Protein AF-A0A7R8H228-F1 (afdb_monomer_lite)

Structure (mmCIF, N/CA/C/O backbone):
data_AF-A0A7R8H228-F1
#
_entry.id   AF-A0A7R8H228-F1
#
loop_
_atom_site.group_PDB
_atom_site.id
_atom_site.type_symbol
_atom_site.label_atom_id
_atom_site.label_alt_id
_atom_site.label_comp_id
_atom_site.label_asym_id
_atom_site.label_entity_id
_atom_site.label_seq_id
_atom_site.pdbx_PDB_ins_code
_atom_site.Cartn_x
_atom_site.Cartn_y
_atom_site.Cartn_z
_atom_site.occupancy
_atom_site.B_iso_or_equiv
_atom_site.auth_seq_id
_atom_site.auth_comp_id
_atom_site.auth_asym_id
_atom_site.auth_atom_id
_atom_site.pdbx_PDB_model_num
ATOM 1 N N . MET A 1 1 ? 3.674 -26.224 -4.198 1.00 43.56 1 MET A N 1
ATOM 2 C CA . MET A 1 1 ? 4.689 -26.029 -5.261 1.00 43.56 1 MET A CA 1
ATOM 3 C C . MET A 1 1 ? 5.202 -24.609 -5.191 1.00 43.56 1 MET A C 1
ATOM 5 O O . MET A 1 1 ? 4.476 -23.773 -4.670 1.00 43.56 1 MET A O 1
ATOM 9 N N . ALA A 1 2 ? 6.437 -24.342 -5.623 1.00 48.25 2 ALA A N 1
ATOM 10 C CA . ALA A 1 2 ? 6.961 -22.977 -5.621 1.00 48.25 2 ALA A CA 1
ATOM 11 C C . ALA A 1 2 ? 6.047 -22.076 -6.468 1.00 48.25 2 ALA A C 1
ATOM 13 O O . ALA A 1 2 ? 5.676 -22.448 -7.586 1.00 48.25 2 ALA A O 1
ATOM 14 N N . LYS A 1 3 ? 5.655 -20.919 -5.921 1.00 63.28 3 LYS A N 1
ATOM 15 C CA . LYS A 1 3 ? 4.876 -19.912 -6.655 1.00 63.28 3 LYS A CA 1
ATOM 16 C C . LYS A 1 3 ? 5.652 -19.526 -7.920 1.00 63.28 3 LYS A C 1
ATOM 18 O O . LYS A 1 3 ? 6.881 -19.576 -7.914 1.00 63.28 3 LYS A O 1
ATOM 23 N N . THR A 1 4 ? 4.970 -19.208 -9.017 1.00 61.91 4 THR A N 1
ATOM 24 C CA . THR A 1 4 ? 5.630 -18.959 -10.308 1.00 61.91 4 THR A CA 1
ATOM 25 C C . THR A 1 4 ? 5.055 -17.719 -10.982 1.00 61.91 4 THR A C 1
ATOM 27 O O . THR A 1 4 ? 3.840 -17.572 -11.068 1.00 61.91 4 THR A O 1
ATOM 30 N N . ILE A 1 5 ? 5.933 -16.845 -11.474 1.00 67.62 5 ILE A N 1
ATOM 31 C CA . ILE A 1 5 ? 5.594 -15.695 -12.311 1.00 67.62 5 ILE A CA 1
ATOM 32 C C . ILE A 1 5 ? 6.145 -15.969 -13.709 1.00 67.62 5 ILE A C 1
ATOM 34 O O . ILE A 1 5 ? 7.324 -16.292 -13.864 1.00 67.62 5 ILE A O 1
ATOM 38 N N . VAL A 1 6 ? 5.293 -15.846 -14.725 1.00 63.25 6 VAL A N 1
ATOM 39 C CA . VAL A 1 6 ? 5.678 -16.052 -16.123 1.00 63.25 6 VAL A CA 1
ATOM 40 C C . VAL A 1 6 ? 5.446 -14.761 -16.895 1.00 63.25 6 VAL A C 1
ATOM 42 O O . VAL A 1 6 ? 4.318 -14.281 -16.984 1.00 63.25 6 VAL A O 1
ATOM 45 N N . TYR A 1 7 ? 6.514 -14.209 -17.462 1.00 68.25 7 TYR A N 1
ATOM 46 C CA . TYR A 1 7 ? 6.466 -13.065 -18.365 1.00 68.25 7 TYR A CA 1
ATOM 47 C C . TYR A 1 7 ? 6.507 -13.583 -19.794 1.00 68.25 7 TYR A C 1
ATOM 49 O O . TYR A 1 7 ? 7.492 -14.192 -20.198 1.00 68.25 7 TYR A O 1
ATOM 57 N N . CYS A 1 8 ? 5.458 -13.325 -20.566 1.00 65.00 8 CYS A N 1
ATOM 58 C CA . CYS A 1 8 ? 5.418 -13.664 -21.985 1.00 65.00 8 CYS A CA 1
ATOM 59 C C . CYS A 1 8 ? 5.569 -12.388 -22.812 1.00 65.00 8 CYS A C 1
ATOM 61 O O . CYS A 1 8 ? 4.860 -11.405 -22.575 1.00 65.00 8 CYS A O 1
ATOM 63 N N . GLY A 1 9 ? 6.470 -12.377 -23.789 1.00 69.94 9 GLY A N 1
ATOM 64 C CA . GLY A 1 9 ? 6.579 -11.249 -24.708 1.00 69.94 9 GLY A CA 1
ATOM 65 C C . GLY A 1 9 ? 7.858 -11.230 -25.523 1.00 69.94 9 GLY A C 1
ATOM 66 O O . GLY A 1 9 ? 8.668 -12.150 -25.470 1.00 69.94 9 GLY A O 1
ATOM 67 N N . GLY A 1 10 ? 8.015 -10.158 -26.296 1.00 70.38 10 GLY A N 1
ATOM 68 C CA . GLY A 1 10 ? 9.166 -10.007 -27.173 1.00 70.38 10 GLY A CA 1
ATOM 69 C C . GLY A 1 10 ? 10.428 -9.583 -26.428 1.00 70.38 10 GLY A C 1
ATOM 70 O O . GLY A 1 10 ? 10.365 -8.732 -25.536 1.00 70.38 10 GLY A O 1
ATOM 71 N N . ILE A 1 11 ? 11.560 -10.153 -26.835 1.00 76.94 11 ILE A N 1
ATOM 72 C CA . ILE A 1 11 ? 12.903 -9.712 -26.454 1.00 76.94 11 ILE A CA 1
ATOM 73 C C . ILE A 1 11 ? 13.515 -8.940 -27.617 1.00 76.94 11 ILE A C 1
ATOM 75 O O . ILE A 1 11 ? 13.424 -9.359 -28.774 1.00 76.94 11 ILE A O 1
ATOM 79 N N . PHE A 1 12 ? 14.106 -7.790 -27.316 1.00 80.94 12 PHE A N 1
ATOM 80 C CA . PHE A 1 12 ? 14.735 -6.940 -28.319 1.00 80.94 12 PHE A CA 1
ATOM 81 C C . PHE A 1 12 ? 16.189 -6.697 -27.950 1.00 80.94 12 PHE A C 1
ATOM 83 O O . PHE A 1 12 ? 16.531 -6.584 -26.774 1.00 80.94 12 PHE A O 1
ATOM 90 N N . ARG A 1 13 ? 17.046 -6.604 -28.960 1.00 81.62 13 ARG A N 1
ATOM 91 C CA . ARG A 1 13 ? 18.349 -5.974 -28.823 1.00 81.62 13 ARG A CA 1
ATOM 92 C C . ARG A 1 13 ? 18.165 -4.482 -29.057 1.00 81.62 13 ARG A C 1
ATOM 94 O O . ARG A 1 13 ? 17.805 -4.078 -30.160 1.00 81.62 13 ARG A O 1
ATOM 101 N N . ASP A 1 14 ? 18.398 -3.690 -28.025 1.00 80.56 14 ASP A N 1
ATOM 102 C CA . ASP A 1 14 ? 18.351 -2.238 -28.123 1.00 80.56 14 ASP A CA 1
ATOM 103 C C . ASP A 1 14 ? 19.729 -1.763 -28.588 1.00 80.56 14 ASP A C 1
ATOM 105 O O . ASP A 1 14 ? 20.727 -1.955 -27.891 1.00 80.56 14 ASP A O 1
ATOM 109 N N . GLU A 1 15 ? 19.789 -1.174 -29.778 1.00 84.56 15 GLU A N 1
ATOM 110 C CA . GLU A 1 15 ? 20.995 -0.595 -30.368 1.00 84.56 15 GLU A CA 1
ATOM 111 C C . GLU A 1 15 ? 20.844 0.925 -30.358 1.00 84.56 15 GLU A C 1
ATOM 113 O O . GLU A 1 15 ? 20.164 1.510 -31.202 1.00 84.56 15 GLU A O 1
ATOM 118 N N . VAL A 1 16 ? 21.442 1.563 -29.352 1.00 82.19 16 VAL A N 1
ATOM 119 C CA . VAL A 1 16 ? 21.329 2.998 -29.102 1.00 82.19 16 VAL A CA 1
ATOM 120 C C . VAL A 1 16 ? 22.533 3.714 -29.691 1.00 82.19 16 VAL A C 1
ATOM 122 O O . VAL A 1 16 ? 23.670 3.490 -29.283 1.00 82.19 16 VAL A O 1
ATOM 125 N N . THR A 1 17 ? 22.275 4.620 -30.622 1.00 88.19 17 THR A N 1
ATOM 126 C CA . THR A 1 17 ? 23.281 5.484 -31.237 1.00 88.19 17 THR A CA 1
ATOM 127 C C . THR A 1 17 ? 23.007 6.924 -30.832 1.00 88.19 17 THR A C 1
ATOM 129 O O . THR A 1 17 ? 21.919 7.440 -31.086 1.00 88.19 17 THR A O 1
ATOM 132 N N . VAL A 1 18 ? 23.979 7.576 -30.199 1.00 81.69 18 VAL A N 1
ATOM 133 C CA . VAL A 1 18 ? 23.872 8.982 -29.796 1.00 81.69 18 VAL A CA 1
ATOM 134 C C . VAL A 1 18 ? 24.473 9.860 -30.885 1.00 81.69 18 VAL A C 1
ATOM 136 O O . VAL A 1 18 ? 25.571 9.591 -31.369 1.00 81.69 18 VAL A O 1
ATOM 139 N N . VAL A 1 19 ? 23.750 10.903 -31.278 1.00 89.56 19 VAL A N 1
ATOM 140 C CA . VAL A 1 19 ? 24.162 11.882 -32.292 1.00 89.56 19 VAL A CA 1
ATOM 141 C C . VAL A 1 19 ? 23.984 13.296 -31.744 1.00 89.56 19 VAL A C 1
ATOM 143 O O . VAL A 1 19 ? 23.097 13.532 -30.930 1.00 89.56 19 VAL A O 1
ATOM 146 N N . GLU A 1 20 ? 24.799 14.257 -32.183 1.00 88.44 20 GLU A N 1
ATOM 147 C CA . GLU A 1 20 ? 24.612 15.668 -31.788 1.00 88.44 20 GLU A CA 1
ATOM 148 C C . GLU A 1 20 ? 23.298 16.243 -32.321 1.00 88.44 20 GLU A C 1
ATOM 150 O O . GLU A 1 20 ? 22.621 17.016 -31.635 1.00 88.44 20 GLU A O 1
ATOM 155 N N . ARG A 1 21 ? 22.954 15.834 -33.548 1.00 91.94 21 ARG A N 1
ATOM 156 C CA . ARG A 1 21 ? 21.672 16.086 -34.192 1.00 91.94 21 ARG A CA 1
ATOM 157 C C . ARG A 1 21 ? 21.237 14.918 -35.063 1.00 91.94 21 ARG A C 1
ATOM 159 O O . ARG A 1 21 ? 22.081 14.205 -35.613 1.00 91.94 21 ARG A O 1
ATOM 166 N N . PHE A 1 22 ? 19.937 14.767 -35.274 1.00 91.56 22 PHE A N 1
ATOM 167 C CA . PHE A 1 22 ? 19.431 13.796 -36.234 1.00 91.56 22 PHE A CA 1
ATOM 168 C C . PHE A 1 22 ? 19.882 14.111 -37.675 1.00 91.56 22 PHE A C 1
ATOM 170 O O . PHE A 1 22 ? 19.973 15.287 -38.062 1.00 91.56 22 PHE A O 1
ATOM 177 N N . PRO A 1 23 ? 20.141 13.073 -38.497 1.00 91.81 23 PRO A N 1
ATOM 178 C CA . PRO A 1 23 ? 20.387 13.259 -39.920 1.00 91.81 23 PRO A CA 1
ATOM 179 C C . PRO A 1 23 ? 19.121 13.757 -40.622 1.00 91.81 23 PRO A C 1
ATOM 181 O O . PRO A 1 23 ? 17.999 13.373 -40.269 1.00 91.81 23 PRO A O 1
ATOM 184 N N . ARG A 1 24 ? 19.311 14.603 -41.635 1.00 92.94 24 ARG A N 1
ATOM 185 C CA . ARG A 1 24 ? 18.283 14.921 -42.632 1.00 92.94 24 ARG A CA 1
ATOM 186 C C . ARG A 1 24 ? 18.175 13.793 -43.658 1.00 92.94 24 ARG A C 1
ATOM 188 O O . ARG A 1 24 ? 19.048 12.931 -43.745 1.00 92.94 24 ARG A O 1
ATOM 195 N N . ASP A 1 25 ? 17.119 13.813 -44.461 1.00 93.12 25 ASP A N 1
ATOM 196 C CA . ASP A 1 25 ? 16.936 12.823 -45.522 1.00 93.12 25 ASP A CA 1
ATOM 197 C C . ASP A 1 25 ? 18.140 12.818 -46.479 1.00 93.12 25 ASP A C 1
ATOM 199 O O . ASP A 1 25 ? 18.542 13.856 -47.006 1.00 93.12 25 ASP A O 1
ATOM 203 N N . GLY A 1 26 ? 18.734 11.638 -46.676 1.00 91.25 26 GLY A N 1
ATOM 204 C CA . GLY A 1 26 ? 19.927 11.444 -47.508 1.00 91.25 26 GLY A CA 1
ATOM 205 C C . GLY A 1 26 ? 21.256 11.861 -46.866 1.00 91.25 26 GLY A C 1
ATOM 206 O O . GLY A 1 26 ? 22.296 11.740 -47.510 1.00 91.25 26 GLY A O 1
ATOM 207 N N . GLU A 1 27 ? 21.253 12.336 -45.619 1.00 93.12 27 GLU A N 1
ATOM 208 C CA . GLU A 1 27 ? 22.451 12.781 -44.910 1.00 93.12 27 GLU A CA 1
ATOM 209 C C . GLU A 1 27 ? 23.078 11.667 -44.057 1.00 93.12 27 GLU A C 1
ATOM 211 O O . GLU A 1 27 ? 22.384 10.934 -43.353 1.00 93.12 27 GLU A O 1
ATOM 216 N N . THR A 1 28 ? 24.412 11.597 -44.055 1.00 92.75 28 THR A N 1
ATOM 217 C CA . THR A 1 28 ? 25.183 10.739 -43.146 1.00 92.75 28 THR A CA 1
ATOM 218 C C . THR A 1 28 ? 25.756 11.578 -42.012 1.00 92.75 28 THR A C 1
ATOM 220 O O . THR A 1 28 ? 26.440 12.571 -42.256 1.00 92.75 28 THR A O 1
ATOM 223 N N . VAL A 1 29 ? 25.528 11.153 -40.771 1.00 90.81 29 VAL A N 1
ATOM 224 C CA . VAL A 1 29 ? 26.111 11.767 -39.569 1.00 90.81 29 VAL A CA 1
ATOM 225 C C . VAL A 1 29 ? 26.916 10.731 -38.792 1.00 90.81 29 VAL A C 1
ATOM 227 O O . VAL A 1 29 ? 26.621 9.537 -38.851 1.00 90.81 29 VAL A O 1
ATOM 230 N N . PHE A 1 30 ? 27.936 11.181 -38.064 1.00 90.06 30 PHE A N 1
ATOM 231 C CA . PHE A 1 30 ? 28.725 10.314 -37.194 1.00 90.06 30 PHE A CA 1
ATOM 232 C C . PHE A 1 30 ? 28.137 10.293 -35.786 1.00 90.06 30 PHE A C 1
ATOM 234 O O . PHE A 1 30 ? 27.751 11.328 -35.242 1.00 90.06 30 PHE A O 1
ATOM 241 N N . ALA A 1 31 ? 28.077 9.099 -35.205 1.00 89.38 31 ALA A N 1
ATOM 242 C CA . ALA A 1 31 ? 27.667 8.916 -33.824 1.00 89.38 31 ALA A CA 1
ATOM 243 C C . ALA A 1 31 ? 28.754 9.403 -32.862 1.00 89.38 31 ALA A C 1
ATOM 245 O O . ALA A 1 31 ? 29.943 9.186 -33.103 1.00 89.38 31 ALA A O 1
ATOM 246 N N . THR A 1 32 ? 28.340 10.013 -31.757 1.00 86.06 32 THR A N 1
ATOM 247 C CA . THR A 1 32 ? 29.231 10.393 -30.655 1.00 86.06 32 THR A CA 1
ATOM 248 C C . THR A 1 32 ? 29.399 9.258 -29.651 1.00 86.06 32 THR A C 1
ATOM 250 O O . THR A 1 32 ? 30.490 9.060 -29.124 1.00 86.06 32 THR A O 1
ATOM 253 N N . GLU A 1 33 ? 28.343 8.476 -29.416 1.00 82.38 33 GLU A N 1
ATOM 254 C CA . GLU A 1 33 ? 28.354 7.316 -28.523 1.00 82.38 33 GLU A CA 1
ATOM 255 C C . GLU A 1 33 ? 27.509 6.175 -29.108 1.00 82.38 33 GLU A C 1
ATOM 257 O O . GLU A 1 33 ? 26.561 6.399 -29.865 1.00 82.38 33 GLU A O 1
ATOM 262 N N . TYR A 1 34 ? 27.829 4.940 -28.721 1.00 83.88 34 TYR A N 1
ATOM 263 C CA . TYR A 1 34 ? 27.054 3.750 -29.062 1.00 83.88 34 TYR A CA 1
ATOM 264 C C . TYR A 1 34 ? 26.893 2.856 -27.834 1.00 83.88 34 TYR A C 1
ATOM 266 O O .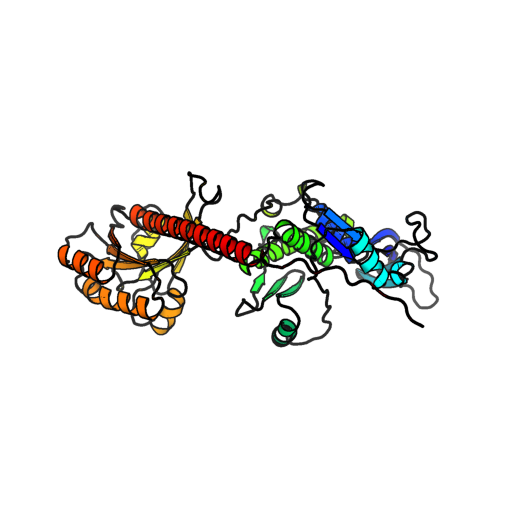 TYR A 1 34 ? 27.862 2.571 -27.128 1.00 83.88 34 TYR A O 1
ATOM 274 N N . PHE A 1 35 ? 25.673 2.374 -27.614 1.00 77.00 35 PHE A N 1
ATOM 275 C CA . PHE A 1 35 ? 25.340 1.422 -26.564 1.00 77.00 35 PHE A CA 1
ATOM 276 C C . PHE A 1 35 ? 24.507 0.293 -27.153 1.00 77.00 35 PHE A C 1
ATOM 278 O O . PHE A 1 35 ? 23.605 0.529 -27.951 1.00 77.00 35 PHE A O 1
ATOM 285 N N . SER A 1 36 ? 24.761 -0.935 -26.713 1.00 75.38 36 SER A N 1
ATOM 286 C CA . SER A 1 36 ? 23.877 -2.057 -27.015 1.00 75.38 36 SER A CA 1
ATOM 287 C C . SER A 1 36 ? 23.478 -2.773 -25.741 1.00 75.38 36 SER A C 1
ATOM 289 O O . SER A 1 36 ? 24.336 -3.047 -24.901 1.00 75.38 36 SER A O 1
ATOM 291 N N . GLY A 1 37 ? 22.203 -3.116 -25.624 1.00 71.75 37 GLY A N 1
ATOM 292 C CA . GLY A 1 37 ? 21.673 -3.867 -24.496 1.00 71.75 37 GLY A CA 1
ATOM 293 C C . GLY A 1 37 ? 20.495 -4.739 -24.895 1.00 71.75 37 GLY A C 1
ATOM 294 O O . GLY A 1 37 ? 20.123 -4.822 -26.065 1.00 71.75 37 GLY A O 1
ATOM 295 N N . TYR A 1 38 ? 19.912 -5.396 -23.900 1.00 74.31 38 TYR A N 1
ATOM 296 C CA . TYR A 1 38 ? 18.677 -6.147 -24.067 1.00 74.31 38 TYR A CA 1
ATOM 297 C C . TYR A 1 38 ? 17.511 -5.324 -23.530 1.00 74.31 38 TYR A C 1
ATOM 299 O O . TYR A 1 38 ? 17.563 -4.800 -22.416 1.00 74.31 38 TYR A O 1
ATOM 307 N N . GLY A 1 39 ? 16.471 -5.228 -24.345 1.00 73.06 39 GLY A N 1
ATOM 308 C CA . GLY A 1 39 ? 15.222 -4.555 -24.057 1.00 73.06 39 GLY A CA 1
ATOM 309 C C . GLY A 1 39 ? 14.023 -5.458 -24.322 1.00 73.06 39 GLY A C 1
ATOM 310 O O . GLY A 1 39 ? 14.113 -6.687 -24.402 1.00 73.06 39 GLY A O 1
ATOM 311 N N . GLY A 1 40 ? 12.867 -4.823 -24.469 1.00 74.81 40 GLY A N 1
ATOM 312 C CA . GLY A 1 40 ? 11.573 -5.492 -24.535 1.00 74.81 40 GLY A CA 1
ATOM 313 C C . GLY A 1 40 ? 10.860 -5.466 -23.191 1.00 74.81 40 GLY A C 1
ATOM 314 O O . GLY A 1 40 ? 11.396 -5.884 -22.169 1.00 74.81 40 GLY A O 1
ATOM 315 N N . LYS A 1 41 ? 9.617 -4.979 -23.195 1.00 78.69 41 LYS A N 1
ATOM 316 C CA . LYS A 1 41 ? 8.854 -4.691 -21.971 1.00 78.69 41 LYS A CA 1
ATOM 317 C C . LYS A 1 41 ? 8.758 -5.895 -21.034 1.00 78.69 41 LYS A C 1
ATOM 319 O O . LYS A 1 41 ? 9.084 -5.789 -19.858 1.00 78.69 41 LYS A O 1
ATOM 324 N N . SER A 1 42 ? 8.380 -7.062 -21.558 1.00 74.06 42 SER A N 1
ATOM 325 C CA . SER A 1 42 ? 8.261 -8.287 -20.754 1.00 74.06 42 SER A CA 1
ATOM 326 C C . SER A 1 42 ? 9.616 -8.775 -20.228 1.00 74.06 42 SER A C 1
ATOM 328 O O . SER A 1 42 ? 9.689 -9.259 -19.099 1.00 74.06 42 SER A O 1
ATOM 330 N N . ALA A 1 43 ? 10.693 -8.610 -21.005 1.00 76.00 43 ALA A N 1
ATOM 331 C CA . ALA A 1 43 ? 12.046 -8.938 -20.559 1.00 76.00 43 ALA A CA 1
ATOM 332 C C . ALA A 1 43 ? 12.481 -7.998 -19.424 1.00 76.00 43 ALA A C 1
ATOM 334 O O . ALA A 1 43 ? 12.860 -8.465 -18.353 1.00 76.00 43 ALA A O 1
ATOM 335 N N . ASN A 1 44 ? 12.305 -6.688 -19.603 1.00 84.38 44 ASN A N 1
ATOM 336 C CA . ASN A 1 44 ? 12.580 -5.669 -18.592 1.00 84.38 44 ASN A CA 1
ATOM 337 C C . ASN A 1 44 ? 11.820 -5.934 -17.285 1.00 84.38 44 ASN A C 1
ATOM 339 O O . ASN A 1 44 ? 12.416 -5.951 -16.211 1.00 84.38 44 ASN A O 1
ATOM 343 N N . GLN A 1 45 ? 10.520 -6.215 -17.372 1.00 85.75 45 GLN A N 1
ATOM 344 C CA . GLN A 1 45 ? 9.680 -6.530 -16.214 1.00 85.75 45 GLN A CA 1
ATOM 345 C C . GLN A 1 45 ? 10.164 -7.787 -15.479 1.00 85.75 45 GLN A C 1
ATOM 347 O O . GLN A 1 45 ? 10.202 -7.800 -14.248 1.00 85.75 45 GLN A O 1
ATOM 352 N N . SER A 1 46 ? 10.583 -8.819 -16.222 1.00 82.69 46 SER A N 1
ATOM 353 C CA . SER A 1 46 ? 11.128 -10.053 -15.645 1.00 82.69 46 SER A CA 1
ATOM 354 C C . SER A 1 46 ? 12.449 -9.821 -14.909 1.00 82.69 46 SER A C 1
ATOM 356 O O . SER A 1 46 ? 12.634 -10.333 -13.803 1.00 82.69 46 SER A O 1
ATOM 358 N N . VAL A 1 47 ? 13.333 -8.986 -15.470 1.00 85.88 47 VAL A N 1
ATOM 359 C CA . VAL A 1 47 ? 14.602 -8.612 -14.836 1.00 85.88 47 VAL A CA 1
ATOM 360 C C . VAL A 1 47 ? 14.328 -7.791 -13.580 1.00 85.88 47 VAL A C 1
ATOM 362 O O . VAL A 1 47 ? 14.849 -8.130 -12.520 1.00 85.88 47 VAL A O 1
ATOM 365 N N . ALA A 1 48 ? 13.455 -6.783 -13.656 1.00 89.75 48 ALA A N 1
ATOM 366 C CA . ALA A 1 48 ? 13.059 -5.971 -12.507 1.00 89.75 48 ALA A CA 1
ATOM 367 C C . ALA A 1 48 ? 12.501 -6.828 -11.358 1.00 89.75 48 ALA A C 1
ATOM 369 O O . ALA A 1 48 ? 12.921 -6.674 -10.215 1.00 89.75 48 ALA A O 1
ATOM 370 N N . ALA A 1 49 ? 11.621 -7.789 -11.651 1.00 87.81 49 ALA A N 1
ATOM 371 C CA . ALA A 1 49 ? 11.100 -8.707 -10.641 1.00 87.81 49 ALA A CA 1
ATOM 372 C C . ALA A 1 49 ? 12.176 -9.649 -10.076 1.00 87.81 49 ALA A C 1
ATOM 374 O O . ALA A 1 49 ? 12.189 -9.937 -8.876 1.00 87.81 49 ALA A O 1
ATOM 375 N N . SER A 1 50 ? 13.104 -10.117 -10.918 1.00 85.62 50 SER A N 1
ATOM 376 C CA . SER A 1 50 ? 14.199 -10.993 -10.490 1.00 85.62 50 SER A CA 1
ATOM 377 C C . SER A 1 50 ? 15.187 -10.287 -9.570 1.00 85.62 50 SER A C 1
ATOM 379 O O . SER A 1 50 ? 15.668 -10.906 -8.622 1.00 85.62 50 SER A O 1
ATOM 381 N N . MET A 1 51 ? 15.441 -8.996 -9.794 1.00 90.00 51 MET A N 1
ATOM 382 C CA . MET A 1 51 ? 16.311 -8.176 -8.944 1.00 90.00 51 MET A CA 1
ATOM 383 C C . MET A 1 51 ? 15.816 -8.091 -7.492 1.00 90.00 51 MET A C 1
ATOM 385 O O . MET A 1 51 ? 16.618 -7.871 -6.586 1.00 90.00 51 MET A O 1
ATOM 389 N N . LEU A 1 52 ? 14.520 -8.303 -7.243 1.00 88.75 52 LEU A N 1
ATOM 390 C CA . LEU A 1 52 ? 13.909 -8.211 -5.912 1.00 88.75 52 LEU A CA 1
ATOM 391 C C . LEU A 1 52 ? 13.913 -9.526 -5.118 1.00 88.75 52 LEU A C 1
ATOM 393 O O . LEU A 1 52 ? 13.568 -9.518 -3.929 1.00 88.75 52 LEU A O 1
ATOM 397 N N . ARG A 1 53 ? 14.302 -10.644 -5.745 1.00 83.81 53 ARG A N 1
ATOM 398 C CA . ARG A 1 53 ? 14.343 -11.973 -5.114 1.00 83.81 53 ARG A CA 1
ATOM 399 C C . ARG A 1 53 ? 15.371 -12.014 -3.996 1.00 83.81 53 ARG A C 1
ATOM 401 O O . ARG A 1 53 ? 16.472 -11.493 -4.130 1.00 83.81 53 ARG A O 1
ATOM 408 N N . GLU A 1 54 ? 15.010 -12.666 -2.895 1.00 75.44 54 GLU A N 1
ATOM 409 C CA . GLU A 1 54 ? 15.974 -12.939 -1.831 1.00 75.44 54 GLU A CA 1
ATOM 410 C C . GLU A 1 54 ? 16.857 -14.126 -2.200 1.00 75.44 54 GLU A C 1
ATOM 412 O O . GLU A 1 54 ? 18.073 -14.024 -2.136 1.00 75.44 54 GLU A O 1
ATOM 417 N N . ASN A 1 55 ? 16.232 -15.224 -2.639 1.00 68.94 55 ASN A N 1
ATOM 418 C CA . ASN A 1 55 ? 16.898 -16.461 -3.035 1.00 68.94 55 ASN A CA 1
ATOM 419 C C . ASN A 1 55 ? 16.170 -17.114 -4.220 1.00 68.94 55 ASN A C 1
ATOM 421 O O . ASN A 1 55 ? 14.954 -16.968 -4.380 1.00 68.94 55 ASN A O 1
ATOM 425 N N . ASN A 1 56 ? 16.889 -17.937 -4.994 1.00 60.03 56 ASN A N 1
ATOM 426 C CA . ASN A 1 56 ? 16.345 -18.614 -6.180 1.00 60.03 56 ASN A CA 1
ATOM 427 C C . ASN A 1 56 ? 15.220 -19.635 -5.899 1.00 60.03 56 ASN A C 1
ATOM 429 O O . ASN A 1 56 ? 14.574 -20.109 -6.829 1.00 60.03 56 ASN A O 1
ATOM 433 N N . ASN A 1 57 ? 14.951 -19.939 -4.629 1.00 56.31 57 ASN A N 1
ATOM 434 C CA . ASN A 1 57 ? 13.948 -20.921 -4.211 1.00 56.31 57 ASN A CA 1
ATOM 435 C C . ASN A 1 57 ? 12.635 -20.284 -3.708 1.00 56.31 57 ASN A C 1
ATOM 437 O O . ASN A 1 57 ? 11.734 -21.005 -3.294 1.00 56.31 57 ASN A O 1
ATOM 441 N N . GLU A 1 58 ? 12.521 -18.948 -3.697 1.00 62.16 58 GLU A N 1
ATOM 442 C CA . GLU A 1 58 ? 11.352 -18.230 -3.155 1.00 62.16 58 GLU A CA 1
ATOM 443 C C . GLU A 1 58 ? 10.105 -18.358 -4.049 1.00 62.16 58 GLU A C 1
ATOM 445 O O . GLU A 1 58 ? 9.023 -18.719 -3.591 1.00 62.16 58 GLU A O 1
ATOM 450 N N . PHE A 1 59 ? 10.281 -18.088 -5.338 1.00 66.81 59 PHE A N 1
ATOM 451 C CA . PHE A 1 59 ? 9.330 -18.321 -6.422 1.00 66.81 59 PHE A CA 1
ATOM 452 C C . PHE A 1 59 ? 10.130 -18.400 -7.723 1.00 66.81 59 PHE A C 1
ATOM 454 O O . PHE A 1 59 ? 11.239 -17.858 -7.814 1.00 66.81 59 PHE A O 1
ATOM 461 N N . ASN A 1 60 ? 9.585 -19.088 -8.718 1.00 67.75 60 ASN A N 1
ATOM 462 C CA . ASN A 1 60 ? 10.197 -19.168 -10.035 1.00 67.75 60 ASN A CA 1
ATOM 463 C C . ASN A 1 60 ? 9.795 -17.944 -10.857 1.00 67.75 60 ASN A C 1
ATOM 465 O O . ASN A 1 60 ? 8.617 -17.594 -10.910 1.00 67.75 60 ASN A O 1
ATOM 469 N N . ILE A 1 61 ? 10.764 -17.310 -11.512 1.00 71.00 61 ILE A N 1
ATOM 470 C CA . ILE A 1 61 ? 10.500 -16.319 -12.554 1.00 71.00 61 ILE A CA 1
ATOM 471 C C . ILE A 1 61 ? 10.928 -16.936 -13.872 1.00 71.00 61 ILE A C 1
ATOM 473 O O . ILE A 1 61 ? 12.090 -17.310 -14.025 1.00 71.00 61 ILE A O 1
ATOM 477 N N . TYR A 1 62 ? 9.997 -17.013 -14.813 1.00 67.75 62 TYR A N 1
ATOM 478 C CA . TYR A 1 62 ? 10.287 -17.408 -16.182 1.00 67.75 62 TYR A CA 1
ATOM 479 C C . TYR A 1 62 ? 9.992 -16.247 -17.118 1.00 67.75 62 TYR A C 1
ATOM 481 O O . TYR A 1 62 ? 8.942 -15.612 -17.027 1.00 67.75 62 TYR A O 1
ATOM 489 N N . PHE A 1 63 ? 10.913 -15.997 -18.038 1.00 71.62 63 PHE A N 1
ATOM 490 C CA . PHE A 1 63 ? 10.655 -15.194 -19.219 1.00 71.62 63 PHE A CA 1
ATOM 491 C C . PHE A 1 63 ? 10.510 -16.140 -20.409 1.00 71.62 63 PHE A C 1
ATOM 493 O O . PHE A 1 63 ? 11.379 -16.974 -20.654 1.00 71.62 63 PHE A O 1
ATOM 500 N N . LEU A 1 64 ? 9.392 -16.022 -21.116 1.00 65.62 64 LEU A N 1
ATOM 501 C CA . LEU A 1 64 ? 9.098 -16.744 -22.341 1.00 65.62 64 LEU A CA 1
ATOM 502 C C . LEU A 1 64 ? 9.065 -15.734 -23.485 1.00 65.62 64 LEU A C 1
ATOM 504 O O . LEU A 1 64 ? 8.159 -14.901 -23.579 1.00 65.62 64 LEU A O 1
ATOM 508 N N . GLY A 1 65 ? 10.060 -15.833 -24.351 1.00 66.56 65 GLY A N 1
ATOM 509 C CA . GLY A 1 65 ? 10.183 -15.048 -25.567 1.00 66.56 65 GLY A CA 1
ATOM 510 C C . GLY A 1 65 ? 10.923 -15.857 -26.619 1.00 66.56 65 GLY A C 1
ATOM 511 O O . GLY A 1 65 ? 11.403 -16.955 -26.336 1.00 66.56 65 GLY A O 1
ATOM 512 N N . GLN A 1 66 ? 11.002 -15.322 -27.832 1.00 69.62 66 GLN A N 1
ATOM 513 C CA . GLN A 1 66 ? 11.664 -16.006 -28.933 1.00 69.62 66 GLN A CA 1
ATOM 514 C C . GLN A 1 66 ? 12.923 -15.257 -29.344 1.00 69.62 66 GLN A C 1
ATOM 516 O O . GLN A 1 66 ? 12.873 -14.087 -29.722 1.00 69.62 66 GLN A O 1
ATOM 521 N N . VAL A 1 67 ? 14.049 -15.958 -29.265 1.00 70.69 67 VAL A N 1
ATOM 522 C CA . VAL A 1 67 ? 15.343 -15.491 -29.761 1.00 70.69 67 VAL A CA 1
ATOM 523 C C . VAL A 1 67 ? 15.597 -16.063 -31.152 1.00 70.69 67 VAL A C 1
ATOM 525 O O . VAL A 1 67 ? 15.080 -17.119 -31.528 1.00 70.69 67 VAL A O 1
ATOM 528 N N . GLY A 1 68 ? 16.342 -15.316 -31.952 1.00 69.19 68 GLY A N 1
ATOM 529 C CA . GLY A 1 68 ? 16.655 -15.676 -33.323 1.00 69.19 68 GLY A CA 1
ATOM 530 C C . GLY A 1 68 ? 17.837 -16.615 -33.484 1.00 69.19 68 GLY A C 1
ATOM 531 O O . GLY A 1 68 ? 18.412 -17.049 -32.496 1.00 69.19 68 GLY A O 1
ATOM 532 N N . CYS A 1 69 ? 18.207 -16.904 -34.733 1.00 68.19 69 CYS A N 1
ATOM 533 C CA . CYS A 1 69 ? 19.466 -17.561 -35.101 1.00 68.19 69 CYS A CA 1
ATOM 534 C C . CYS A 1 69 ? 20.628 -16.555 -35.096 1.00 68.19 69 CYS A C 1
ATOM 536 O O . CYS A 1 69 ? 21.118 -16.126 -36.142 1.00 68.19 69 CYS A O 1
ATOM 538 N N . ASP A 1 70 ? 21.055 -16.142 -33.913 1.00 68.38 70 ASP A N 1
ATOM 539 C CA . ASP A 1 70 ? 22.190 -15.240 -33.725 1.00 68.38 70 ASP A CA 1
ATOM 540 C C . ASP A 1 70 ? 23.034 -15.710 -32.528 1.00 68.38 70 ASP A C 1
ATOM 542 O O . ASP A 1 70 ? 22.649 -16.662 -31.857 1.00 68.38 70 ASP A O 1
ATOM 546 N N . PRO A 1 71 ? 24.209 -15.123 -32.238 1.00 54.84 71 PRO A N 1
ATOM 547 C CA . PRO A 1 71 ? 25.083 -15.622 -31.171 1.00 54.84 71 PRO A CA 1
ATOM 548 C C . PRO A 1 71 ? 24.431 -15.739 -29.781 1.00 54.84 71 PRO A C 1
ATOM 550 O O . PRO A 1 71 ? 25.002 -16.382 -28.905 1.00 54.84 71 PRO A O 1
ATOM 553 N N . ASN A 1 72 ? 23.255 -15.133 -29.575 1.00 44.91 72 ASN A N 1
ATOM 554 C CA . ASN A 1 72 ? 22.515 -15.141 -28.320 1.00 44.91 72 ASN A CA 1
ATOM 555 C C . ASN A 1 72 ? 21.239 -16.015 -28.368 1.00 44.91 72 ASN A C 1
ATOM 557 O O . ASN A 1 72 ? 20.495 -16.040 -27.386 1.00 44.91 72 ASN A O 1
ATOM 561 N N . GLY A 1 73 ? 20.979 -16.743 -29.466 1.00 53.62 73 GLY A N 1
ATOM 562 C CA . GLY A 1 73 ? 19.798 -17.597 -29.638 1.00 53.62 73 GLY A CA 1
ATOM 563 C C . GLY A 1 73 ? 19.951 -18.692 -30.705 1.00 53.62 73 GLY A C 1
ATOM 564 O O . GLY A 1 73 ? 20.679 -18.547 -31.681 1.00 53.62 73 GLY A O 1
ATOM 565 N N . ILE A 1 74 ? 19.261 -19.825 -30.532 1.00 51.16 74 ILE A N 1
ATOM 566 C CA . ILE A 1 74 ? 19.363 -20.991 -31.444 1.00 51.16 74 ILE A CA 1
ATOM 567 C C . ILE A 1 74 ? 17.971 -21.436 -31.946 1.00 51.16 74 ILE A C 1
ATOM 569 O O . ILE A 1 74 ? 17.819 -22.504 -32.528 1.00 51.16 74 ILE A O 1
ATOM 573 N N . ASP A 1 75 ? 16.930 -20.629 -31.724 1.00 56.12 75 ASP A N 1
ATOM 574 C CA . ASP A 1 75 ? 15.544 -21.129 -31.690 1.00 56.12 75 ASP A CA 1
ATOM 575 C C . ASP A 1 75 ? 14.688 -20.787 -32.927 1.00 56.12 75 ASP A C 1
ATOM 577 O O . ASP A 1 75 ? 13.547 -21.242 -33.036 1.00 56.12 75 ASP A O 1
ATOM 581 N N . SER A 1 76 ? 15.173 -19.977 -33.881 1.00 60.69 76 SER A N 1
ATOM 582 C CA . SER A 1 76 ? 14.371 -19.639 -35.071 1.00 60.69 76 SER A CA 1
ATOM 583 C C . SER A 1 76 ? 15.184 -19.284 -36.316 1.00 60.69 76 SER A C 1
ATOM 585 O O . SER A 1 76 ? 16.315 -18.837 -36.213 1.00 60.69 76 SER A O 1
ATOM 587 N N . ASN A 1 77 ? 14.570 -19.397 -37.500 1.00 75.31 77 ASN A N 1
ATOM 588 C CA . ASN A 1 77 ? 15.167 -19.019 -38.794 1.00 75.31 77 ASN A CA 1
ATOM 589 C C . ASN A 1 77 ? 15.207 -17.493 -39.048 1.00 75.31 77 ASN A C 1
ATOM 591 O O . ASN A 1 77 ? 15.519 -17.064 -40.159 1.00 75.31 77 ASN A O 1
ATOM 595 N N . LYS A 1 78 ? 14.815 -16.668 -38.067 1.00 80.62 78 LYS A N 1
ATOM 596 C CA . LYS A 1 78 ? 14.877 -15.199 -38.127 1.00 80.62 78 LYS A CA 1
ATOM 597 C C . LYS A 1 78 ? 15.885 -14.695 -37.086 1.00 80.62 78 LYS A C 1
ATOM 599 O O . LYS A 1 78 ? 16.038 -15.354 -36.066 1.00 80.62 78 LYS A O 1
ATOM 604 N N . PRO A 1 79 ? 16.530 -13.531 -37.274 1.00 83.06 79 PRO A N 1
ATOM 605 C CA . PRO A 1 79 ? 17.325 -12.888 -36.221 1.00 83.06 79 PRO A CA 1
ATOM 606 C C . PRO A 1 79 ? 16.466 -12.481 -35.014 1.00 83.06 79 PRO A C 1
ATOM 608 O O . PRO A 1 79 ? 15.252 -12.296 -35.157 1.00 83.06 79 PRO A O 1
ATOM 611 N N . THR A 1 80 ? 17.072 -12.298 -33.835 1.00 83.25 80 THR A N 1
ATOM 612 C CA . THR A 1 80 ? 16.380 -11.701 -32.679 1.00 83.25 80 THR A CA 1
ATOM 613 C C . THR A 1 80 ? 15.847 -10.317 -33.058 1.00 83.25 80 THR A C 1
ATOM 615 O O . THR A 1 80 ? 16.408 -9.641 -33.921 1.00 83.25 80 THR A O 1
ATOM 618 N N . GLY A 1 81 ? 14.730 -9.896 -32.457 1.00 84.94 81 GLY A N 1
ATOM 619 C CA . GLY A 1 81 ? 14.199 -8.554 -32.695 1.00 84.94 81 GLY A CA 1
ATOM 620 C C . GLY A 1 81 ? 15.217 -7.469 -32.332 1.00 84.94 81 GLY A C 1
ATOM 621 O O . GLY A 1 81 ? 15.958 -7.611 -31.362 1.00 84.94 81 GLY A O 1
ATOM 622 N N . ILE A 1 82 ? 15.241 -6.379 -33.095 1.00 87.38 82 ILE A N 1
ATOM 623 C CA . ILE A 1 82 ? 16.163 -5.252 -32.917 1.00 87.38 82 ILE A CA 1
ATOM 624 C C . ILE A 1 82 ? 15.341 -3.974 -32.774 1.00 87.38 82 ILE A C 1
ATOM 626 O O . ILE A 1 82 ? 14.432 -3.725 -33.565 1.00 87.38 82 ILE A O 1
ATOM 630 N N . ALA A 1 83 ? 15.660 -3.161 -31.775 1.00 83.56 83 ALA A N 1
ATOM 631 C CA . ALA A 1 83 ? 15.206 -1.785 -31.676 1.00 83.56 83 ALA A CA 1
ATOM 632 C C . ALA A 1 83 ? 16.406 -0.868 -31.932 1.00 83.56 83 ALA A C 1
ATOM 634 O O . ALA A 1 83 ? 17.278 -0.716 -31.079 1.00 83.56 83 ALA A O 1
ATOM 635 N N . SER A 1 84 ? 16.459 -0.265 -33.116 1.00 88.12 84 SER A N 1
ATOM 636 C CA . SER A 1 84 ? 17.460 0.744 -33.454 1.00 88.12 84 SER A CA 1
ATOM 637 C C . SER A 1 84 ? 16.976 2.095 -32.942 1.00 88.12 84 SER A C 1
ATOM 639 O O . SER A 1 84 ? 15.950 2.609 -33.393 1.00 88.12 84 SER A O 1
ATOM 641 N N . ILE A 1 85 ? 17.693 2.647 -31.970 1.00 83.19 85 ILE A N 1
ATOM 642 C CA . ILE A 1 85 ? 17.322 3.859 -31.246 1.00 83.19 85 ILE A CA 1
ATOM 643 C C . ILE A 1 85 ? 18.372 4.921 -31.547 1.00 83.19 85 ILE A C 1
ATOM 645 O O . ILE A 1 85 ? 19.532 4.788 -31.171 1.00 83.19 85 ILE A O 1
ATOM 649 N N . SER A 1 86 ? 17.977 6.002 -32.203 1.00 84.44 86 SER A N 1
ATOM 650 C CA . SER A 1 86 ? 18.811 7.195 -32.321 1.00 84.44 86 SER A CA 1
ATOM 651 C C . SER A 1 86 ? 18.411 8.188 -31.239 1.00 84.44 86 SER A C 1
ATOM 653 O O . SER A 1 86 ? 17.231 8.521 -31.141 1.00 84.44 86 SER A O 1
ATOM 655 N N . LEU A 1 87 ? 19.375 8.655 -30.448 1.00 80.50 87 LEU A N 1
ATOM 656 C CA . LEU A 1 87 ? 19.181 9.657 -29.399 1.00 80.50 87 LEU A CA 1
ATOM 657 C C . LEU A 1 87 ? 19.938 10.931 -29.773 1.00 80.50 87 LEU A C 1
ATOM 659 O O . LEU A 1 87 ? 21.144 10.888 -30.011 1.00 80.50 87 LEU A O 1
ATOM 663 N N . GLU A 1 88 ? 19.242 12.060 -29.807 1.00 84.38 88 GLU A N 1
ATOM 664 C CA . GLU A 1 88 ? 19.867 13.360 -30.026 1.00 84.38 88 GLU A CA 1
ATOM 665 C C . GLU A 1 88 ? 20.366 13.923 -28.687 1.00 84.38 88 GLU A C 1
ATOM 667 O O . GLU A 1 88 ? 19.577 14.170 -27.778 1.00 84.38 88 GLU A O 1
ATOM 672 N N . SER A 1 89 ? 21.680 14.110 -28.527 1.00 76.25 89 SER A N 1
ATOM 673 C CA . SER A 1 89 ? 22.276 14.508 -27.239 1.00 76.25 89 SER A CA 1
ATOM 674 C C . SER A 1 89 ? 21.925 15.935 -26.820 1.00 76.25 89 SER A C 1
ATOM 676 O O . SER A 1 89 ? 21.925 16.238 -25.628 1.00 76.25 89 SER A O 1
ATOM 678 N N . SER A 1 90 ? 21.634 16.806 -27.788 1.00 75.88 90 SER A N 1
ATOM 679 C CA . SER A 1 90 ? 21.331 18.218 -27.551 1.00 75.88 90 SER A CA 1
ATOM 680 C C . SER A 1 90 ? 19.906 18.448 -27.037 1.00 75.88 90 SER A C 1
ATOM 682 O O . SER A 1 90 ? 19.695 19.357 -26.235 1.00 75.88 90 SER A O 1
ATOM 684 N N . THR A 1 91 ? 18.944 17.620 -27.450 1.00 76.44 91 THR A N 1
ATOM 685 C CA . THR A 1 91 ? 17.518 17.768 -27.104 1.00 76.44 91 THR A CA 1
ATOM 686 C C . THR A 1 91 ? 16.981 16.644 -26.219 1.00 76.44 91 THR A C 1
ATOM 688 O O . THR A 1 91 ? 15.991 16.839 -25.517 1.00 76.44 91 THR A O 1
ATOM 691 N N . GLY A 1 92 ? 17.622 15.472 -26.221 1.00 72.06 92 GLY A N 1
ATOM 692 C CA . GLY A 1 92 ? 17.119 14.262 -25.571 1.00 72.06 92 GLY A CA 1
ATOM 693 C C . GLY A 1 92 ? 15.981 13.572 -26.334 1.00 72.06 92 GLY A C 1
ATOM 694 O O . GLY A 1 92 ? 15.432 12.590 -25.834 1.00 72.06 92 GLY A O 1
ATOM 695 N N . GLU A 1 93 ? 15.618 14.054 -27.528 1.00 77.88 93 GLU A N 1
ATOM 696 C CA . GLU A 1 93 ? 14.632 13.397 -28.386 1.00 77.88 93 GLU A CA 1
ATOM 697 C C . GLU A 1 93 ? 15.163 12.063 -28.926 1.00 77.88 93 GLU A C 1
ATOM 699 O O . GLU A 1 93 ? 16.372 11.872 -29.090 1.00 77.88 93 GLU A O 1
ATOM 704 N N . ASN A 1 94 ? 14.256 11.131 -29.245 1.00 79.94 94 ASN A N 1
ATOM 705 C CA . ASN A 1 94 ? 14.617 9.839 -29.819 1.00 79.94 94 ASN A CA 1
ATOM 706 C C . ASN A 1 94 ? 13.833 9.493 -31.095 1.00 79.94 94 ASN A C 1
ATOM 708 O O . ASN A 1 94 ? 12.690 9.899 -31.300 1.00 79.94 94 ASN A O 1
ATOM 712 N N . LYS A 1 95 ? 14.469 8.703 -31.964 1.00 84.00 95 LYS A N 1
ATOM 713 C CA . LYS A 1 95 ? 13.839 8.035 -33.109 1.00 84.00 95 LYS A CA 1
ATOM 714 C C . LYS A 1 95 ? 14.070 6.540 -32.975 1.00 84.00 95 LYS A C 1
ATOM 716 O O . LYS A 1 95 ? 15.212 6.104 -32.867 1.00 84.00 95 LYS A O 1
ATOM 721 N N . ILE A 1 96 ? 12.990 5.763 -32.965 1.00 79.69 96 ILE A N 1
ATOM 722 C CA . ILE A 1 96 ? 13.036 4.319 -32.717 1.00 79.69 96 ILE A CA 1
ATOM 723 C C . ILE A 1 96 ? 12.488 3.582 -33.935 1.00 79.69 96 ILE A C 1
ATOM 725 O O . ILE A 1 96 ? 11.339 3.787 -34.325 1.00 79.69 96 ILE A O 1
ATOM 729 N N . ILE A 1 97 ? 13.294 2.688 -34.503 1.00 83.81 97 ILE A N 1
ATOM 730 C CA . ILE A 1 97 ? 12.885 1.756 -35.554 1.00 83.81 97 ILE A CA 1
ATOM 731 C C . ILE A 1 97 ? 12.947 0.348 -34.976 1.00 83.81 97 ILE A C 1
ATOM 733 O O . ILE A 1 97 ? 13.984 -0.086 -34.483 1.00 83.81 97 ILE A O 1
ATOM 737 N N . VAL A 1 98 ? 11.829 -0.373 -35.036 1.00 84.38 98 VAL A N 1
ATOM 738 C CA . VAL A 1 98 ? 11.723 -1.719 -34.466 1.00 84.38 98 VAL A CA 1
ATOM 739 C C . VAL A 1 98 ? 11.608 -2.754 -35.576 1.00 84.38 98 VAL A C 1
ATOM 741 O O . VAL A 1 98 ? 10.617 -2.793 -36.305 1.00 84.38 98 VAL A O 1
ATOM 744 N N . TYR A 1 99 ? 12.587 -3.649 -35.644 1.00 87.75 99 TYR A N 1
ATOM 745 C CA . TYR A 1 99 ? 12.511 -4.899 -36.384 1.00 87.75 99 TYR A CA 1
ATOM 746 C C . TYR A 1 99 ? 12.087 -6.021 -35.434 1.00 87.75 99 TYR A C 1
ATOM 748 O O . TYR A 1 99 ? 12.802 -6.372 -34.500 1.00 87.75 99 TYR A O 1
ATOM 756 N N . LYS A 1 100 ? 10.904 -6.603 -35.646 1.00 83.31 100 LYS A N 1
ATOM 757 C CA . LYS A 1 100 ? 10.353 -7.606 -34.720 1.00 83.31 100 LYS A CA 1
ATOM 758 C C . LYS A 1 100 ? 11.113 -8.937 -34.737 1.00 83.31 100 LYS A C 1
ATOM 760 O O . LYS A 1 100 ? 11.154 -9.601 -33.702 1.00 83.31 100 LYS A O 1
ATOM 765 N N . GLY A 1 101 ? 11.727 -9.306 -35.864 1.00 87.50 101 GLY A N 1
ATOM 766 C CA . GLY A 1 101 ? 12.537 -10.520 -35.995 1.00 87.50 101 GLY A CA 1
ATOM 767 C C . GLY A 1 101 ? 11.801 -11.789 -35.552 1.00 87.50 101 GLY A C 1
ATOM 768 O O . GLY A 1 101 ? 10.630 -11.998 -35.879 1.00 87.50 101 GLY A O 1
ATOM 769 N N . ALA A 1 102 ? 12.489 -12.624 -34.777 1.00 83.31 102 ALA A N 1
ATOM 770 C CA . ALA A 1 102 ? 11.979 -13.869 -34.208 1.00 83.31 102 ALA A CA 1
ATOM 771 C C . ALA A 1 102 ? 10.710 -13.690 -33.353 1.00 83.31 102 ALA A C 1
ATOM 773 O O . ALA A 1 102 ? 9.892 -14.604 -33.283 1.00 83.31 102 ALA A O 1
ATOM 774 N N . ASN A 1 103 ? 10.475 -12.502 -32.779 1.00 79.56 103 ASN A N 1
ATOM 775 C CA . ASN A 1 103 ? 9.280 -12.236 -31.972 1.00 79.56 103 ASN A CA 1
ATOM 776 C C . ASN A 1 103 ? 7.971 -12.323 -32.777 1.00 79.56 103 ASN A C 1
ATOM 778 O O . ASN A 1 103 ? 6.912 -12.504 -32.186 1.00 79.56 103 ASN A O 1
ATOM 782 N N . GLU A 1 104 ? 8.011 -12.207 -34.110 1.00 82.00 104 GLU A N 1
ATOM 783 C CA . GLU A 1 104 ? 6.822 -12.410 -34.957 1.00 82.00 104 GLU A CA 1
ATOM 784 C C . GLU A 1 104 ? 6.316 -13.853 -34.941 1.00 82.00 104 GLU A C 1
ATOM 786 O O . GLU A 1 104 ? 5.149 -14.102 -35.236 1.00 82.00 104 GLU A O 1
ATOM 791 N N . LEU A 1 105 ? 7.198 -14.800 -34.622 1.00 72.06 105 LEU A N 1
ATOM 792 C CA . LEU A 1 105 ? 6.884 -16.223 -34.566 1.00 72.06 105 LEU A CA 1
ATOM 793 C C . LEU A 1 105 ? 6.288 -16.616 -33.201 1.00 72.06 105 LEU A C 1
ATOM 795 O O . LEU A 1 105 ? 5.680 -17.681 -33.075 1.00 72.06 105 LEU A O 1
ATOM 799 N N . PHE A 1 106 ? 6.384 -15.731 -32.201 1.00 66.69 106 PHE A N 1
ATOM 800 C CA . PHE A 1 106 ? 5.855 -15.952 -30.861 1.00 66.69 106 PHE A CA 1
ATOM 801 C C . PHE A 1 106 ? 4.347 -15.662 -30.810 1.00 66.69 106 PHE A C 1
ATOM 803 O O . PHE A 1 106 ? 3.887 -14.597 -30.395 1.00 66.69 106 PHE A O 1
ATOM 810 N N . GLY A 1 107 ? 3.566 -16.630 -31.292 1.00 61.75 107 GLY A N 1
ATOM 811 C CA . GLY A 1 107 ? 2.105 -16.585 -31.335 1.00 61.75 107 GLY A CA 1
ATOM 812 C C . GLY A 1 107 ? 1.412 -17.287 -30.161 1.00 61.75 107 GLY A C 1
ATOM 813 O O . GLY A 1 107 ? 2.034 -17.862 -29.268 1.00 61.75 107 GLY A O 1
ATOM 814 N N . LYS A 1 108 ? 0.074 -17.287 -30.199 1.00 55.12 108 LYS A N 1
ATOM 815 C CA . LYS A 1 108 ? -0.798 -17.911 -29.186 1.00 55.12 108 LYS A CA 1
ATOM 816 C C . LYS A 1 108 ? -0.446 -19.383 -28.917 1.00 55.12 108 LYS A C 1
ATOM 818 O O . LYS A 1 108 ? -0.432 -19.794 -27.762 1.00 55.12 108 LYS A O 1
ATOM 823 N N . GLU A 1 109 ? -0.150 -20.161 -29.955 1.00 57.78 109 GLU A N 1
ATOM 824 C CA . GLU A 1 109 ? 0.199 -21.583 -29.821 1.00 57.78 109 GLU A CA 1
ATOM 825 C C . GLU A 1 109 ? 1.567 -21.797 -29.168 1.00 57.78 109 GLU A C 1
ATOM 827 O O . GLU A 1 109 ? 1.689 -22.643 -28.286 1.00 57.78 109 GLU A O 1
ATOM 832 N N . ALA A 1 110 ? 2.572 -20.986 -29.516 1.00 59.66 110 ALA A N 1
ATOM 833 C CA . ALA A 1 110 ? 3.894 -21.040 -28.889 1.00 59.66 110 ALA A CA 1
ATOM 834 C C . ALA A 1 110 ? 3.812 -20.731 -27.384 1.00 59.66 110 ALA A C 1
ATOM 836 O O . ALA A 1 110 ? 4.382 -21.455 -26.568 1.00 59.66 110 ALA A O 1
ATOM 837 N N . ALA A 1 111 ? 3.024 -19.718 -27.004 1.00 57.19 111 ALA A N 1
ATOM 838 C CA . ALA A 1 111 ? 2.781 -19.385 -25.603 1.00 57.19 111 ALA A CA 1
ATOM 839 C C . ALA A 1 111 ? 2.044 -20.511 -24.850 1.00 57.19 111 ALA A C 1
ATOM 841 O O . ALA A 1 111 ? 2.431 -20.856 -23.735 1.00 57.19 111 ALA A O 1
ATOM 842 N N . ILE A 1 112 ? 1.014 -21.118 -25.456 1.00 55.72 112 ILE A N 1
ATOM 843 C CA . ILE A 1 112 ? 0.283 -22.252 -24.862 1.00 55.72 112 ILE A CA 1
ATOM 844 C C . ILE A 1 112 ? 1.207 -23.462 -24.685 1.00 55.72 112 ILE A C 1
ATOM 846 O O . ILE A 1 112 ? 1.229 -24.041 -23.602 1.00 55.72 112 ILE A O 1
ATOM 850 N N . ASN A 1 113 ? 2.002 -23.817 -25.694 1.00 56.94 113 ASN A N 1
ATOM 851 C CA . ASN A 1 113 ? 2.928 -24.951 -25.636 1.00 56.94 113 ASN A CA 1
ATOM 852 C C . ASN A 1 113 ? 4.023 -24.744 -24.579 1.00 56.94 113 ASN A C 1
ATOM 854 O O . ASN A 1 113 ? 4.345 -25.667 -23.826 1.00 56.94 113 ASN A O 1
ATOM 858 N N . ALA A 1 114 ? 4.553 -23.524 -24.463 1.00 56.28 114 ALA A N 1
ATOM 859 C CA . ALA A 1 114 ? 5.531 -23.182 -23.436 1.00 56.28 114 ALA A CA 1
ATOM 860 C C . ALA A 1 114 ? 4.926 -23.286 -22.022 1.00 56.28 114 ALA A C 1
ATOM 862 O O . ALA A 1 114 ? 5.508 -23.921 -21.143 1.00 56.28 114 ALA A O 1
ATOM 863 N N . LEU A 1 115 ? 3.709 -22.768 -21.815 1.00 53.91 115 LEU A N 1
ATOM 864 C CA . LEU A 1 115 ? 2.982 -22.896 -20.545 1.00 53.91 115 LEU A CA 1
ATOM 865 C C . LEU A 1 115 ? 2.609 -24.352 -20.217 1.00 53.91 115 LEU A C 1
ATOM 867 O O . LEU A 1 115 ? 2.668 -24.760 -19.058 1.00 53.91 115 LEU A O 1
ATOM 871 N N . GLN A 1 116 ? 2.259 -25.155 -21.225 1.00 51.94 116 GLN A N 1
ATOM 872 C CA . GLN A 1 116 ? 1.970 -26.581 -21.066 1.00 51.94 116 GLN A CA 1
ATOM 873 C C . GLN A 1 116 ? 3.219 -27.403 -20.753 1.00 51.94 116 GLN A C 1
ATOM 875 O O . GLN A 1 116 ? 3.105 -28.403 -20.053 1.00 51.94 116 GLN A O 1
ATOM 880 N N . THR A 1 117 ? 4.399 -26.994 -21.222 1.00 50.47 117 THR A N 1
ATOM 881 C CA . THR A 1 117 ? 5.679 -27.633 -20.869 1.00 50.47 117 THR A CA 1
ATOM 882 C C . THR A 1 117 ? 6.065 -27.342 -19.416 1.00 50.47 117 THR A C 1
ATOM 884 O O . THR A 1 117 ? 6.613 -28.203 -18.733 1.00 50.47 117 THR A O 1
ATOM 887 N N . LEU A 1 118 ? 5.673 -26.178 -18.890 1.00 49.56 118 LEU A N 1
ATOM 888 C CA . LEU A 1 118 ? 5.884 -25.761 -17.499 1.00 49.56 118 LEU A CA 1
ATOM 889 C C . LEU A 1 118 ? 4.953 -26.455 -16.472 1.00 49.56 118 LEU A C 1
ATOM 891 O O . LEU A 1 118 ? 4.814 -25.936 -15.366 1.00 49.56 118 LEU A O 1
ATOM 895 N N . LYS A 1 119 ? 4.293 -27.589 -16.805 1.00 40.09 119 LYS A N 1
ATOM 896 C CA . LYS A 1 119 ? 3.244 -28.266 -15.997 1.00 40.09 119 LYS A CA 1
ATOM 897 C C . LYS A 1 119 ? 3.434 -28.100 -14.482 1.00 40.09 119 LYS A C 1
ATOM 899 O O . LYS A 1 119 ? 4.228 -28.828 -13.886 1.00 40.09 119 LYS A O 1
ATOM 904 N N . LYS A 1 120 ? 2.611 -27.198 -13.914 1.00 40.75 120 LYS A N 1
ATOM 905 C CA . LYS A 1 120 ? 2.255 -26.931 -12.495 1.00 40.75 120 LYS A CA 1
ATOM 906 C C . LYS A 1 120 ? 2.315 -25.441 -12.097 1.00 40.75 120 LYS A C 1
ATOM 908 O O . LYS A 1 120 ? 2.651 -25.104 -10.964 1.00 40.75 120 LYS A O 1
ATOM 913 N N . VAL A 1 121 ? 1.951 -24.540 -13.005 1.00 39.81 121 VAL A N 1
ATOM 914 C CA . VAL A 1 121 ? 1.753 -23.124 -12.677 1.00 39.81 121 VAL A CA 1
ATOM 915 C C . VAL A 1 121 ? 0.256 -22.848 -12.669 1.00 39.81 121 VAL A C 1
ATOM 917 O O . VAL A 1 121 ? -0.367 -22.781 -13.726 1.00 39.81 121 VAL A O 1
ATOM 920 N N . GLU A 1 122 ? -0.332 -22.735 -11.477 1.00 36.28 122 GLU A N 1
ATOM 921 C CA . GLU A 1 122 ? -1.636 -22.085 -11.344 1.00 36.28 122 GLU A CA 1
ATOM 922 C C . GLU A 1 122 ? -1.492 -20.634 -11.810 1.00 36.28 122 GLU A C 1
ATOM 924 O O . GLU A 1 122 ? -0.556 -19.915 -11.455 1.00 36.28 122 GLU A O 1
ATOM 929 N N . SER A 1 123 ? -2.377 -20.266 -12.726 1.00 36.00 123 SER A N 1
ATOM 930 C CA . SER A 1 123 ? -2.290 -19.105 -13.595 1.00 36.00 123 SER A CA 1
ATOM 931 C C . SER A 1 123 ? -2.333 -17.778 -12.835 1.00 36.00 123 SER A C 1
ATOM 933 O O . SER A 1 123 ? -3.364 -17.435 -12.262 1.00 36.00 123 SER A O 1
ATOM 935 N N . ILE A 1 124 ? -1.287 -16.956 -12.953 1.00 36.44 124 ILE A N 1
ATOM 936 C CA . ILE A 1 124 ? -1.393 -15.509 -12.713 1.00 36.44 124 ILE A CA 1
ATOM 937 C C . ILE A 1 124 ? -1.565 -14.833 -14.074 1.00 36.44 124 ILE A C 1
ATOM 939 O O . ILE A 1 124 ? -0.619 -14.377 -14.708 1.00 36.44 124 ILE A O 1
ATOM 943 N N . SER A 1 125 ? -2.802 -14.818 -14.557 1.00 34.00 125 SER A N 1
ATOM 944 C CA . SER A 1 125 ? -3.214 -14.050 -15.731 1.00 34.00 125 SER A CA 1
ATOM 945 C C . SER A 1 125 ? -3.932 -12.806 -15.225 1.00 34.00 125 SER A C 1
ATOM 947 O O . SER A 1 125 ? -5.136 -12.902 -15.056 1.00 34.00 125 SER A O 1
ATOM 949 N N . TRP A 1 126 ? -3.262 -11.676 -14.949 1.00 35.81 126 TRP A N 1
ATOM 950 C CA . TRP A 1 126 ? -3.992 -10.406 -14.716 1.00 35.81 126 TRP A CA 1
ATOM 951 C C . TRP A 1 126 ? -3.186 -9.091 -14.822 1.00 35.81 126 TRP A C 1
ATOM 953 O O . TRP A 1 126 ? -3.477 -8.125 -14.128 1.00 35.81 126 TRP A O 1
ATOM 963 N N . LEU A 1 127 ? -2.236 -8.976 -15.756 1.00 32.72 127 LEU A N 1
ATOM 964 C CA . LEU A 1 127 ? -1.682 -7.667 -16.153 1.00 32.72 127 LEU A CA 1
ATOM 965 C C . LEU A 1 127 ? -1.799 -7.492 -17.671 1.00 32.72 127 LEU A C 1
ATOM 967 O O . LEU A 1 127 ? -0.893 -7.835 -18.425 1.00 32.72 127 LEU A O 1
ATOM 971 N N . LYS A 1 128 ? -2.940 -6.970 -18.140 1.00 32.66 128 LYS A N 1
ATOM 972 C CA . LYS A 1 128 ? -3.043 -6.441 -19.507 1.00 32.66 128 LYS A CA 1
ATOM 973 C C . LYS A 1 128 ? -2.551 -4.997 -19.509 1.00 32.66 128 LYS A C 1
ATOM 975 O O . LYS A 1 128 ? -3.174 -4.125 -18.913 1.00 32.66 128 LYS A O 1
ATOM 980 N N . GLN A 1 129 ? -1.434 -4.755 -20.188 1.00 32.88 129 GLN A N 1
ATOM 981 C CA . GLN A 1 129 ? -0.907 -3.417 -20.438 1.00 32.88 129 GLN A CA 1
ATOM 982 C C . GLN A 1 129 ? -1.754 -2.765 -21.546 1.00 32.88 129 GLN A C 1
ATOM 984 O O . GLN A 1 129 ? -1.580 -3.082 -22.719 1.00 32.88 129 GLN A O 1
ATOM 989 N N . ASN A 1 130 ? -2.687 -1.880 -21.189 1.00 31.09 130 ASN A N 1
ATOM 990 C CA . ASN A 1 130 ? -3.377 -1.026 -22.157 1.00 31.09 130 ASN A CA 1
ATOM 991 C C . ASN A 1 130 ? -2.799 0.389 -22.043 1.00 31.09 130 ASN A C 1
ATOM 993 O O . ASN A 1 130 ? -2.931 1.029 -21.003 1.00 31.09 130 ASN A O 1
ATOM 997 N N . ALA A 1 131 ? -2.140 0.867 -23.098 1.00 27.05 131 ALA A N 1
ATOM 998 C CA . ALA A 1 131 ? -1.753 2.268 -23.215 1.00 27.05 131 ALA A CA 1
ATOM 999 C C . ALA A 1 131 ? -2.976 3.069 -23.686 1.00 27.05 131 ALA A C 1
ATOM 1001 O O . ALA A 1 131 ? -3.478 2.829 -24.782 1.00 27.05 131 ALA A O 1
ATOM 1002 N N . LEU A 1 132 ? -3.471 3.991 -22.859 1.00 28.58 132 LEU A N 1
ATOM 1003 C CA . LEU A 1 132 ? -4.488 4.963 -23.260 1.00 28.58 132 LEU A CA 1
ATOM 1004 C C . LEU A 1 132 ? -3.766 6.228 -23.730 1.00 28.58 132 LEU A C 1
ATOM 1006 O O . LEU A 1 132 ? -3.187 6.949 -22.923 1.00 28.58 132 LEU A O 1
ATOM 1010 N N . SER A 1 133 ? -3.767 6.474 -25.038 1.00 27.81 133 SER A N 1
ATOM 1011 C CA . SER A 1 133 ? -3.325 7.737 -25.633 1.00 27.81 133 SER A CA 1
ATOM 1012 C C . SER A 1 133 ? -4.553 8.552 -26.044 1.00 27.81 133 SER A C 1
ATOM 1014 O O . SER A 1 133 ? -5.221 8.203 -27.017 1.00 27.81 133 SER A O 1
ATOM 1016 N N . GLY A 1 134 ? -4.857 9.621 -25.306 1.00 27.00 134 GLY A N 1
ATOM 1017 C CA . GLY A 1 134 ? -5.915 10.580 -25.636 1.00 27.00 134 GLY A CA 1
ATOM 1018 C C . GLY A 1 134 ? -6.291 11.460 -24.441 1.00 27.00 134 GLY A C 1
ATOM 1019 O O . GLY A 1 134 ? -6.337 10.970 -23.316 1.00 27.00 134 GLY A O 1
ATOM 1020 N N . ASN A 1 135 ? -6.563 12.749 -24.685 1.00 31.41 135 ASN A N 1
ATOM 1021 C CA . ASN A 1 135 ? -7.133 13.679 -23.699 1.00 31.41 135 ASN A CA 1
ATOM 1022 C C . ASN A 1 135 ? -8.593 13.292 -23.412 1.00 31.41 135 ASN A C 1
ATOM 1024 O O . ASN A 1 135 ? -9.522 13.884 -23.957 1.00 31.41 135 ASN A O 1
ATOM 1028 N N . VAL A 1 136 ? -8.786 12.262 -22.596 1.00 35.19 136 VAL A N 1
ATOM 1029 C CA . VAL A 1 136 ? -10.091 11.822 -22.096 1.00 35.19 136 VAL A CA 1
ATOM 1030 C C . VAL A 1 136 ? -10.102 12.046 -20.591 1.00 35.19 136 VAL A C 1
ATOM 1032 O O . VAL A 1 136 ? -9.086 11.814 -19.934 1.00 35.19 136 VAL A O 1
ATOM 1035 N N . ASP A 1 137 ? -11.231 12.494 -20.040 1.00 45.81 137 ASP A N 1
ATOM 1036 C CA . ASP A 1 137 ? -11.409 12.565 -18.592 1.00 45.81 137 ASP A CA 1
ATOM 1037 C C . ASP A 1 137 ? -11.172 11.166 -17.993 1.00 45.81 137 ASP A C 1
ATOM 1039 O O . ASP A 1 137 ? -11.901 10.195 -18.245 1.00 45.81 137 ASP A O 1
ATOM 1043 N N . ILE A 1 138 ? -10.069 11.053 -17.250 1.00 43.97 138 ILE A N 1
ATOM 1044 C CA . ILE A 1 138 ? -9.558 9.800 -16.692 1.00 43.97 138 ILE A CA 1
ATOM 1045 C C . ILE A 1 138 ? -10.620 9.162 -15.788 1.00 43.97 138 ILE A C 1
ATOM 1047 O O . ILE A 1 138 ? -10.739 7.937 -15.745 1.00 43.97 138 ILE A O 1
ATOM 1051 N N . PHE A 1 139 ? -11.440 9.970 -15.109 1.00 44.59 139 PHE A N 1
ATOM 1052 C CA . PHE A 1 139 ? -12.426 9.488 -14.144 1.00 44.59 139 PHE A CA 1
ATOM 1053 C C . PHE A 1 139 ? -13.638 8.814 -14.797 1.00 44.59 139 PHE A C 1
ATOM 1055 O O . PHE A 1 139 ? -14.106 7.787 -14.298 1.00 44.59 139 PHE A O 1
ATOM 1062 N N . GLU A 1 140 ? -14.109 9.328 -15.933 1.00 41.91 140 GLU A N 1
ATOM 1063 C CA . GLU A 1 140 ? -15.228 8.741 -16.684 1.00 41.91 140 GLU A CA 1
ATOM 1064 C C . GLU A 1 140 ? -14.807 7.435 -17.389 1.00 41.91 140 GLU A C 1
ATOM 1066 O O . GLU A 1 140 ? -15.536 6.436 -17.399 1.00 41.91 140 GLU A O 1
ATOM 1071 N N . SER A 1 141 ? -13.559 7.389 -17.868 1.00 44.50 141 SER A N 1
ATOM 1072 C CA . SER A 1 141 ? -12.960 6.205 -18.502 1.00 44.50 141 SER A CA 1
ATOM 1073 C C . SER A 1 141 ? -12.739 5.045 -17.523 1.00 44.50 141 SER A C 1
ATOM 1075 O O . SER A 1 141 ? -12.923 3.881 -17.886 1.00 44.50 141 SER A O 1
ATOM 1077 N N . LEU A 1 142 ? -12.383 5.340 -16.266 1.00 44.41 142 LEU A N 1
ATOM 1078 C CA . LEU A 1 142 ? -12.134 4.326 -15.234 1.00 44.41 142 LEU A CA 1
ATOM 1079 C C . LEU A 1 142 ? -13.376 3.473 -14.941 1.00 44.41 142 LEU A C 1
ATOM 1081 O O . LEU A 1 142 ? -13.266 2.251 -14.877 1.00 44.41 142 LEU A O 1
ATOM 1085 N N . ASN A 1 143 ? -14.560 4.081 -14.826 1.00 48.44 143 ASN A N 1
ATOM 1086 C CA . ASN A 1 143 ? -15.798 3.340 -14.551 1.00 48.44 143 ASN A CA 1
ATOM 1087 C C . ASN A 1 143 ? -16.178 2.397 -15.704 1.00 48.44 143 ASN A C 1
ATOM 1089 O O . ASN A 1 143 ? -16.613 1.272 -15.465 1.00 48.44 143 ASN A O 1
ATOM 1093 N N . THR A 1 144 ? -15.937 2.812 -16.950 1.00 43.47 144 THR A N 1
ATOM 1094 C CA . THR A 1 144 ? -16.174 1.976 -18.137 1.00 43.47 144 THR A CA 1
ATOM 1095 C C . THR A 1 144 ? -15.201 0.794 -18.204 1.00 43.47 144 THR A C 1
ATOM 1097 O O . THR A 1 144 ? -15.593 -0.326 -18.533 1.00 43.47 144 THR A O 1
ATOM 1100 N N . LEU A 1 145 ? -13.937 1.009 -17.830 1.00 37.00 145 LEU A N 1
ATOM 1101 C CA . LEU A 1 145 ? -12.902 -0.026 -17.805 1.00 37.00 145 LEU A CA 1
ATOM 1102 C C . LEU A 1 145 ? -13.090 -1.046 -16.666 1.00 37.00 145 LEU A C 1
ATOM 1104 O O . LEU A 1 145 ? -12.666 -2.192 -16.820 1.00 37.00 145 LEU A O 1
ATOM 1108 N N . LEU A 1 146 ? -13.764 -0.692 -15.561 1.00 50.78 146 LEU A N 1
ATOM 1109 C CA . LEU A 1 146 ? -14.040 -1.624 -14.448 1.00 50.78 146 LEU A CA 1
ATOM 1110 C C . LEU A 1 146 ? -15.009 -2.760 -14.825 1.00 50.78 146 LEU A C 1
ATOM 1112 O O . LEU A 1 146 ? -15.013 -3.835 -14.205 1.00 50.78 146 LEU A O 1
ATOM 1116 N N . ASN A 1 147 ? -15.802 -2.546 -15.879 1.00 45.22 147 ASN A N 1
ATOM 1117 C CA . ASN A 1 147 ? -16.632 -3.589 -16.480 1.00 45.22 147 ASN A CA 1
ATOM 1118 C C . ASN A 1 147 ? -15.773 -4.689 -17.127 1.00 45.22 147 ASN A C 1
ATOM 1120 O O . ASN A 1 147 ? -16.194 -5.842 -17.183 1.00 45.22 147 ASN A O 1
ATOM 1124 N N . LEU A 1 148 ? -14.553 -4.352 -17.562 1.00 39.56 148 LEU A N 1
ATOM 1125 C CA . LEU A 1 148 ? -13.608 -5.263 -18.212 1.00 39.56 148 LEU A CA 1
ATOM 1126 C C . LEU A 1 148 ? -12.528 -5.782 -17.252 1.00 39.56 148 LEU A C 1
ATOM 1128 O O . LEU A 1 148 ? -12.063 -6.909 -17.419 1.00 39.56 148 LEU A O 1
ATOM 1132 N N . CYS A 1 149 ? -12.145 -4.980 -16.252 1.00 49.47 149 CYS A N 1
ATOM 1133 C CA . CYS A 1 149 ? -11.054 -5.265 -15.321 1.00 49.47 149 CYS A CA 1
ATOM 1134 C C . CYS A 1 149 ? -11.474 -5.044 -13.856 1.00 49.47 149 CYS A C 1
ATOM 1136 O O . CYS A 1 149 ? -11.981 -3.976 -13.535 1.00 49.47 149 CYS A O 1
ATOM 1138 N N . PRO A 1 150 ? -11.240 -5.990 -12.926 1.00 56.25 150 PRO A N 1
ATOM 1139 C CA . PRO A 1 150 ? -11.627 -5.825 -11.521 1.00 56.25 150 PRO A CA 1
ATOM 1140 C C . PRO A 1 150 ? -10.787 -4.770 -10.783 1.00 56.25 150 PRO A C 1
ATOM 1142 O O . PRO A 1 150 ? -11.232 -4.232 -9.769 1.00 56.25 150 PRO A O 1
ATOM 1145 N N . ILE A 1 151 ? -9.585 -4.486 -11.292 1.00 64.12 151 ILE A N 1
ATOM 1146 C CA . ILE A 1 151 ? -8.615 -3.528 -10.762 1.00 64.12 151 ILE A CA 1
ATOM 1147 C C . ILE A 1 151 ? -8.025 -2.755 -11.944 1.00 64.12 151 ILE A C 1
ATOM 1149 O O . ILE A 1 151 ? -7.668 -3.348 -12.964 1.00 64.12 151 ILE A O 1
ATOM 1153 N N . ILE A 1 152 ? -7.888 -1.440 -11.788 1.00 60.78 152 ILE A N 1
ATOM 1154 C CA . ILE A 1 152 ? -7.197 -0.553 -12.725 1.00 60.78 152 ILE A CA 1
ATOM 1155 C C . ILE A 1 152 ? -6.143 0.232 -11.957 1.00 60.78 152 ILE A C 1
ATOM 1157 O O . ILE A 1 152 ? -6.434 0.784 -10.897 1.00 60.78 152 ILE A O 1
ATOM 1161 N N . ILE A 1 153 ? -4.932 0.297 -12.507 1.00 72.94 153 ILE A N 1
ATOM 1162 C CA . ILE A 1 153 ? -3.810 1.068 -11.970 1.00 72.94 153 ILE A CA 1
ATOM 1163 C C . ILE A 1 153 ? -3.276 1.946 -13.099 1.00 72.94 153 ILE A C 1
ATOM 1165 O O . ILE A 1 153 ? -2.983 1.446 -14.185 1.00 72.94 153 ILE A O 1
ATOM 1169 N N . ILE A 1 154 ? -3.147 3.243 -12.837 1.00 68.19 154 ILE A N 1
ATOM 1170 C CA . ILE A 1 154 ? -2.588 4.236 -13.753 1.00 68.19 154 ILE A CA 1
ATOM 1171 C C . ILE A 1 154 ? -1.341 4.821 -13.098 1.00 68.19 154 ILE A C 1
ATOM 1173 O O . ILE A 1 154 ? -1.422 5.423 -12.031 1.00 68.19 154 ILE A O 1
ATOM 1177 N N . THR A 1 155 ? -0.185 4.653 -13.732 1.00 71.44 155 THR A N 1
ATOM 1178 C CA . THR A 1 155 ? 1.064 5.298 -13.310 1.00 71.44 155 THR A CA 1
ATOM 1179 C C . THR A 1 155 ? 1.101 6.741 -13.806 1.00 71.44 155 THR A C 1
ATOM 1181 O O . THR A 1 155 ? 0.832 6.986 -14.981 1.00 71.44 155 THR A O 1
ATOM 1184 N N . LEU A 1 156 ? 1.489 7.676 -12.944 1.00 69.44 156 LEU A N 1
ATOM 1185 C CA . LEU A 1 156 ? 1.514 9.119 -13.202 1.00 69.44 156 LEU A CA 1
ATOM 1186 C C . LEU A 1 156 ? 2.941 9.696 -13.160 1.00 69.44 156 LEU A C 1
ATOM 1188 O O . LEU A 1 156 ? 3.148 10.854 -12.803 1.00 69.44 156 LEU A O 1
ATOM 1192 N N . GLY A 1 157 ? 3.948 8.886 -13.499 1.00 74.88 157 GLY A N 1
ATOM 1193 C CA . GLY A 1 157 ? 5.347 9.317 -13.493 1.00 74.88 157 GLY A CA 1
ATOM 1194 C C . GLY A 1 157 ? 5.791 9.797 -12.107 1.00 74.88 157 GLY A C 1
ATOM 1195 O O . GLY A 1 157 ? 5.731 9.038 -11.140 1.00 74.88 157 GLY A O 1
ATOM 1196 N N . SER A 1 158 ? 6.224 11.057 -12.005 1.00 75.62 158 SER A N 1
ATOM 1197 C CA . SER A 1 158 ? 6.669 11.677 -10.745 1.00 75.62 158 SER A CA 1
ATOM 1198 C C . SER A 1 158 ? 5.573 11.792 -9.683 1.00 75.62 158 SER A C 1
ATOM 1200 O O . SER A 1 158 ? 5.889 11.858 -8.496 1.00 75.62 158 SER A O 1
ATOM 1202 N N . GLU A 1 159 ? 4.301 11.773 -10.088 1.00 72.88 159 GLU A N 1
ATOM 1203 C CA . GLU A 1 159 ? 3.144 11.871 -9.186 1.00 72.88 159 GLU A CA 1
ATOM 1204 C C . GLU A 1 159 ? 2.733 10.513 -8.587 1.00 72.88 159 GLU A C 1
ATOM 1206 O O . GLU A 1 159 ? 1.769 10.421 -7.829 1.00 72.88 159 GLU A O 1
ATOM 1211 N N . GLY A 1 160 ? 3.463 9.437 -8.902 1.00 79.12 160 GLY A N 1
ATOM 1212 C CA . GLY A 1 160 ? 3.197 8.101 -8.378 1.00 79.12 160 GLY A CA 1
ATOM 1213 C C . GLY A 1 160 ? 2.157 7.354 -9.207 1.00 79.12 160 GLY A C 1
ATOM 1214 O O . GLY A 1 160 ? 2.389 7.075 -10.384 1.00 79.12 160 GLY A O 1
ATOM 1215 N N . ALA A 1 161 ? 1.038 6.965 -8.598 1.00 76.94 161 ALA A N 1
ATOM 1216 C CA . ALA A 1 161 ? -0.006 6.199 -9.277 1.00 76.94 161 ALA A CA 1
ATOM 1217 C C . ALA A 1 161 ? -1.402 6.480 -8.712 1.00 76.94 161 ALA A C 1
ATOM 1219 O O . ALA A 1 161 ? -1.556 6.935 -7.584 1.00 76.94 161 ALA A O 1
ATOM 1220 N N . VAL A 1 162 ? -2.434 6.147 -9.478 1.00 70.88 162 VAL A N 1
ATOM 1221 C CA . VAL A 1 162 ? -3.826 6.089 -9.020 1.00 70.88 162 VAL A CA 1
ATOM 1222 C C . VAL A 1 162 ? -4.351 4.689 -9.283 1.00 70.88 162 VAL A C 1
ATOM 1224 O O . VAL A 1 162 ? -4.118 4.141 -10.361 1.00 70.88 162 VAL A O 1
ATOM 1227 N N . PHE A 1 163 ? -5.079 4.106 -8.331 1.00 79.75 163 PHE A N 1
ATOM 1228 C CA . PHE A 1 163 ? -5.784 2.850 -8.570 1.00 79.75 163 PHE A CA 1
ATOM 1229 C C . PHE A 1 163 ? -7.261 2.915 -8.207 1.00 79.75 163 PHE A C 1
ATOM 1231 O O . PHE A 1 163 ? -7.709 3.723 -7.394 1.00 79.75 163 PHE A O 1
ATOM 1238 N N . LYS A 1 164 ? -8.031 2.039 -8.839 1.00 66.38 164 LYS A N 1
ATOM 1239 C CA . LYS A 1 164 ? -9.458 1.865 -8.615 1.00 66.38 164 LYS A CA 1
ATOM 1240 C C . LYS A 1 164 ? -9.772 0.377 -8.728 1.00 66.38 164 LYS A C 1
ATOM 1242 O O . LYS A 1 164 ? -9.380 -0.258 -9.704 1.00 66.38 164 LYS A O 1
ATOM 1247 N N . SER A 1 165 ? -10.472 -0.172 -7.746 1.00 71.25 165 SER A N 1
ATOM 1248 C CA . SER A 1 165 ? -11.017 -1.527 -7.798 1.00 71.25 165 SER A CA 1
ATOM 1249 C C . SER A 1 165 ? -12.544 -1.465 -7.770 1.00 71.25 165 SER A C 1
ATOM 1251 O O . SER A 1 165 ? -13.139 -0.390 -7.638 1.00 71.25 165 SER A O 1
ATOM 1253 N N . ARG A 1 166 ? -13.195 -2.623 -7.902 1.00 66.69 166 ARG A N 1
ATOM 1254 C CA . ARG A 1 166 ? -14.650 -2.739 -7.708 1.00 66.69 166 ARG A CA 1
ATOM 1255 C C . ARG A 1 166 ? -15.081 -2.473 -6.264 1.00 66.69 166 ARG A C 1
ATOM 1257 O O . ARG A 1 166 ? -16.214 -2.057 -6.054 1.00 66.69 166 ARG A O 1
ATOM 1264 N N . SER A 1 167 ? -14.201 -2.724 -5.296 1.00 68.69 167 SER A N 1
ATOM 1265 C CA . SER A 1 167 ? -14.475 -2.556 -3.868 1.00 68.69 167 SER A CA 1
ATOM 1266 C C . SER A 1 167 ? -14.178 -1.147 -3.364 1.00 68.69 167 SER A C 1
ATOM 1268 O O . SER A 1 167 ? -14.833 -0.698 -2.423 1.00 68.69 167 SER A O 1
ATOM 1270 N N . THR A 1 168 ? -13.266 -0.396 -3.994 1.00 60.00 168 THR A N 1
ATOM 1271 C CA . THR A 1 168 ? -13.069 1.001 -3.597 1.00 60.00 168 THR A CA 1
ATOM 1272 C C . THR A 1 168 ? -14.272 1.851 -4.021 1.00 60.00 168 THR A C 1
ATOM 1274 O O . THR A 1 168 ? -14.766 1.702 -5.136 1.00 60.00 168 THR A O 1
ATOM 1277 N N . PRO A 1 169 ? -14.749 2.812 -3.210 1.00 65.50 169 PRO A N 1
ATOM 1278 C CA . PRO A 1 169 ? -15.830 3.724 -3.604 1.00 65.50 169 PRO A CA 1
ATOM 1279 C C . PRO A 1 169 ? -15.340 4.841 -4.541 1.00 65.50 169 PRO A C 1
ATOM 1281 O O . PRO A 1 169 ? -16.052 5.251 -5.454 1.00 65.50 169 PRO A O 1
ATOM 1284 N N . LYS A 1 170 ? -14.082 5.277 -4.410 1.00 67.81 170 LYS A N 1
ATOM 1285 C CA . LYS A 1 170 ? -13.437 6.314 -5.240 1.00 67.81 170 LYS A CA 1
ATOM 1286 C C . LYS A 1 170 ? -12.026 5.876 -5.664 1.00 67.81 170 LYS A C 1
ATOM 1288 O O . LYS A 1 170 ? -11.491 4.961 -5.038 1.00 67.81 170 LYS A O 1
ATOM 1293 N N . PRO A 1 171 ? -11.435 6.470 -6.718 1.00 66.19 171 PRO A N 1
ATOM 1294 C CA . PRO A 1 171 ? -10.027 6.250 -7.039 1.00 66.19 171 PRO A CA 1
ATOM 1295 C C . PRO A 1 171 ? -9.127 6.661 -5.871 1.00 66.19 171 PRO A C 1
ATOM 1297 O O . PRO A 1 171 ? -9.377 7.674 -5.217 1.00 66.19 171 PRO A O 1
ATOM 1300 N N . VAL A 1 172 ? -8.092 5.868 -5.618 1.00 73.19 172 VAL A N 1
ATOM 1301 C CA . VAL A 1 172 ? -7.123 6.068 -4.541 1.00 73.19 172 VAL A CA 1
ATOM 1302 C C . VAL A 1 172 ? -5.818 6.551 -5.158 1.00 73.19 172 VAL A C 1
ATOM 1304 O O . VAL A 1 172 ? -5.227 5.861 -5.991 1.00 73.19 172 VAL A O 1
ATOM 1307 N N . ALA A 1 173 ? -5.385 7.748 -4.767 1.00 74.50 173 ALA A N 1
ATOM 1308 C CA . ALA A 1 173 ? -4.104 8.307 -5.176 1.00 74.50 173 ALA A CA 1
ATOM 1309 C C . ALA A 1 173 ? -2.983 7.785 -4.273 1.00 74.50 173 ALA A C 1
ATOM 1311 O O . ALA A 1 173 ? -3.105 7.778 -3.049 1.00 74.50 173 ALA A O 1
ATOM 1312 N N . ILE A 1 174 ? -1.882 7.372 -4.890 1.00 76.81 174 ILE A N 1
ATOM 1313 C CA . ILE A 1 174 ? -0.710 6.805 -4.234 1.00 76.81 174 ILE A CA 1
ATOM 1314 C C . ILE A 1 174 ? 0.478 7.699 -4.548 1.00 76.81 174 ILE A C 1
ATOM 1316 O O . ILE A 1 174 ? 1.054 7.643 -5.636 1.00 76.81 174 ILE A O 1
ATOM 1320 N N . SER A 1 175 ? 0.865 8.489 -3.553 1.00 78.38 175 SER A N 1
ATOM 1321 C CA . SER A 1 175 ? 2.077 9.295 -3.578 1.00 78.38 175 SER A CA 1
ATOM 1322 C C . SER A 1 175 ? 3.220 8.588 -2.847 1.00 78.38 175 SER A C 1
ATOM 1324 O O . SER A 1 175 ? 3.021 7.802 -1.915 1.00 78.38 175 SER A O 1
ATOM 1326 N N . ILE A 1 176 ? 4.450 8.869 -3.277 1.00 79.44 176 ILE A N 1
ATOM 1327 C CA . ILE A 1 176 ? 5.656 8.451 -2.557 1.00 79.44 176 ILE A CA 1
ATOM 1328 C C . ILE A 1 176 ? 6.091 9.560 -1.596 1.00 79.44 176 ILE A C 1
ATOM 1330 O O . ILE A 1 176 ? 6.007 10.746 -1.914 1.00 79.44 176 ILE A O 1
ATOM 1334 N N . SER A 1 177 ? 6.548 9.172 -0.404 1.00 78.56 177 SER A N 1
ATOM 1335 C CA . SER A 1 177 ? 7.068 10.113 0.596 1.00 78.56 177 SER A CA 1
ATOM 1336 C C . SER A 1 177 ? 8.276 10.882 0.053 1.00 78.56 177 SER A C 1
ATOM 1338 O O . SER A 1 177 ? 9.090 10.307 -0.669 1.00 78.56 177 SER A O 1
ATOM 1340 N N . GLU A 1 178 ? 8.433 12.142 0.469 1.00 80.31 178 GLU A N 1
ATOM 1341 C CA . GLU A 1 178 ? 9.557 13.013 0.088 1.00 80.31 178 GLU A CA 1
ATOM 1342 C C . GLU A 1 178 ? 10.929 12.349 0.261 1.00 80.31 178 GLU A C 1
ATOM 1344 O O . GLU A 1 178 ? 11.802 12.511 -0.583 1.00 80.31 178 GLU A O 1
ATOM 1349 N N . LYS A 1 179 ? 11.107 11.500 1.284 1.00 84.56 179 LYS A N 1
ATOM 1350 C CA . LYS A 1 179 ? 12.373 10.775 1.498 1.00 84.56 179 LYS A CA 1
ATOM 1351 C C . LYS A 1 179 ? 12.756 9.797 0.377 1.00 84.56 179 LYS A C 1
ATOM 1353 O O . LYS A 1 179 ? 13.901 9.362 0.335 1.00 84.56 179 LYS A O 1
ATOM 1358 N N . TYR A 1 180 ? 11.809 9.404 -0.477 1.00 84.94 180 TYR A N 1
ATOM 1359 C CA . TYR A 1 180 ? 12.042 8.509 -1.615 1.00 84.94 180 TYR A CA 1
ATOM 1360 C C . TYR A 1 180 ? 11.989 9.229 -2.961 1.00 84.94 180 TYR A C 1
ATOM 1362 O O . TYR A 1 180 ? 12.221 8.592 -3.990 1.00 84.94 180 TYR A O 1
ATOM 1370 N N . LYS A 1 181 ? 11.665 10.528 -2.988 1.00 84.50 181 LYS A N 1
ATOM 1371 C CA . LYS A 1 181 ? 11.717 11.285 -4.235 1.00 84.50 181 LYS A CA 1
ATOM 1372 C C . LYS A 1 181 ? 13.185 11.471 -4.637 1.00 84.50 181 LYS A C 1
ATOM 1374 O O . LYS A 1 181 ? 14.001 11.869 -3.803 1.00 84.50 181 LYS A O 1
ATOM 1379 N N . PRO A 1 182 ? 13.552 11.162 -5.891 1.00 83.69 182 PRO A N 1
ATOM 1380 C CA . PRO A 1 182 ? 14.934 11.246 -6.325 1.00 83.69 182 PRO A CA 1
ATOM 1381 C C . PRO A 1 182 ? 15.373 12.709 -6.369 1.00 83.69 182 PRO A C 1
ATOM 1383 O O . PRO A 1 182 ? 14.728 13.546 -6.993 1.00 83.69 182 PRO A O 1
ATOM 1386 N N . THR A 1 183 ? 16.501 13.010 -5.729 1.00 82.12 183 THR A N 1
ATOM 1387 C CA . THR A 1 183 ? 17.089 14.360 -5.710 1.00 82.12 183 THR A CA 1
ATOM 1388 C C . THR A 1 183 ? 17.702 14.752 -7.054 1.00 82.12 183 THR A C 1
ATOM 1390 O O . THR A 1 183 ? 17.876 15.935 -7.336 1.00 82.12 183 THR A O 1
ATOM 1393 N N . LYS A 1 184 ? 18.024 13.763 -7.896 1.00 88.12 184 LYS A N 1
ATOM 1394 C CA . LYS A 1 184 ? 18.532 13.943 -9.255 1.00 88.12 184 LYS A CA 1
ATOM 1395 C C . LYS A 1 184 ? 17.928 12.890 -10.178 1.00 88.12 184 LYS A C 1
ATOM 1397 O O . LYS A 1 184 ? 18.063 11.694 -9.925 1.00 88.12 184 LYS A O 1
ATOM 1402 N N . ILE A 1 185 ? 17.305 13.349 -11.260 1.00 89.44 185 ILE A N 1
ATOM 1403 C CA . ILE A 1 185 ? 16.815 12.499 -12.349 1.00 89.44 185 ILE A CA 1
ATOM 1404 C C . ILE A 1 185 ? 17.939 12.368 -13.378 1.00 89.44 185 ILE A C 1
ATOM 1406 O O . ILE A 1 185 ? 18.512 13.376 -13.792 1.00 89.44 185 ILE A O 1
ATOM 1410 N N . VAL A 1 186 ? 18.287 11.134 -13.743 1.00 87.19 186 VAL A N 1
ATOM 1411 C CA . VAL A 1 186 ? 19.368 10.835 -14.695 1.00 87.19 186 VAL A CA 1
ATOM 1412 C C . VAL A 1 186 ? 18.804 10.306 -16.008 1.00 87.19 186 VAL A C 1
ATOM 1414 O O . VAL A 1 186 ? 19.142 10.828 -17.063 1.00 87.19 186 VAL A O 1
ATOM 1417 N N . ASP A 1 187 ? 17.946 9.290 -15.948 1.00 79.94 187 ASP A N 1
ATOM 1418 C CA . ASP A 1 187 ? 17.359 8.641 -17.120 1.00 79.94 187 ASP A CA 1
ATOM 1419 C C . ASP A 1 187 ? 16.041 7.982 -16.702 1.00 79.94 187 ASP A C 1
ATOM 1421 O O . ASP A 1 187 ? 16.007 7.252 -15.721 1.00 79.94 187 ASP A O 1
ATOM 1425 N N . THR A 1 188 ? 14.940 8.252 -17.402 1.00 81.88 188 THR A N 1
ATOM 1426 C CA . THR A 1 188 ? 13.621 7.683 -17.051 1.00 81.88 188 THR A CA 1
ATOM 1427 C C . THR A 1 188 ? 13.300 6.396 -17.814 1.00 81.88 188 THR A C 1
ATOM 1429 O O . THR A 1 188 ? 12.248 5.780 -17.598 1.00 81.88 188 THR A O 1
ATOM 1432 N N . THR A 1 189 ? 14.204 5.965 -18.697 1.00 81.00 189 THR A N 1
ATOM 1433 C CA . THR A 1 189 ? 14.008 4.806 -19.564 1.00 81.00 189 THR A CA 1
ATOM 1434 C C . THR A 1 189 ? 13.836 3.535 -18.734 1.00 81.00 189 THR A C 1
ATOM 1436 O O . THR A 1 189 ? 14.678 3.170 -17.919 1.00 81.00 189 THR A O 1
ATOM 1439 N N . GLY A 1 190 ? 12.715 2.837 -18.935 1.00 82.00 190 GLY A N 1
ATOM 1440 C CA . GLY A 1 190 ? 12.424 1.581 -18.243 1.00 82.00 190 GLY A CA 1
ATOM 1441 C C . GLY A 1 190 ? 11.778 1.709 -16.863 1.00 82.00 190 GLY A C 1
ATOM 1442 O O . GLY A 1 190 ? 11.490 0.672 -16.263 1.00 82.00 190 GLY A O 1
ATOM 1443 N N . ALA A 1 191 ? 11.488 2.919 -16.369 1.00 84.62 191 ALA A N 1
ATOM 1444 C CA . ALA A 1 191 ? 10.855 3.119 -15.058 1.00 84.62 191 ALA A CA 1
ATOM 1445 C C . ALA A 1 191 ? 9.466 2.461 -14.952 1.00 84.62 191 ALA A C 1
ATOM 1447 O O . ALA A 1 191 ? 9.121 1.874 -13.926 1.00 84.62 191 ALA A O 1
ATOM 1448 N N . GLY A 1 192 ? 8.679 2.496 -16.033 1.00 82.19 192 GLY A N 1
ATOM 1449 C CA . GLY A 1 192 ? 7.380 1.816 -16.093 1.00 82.19 192 GLY A CA 1
ATOM 1450 C C . GLY A 1 192 ? 7.498 0.288 -16.039 1.00 82.19 192 GLY A C 1
ATOM 1451 O O . GLY A 1 192 ? 6.708 -0.371 -15.367 1.00 82.19 192 GLY A O 1
ATOM 1452 N N . ASP A 1 193 ? 8.514 -0.288 -16.686 1.00 86.69 193 ASP A N 1
ATOM 1453 C CA . ASP A 1 193 ? 8.771 -1.730 -16.616 1.00 86.69 193 ASP A CA 1
ATOM 1454 C C . ASP A 1 193 ? 9.313 -2.137 -15.235 1.00 86.69 193 ASP A C 1
ATOM 1456 O O . ASP A 1 193 ? 8.912 -3.176 -14.710 1.00 86.69 193 ASP A O 1
ATOM 1460 N N . SER A 1 194 ? 10.131 -1.283 -14.602 1.00 91.69 194 SER A N 1
ATOM 1461 C CA . SER A 1 194 ? 10.558 -1.431 -13.202 1.00 91.69 194 SER A CA 1
ATOM 1462 C C . SER A 1 194 ? 9.360 -1.459 -12.248 1.00 91.69 194 SER A C 1
ATOM 1464 O O . SER A 1 194 ? 9.259 -2.349 -11.399 1.00 91.69 194 SER A O 1
ATOM 1466 N N . PHE A 1 195 ? 8.400 -0.544 -12.433 1.00 91.75 195 PHE A N 1
ATOM 1467 C CA . PHE A 1 195 ? 7.146 -0.519 -11.677 1.00 91.75 195 PHE A CA 1
ATOM 1468 C C . PHE A 1 195 ? 6.360 -1.828 -11.839 1.00 91.75 195 PHE A C 1
ATOM 1470 O O . PHE A 1 195 ? 6.007 -2.464 -10.846 1.00 91.75 195 PHE A O 1
ATOM 1477 N N . ILE A 1 196 ? 6.113 -2.273 -13.076 1.00 84.19 196 ILE A N 1
ATOM 1478 C CA . ILE A 1 196 ? 5.317 -3.483 -13.340 1.00 84.19 196 ILE A CA 1
ATOM 1479 C C . ILE A 1 196 ? 6.026 -4.748 -12.834 1.00 84.19 196 ILE A C 1
ATOM 1481 O O . ILE A 1 196 ? 5.386 -5.607 -12.220 1.00 84.19 196 ILE A O 1
ATOM 1485 N N . GLY A 1 197 ? 7.342 -4.861 -13.029 1.00 84.75 197 GLY A N 1
ATOM 1486 C CA . GLY A 1 197 ? 8.149 -5.955 -12.481 1.00 84.75 197 GLY A CA 1
ATOM 1487 C C . GLY A 1 197 ? 8.110 -5.996 -10.950 1.00 84.75 197 GLY A C 1
ATOM 1488 O O . GLY A 1 197 ? 7.886 -7.045 -10.352 1.00 84.75 197 GLY A O 1
ATOM 1489 N N . SER A 1 198 ? 8.210 -4.835 -10.303 1.00 91.50 198 SER A N 1
ATOM 1490 C CA . SER A 1 198 ? 8.115 -4.725 -8.843 1.00 91.50 198 SER A CA 1
ATOM 1491 C C . SER A 1 198 ? 6.724 -5.079 -8.315 1.00 91.50 198 SER A C 1
ATOM 1493 O O . SER A 1 198 ? 6.592 -5.807 -7.333 1.00 91.50 198 SER A O 1
ATOM 1495 N N . LEU A 1 199 ? 5.665 -4.605 -8.974 1.00 87.88 199 LEU A N 1
ATOM 1496 C CA . LEU A 1 199 ? 4.289 -4.907 -8.587 1.00 87.88 199 LEU A CA 1
ATOM 1497 C C . LEU A 1 199 ? 3.983 -6.404 -8.732 1.00 87.88 199 LEU A C 1
ATOM 1499 O O . LEU A 1 199 ? 3.409 -7.011 -7.831 1.00 87.88 199 LEU A O 1
ATOM 1503 N N . SER A 1 200 ? 4.403 -7.014 -9.842 1.00 82.44 200 SER A N 1
ATOM 1504 C CA . SER A 1 200 ? 4.238 -8.455 -10.071 1.00 82.44 200 SER A CA 1
ATOM 1505 C C . SER A 1 200 ? 5.048 -9.304 -9.088 1.00 82.44 200 SER A C 1
ATOM 1507 O O . SER A 1 200 ? 4.531 -10.317 -8.621 1.00 82.44 200 SER A O 1
ATOM 1509 N N . TYR A 1 201 ? 6.248 -8.864 -8.690 1.00 85.38 201 TYR A N 1
ATOM 1510 C CA . TYR A 1 201 ? 6.993 -9.459 -7.577 1.00 85.38 201 TYR A CA 1
ATOM 1511 C C . TYR A 1 201 ? 6.162 -9.469 -6.285 1.00 85.38 201 TYR A C 1
ATOM 1513 O O . TYR A 1 201 ? 5.966 -10.529 -5.689 1.00 85.38 201 TYR A O 1
ATOM 1521 N N . TYR A 1 202 ? 5.623 -8.314 -5.873 1.00 83.31 202 TYR A N 1
ATOM 1522 C CA . TYR A 1 202 ? 4.856 -8.215 -4.629 1.00 83.31 202 TYR A CA 1
ATOM 1523 C C . TYR A 1 202 ? 3.550 -9.018 -4.664 1.00 83.31 202 TYR A C 1
ATOM 1525 O O . TYR A 1 202 ? 3.220 -9.691 -3.688 1.00 83.31 202 TYR A O 1
ATOM 1533 N N . LEU A 1 203 ? 2.850 -9.022 -5.800 1.00 78.06 203 LEU A N 1
ATOM 1534 C CA . LEU A 1 203 ? 1.681 -9.876 -6.014 1.00 78.06 203 LEU A CA 1
ATOM 1535 C C . LEU A 1 203 ? 2.052 -11.363 -5.943 1.00 78.06 203 LEU A C 1
ATOM 1537 O O . LEU A 1 203 ? 1.350 -12.144 -5.307 1.00 78.06 203 LEU A O 1
ATOM 1541 N N . GLY A 1 204 ? 3.174 -11.755 -6.550 1.00 73.19 204 GLY A N 1
ATOM 1542 C CA . GLY A 1 204 ? 3.645 -13.138 -6.575 1.00 73.19 204 GLY A CA 1
ATOM 1543 C C . GLY A 1 204 ? 4.034 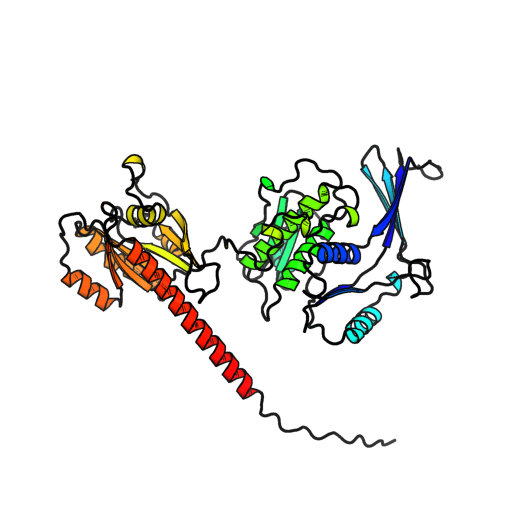-13.669 -5.196 1.00 73.19 204 GLY A C 1
ATOM 1544 O O . GLY A 1 204 ? 3.654 -14.785 -4.840 1.00 73.19 204 GLY A O 1
ATOM 1545 N N . ILE A 1 205 ? 4.734 -12.875 -4.377 1.00 73.25 205 ILE A N 1
ATOM 1546 C CA . ILE A 1 205 ? 5.042 -13.286 -2.997 1.00 73.25 205 ILE A CA 1
ATOM 1547 C C . ILE A 1 205 ? 3.783 -13.301 -2.122 1.00 73.25 205 ILE A C 1
ATOM 1549 O O . ILE A 1 205 ? 3.647 -14.191 -1.275 1.00 73.25 205 ILE A O 1
ATOM 1553 N N . HIS A 1 206 ? 2.834 -12.388 -2.368 1.00 69.62 206 HIS A N 1
ATOM 1554 C CA . HIS A 1 206 ? 1.576 -12.310 -1.627 1.00 69.62 206 HIS A CA 1
ATOM 1555 C C . HIS A 1 206 ? 0.594 -13.421 -1.980 1.00 69.62 206 HIS A C 1
ATOM 1557 O O . HIS A 1 206 ? -0.146 -13.823 -1.097 1.00 69.62 206 HIS A O 1
ATOM 1563 N N 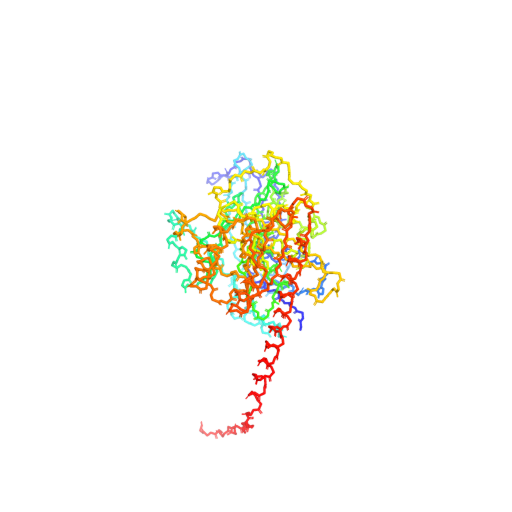. ALA A 1 207 ? 0.618 -13.956 -3.208 1.00 58.56 207 ALA A N 1
ATOM 1564 C CA . ALA A 1 207 ? -0.403 -14.856 -3.757 1.00 58.56 207 ALA A CA 1
ATOM 1565 C C . ALA A 1 207 ? -0.858 -15.947 -2.765 1.00 58.56 207 ALA A C 1
ATOM 1567 O O . ALA A 1 207 ? -0.170 -16.953 -2.568 1.00 58.56 207 ALA A O 1
ATOM 1568 N N . GLN A 1 208 ? -1.981 -15.690 -2.096 1.00 53.75 208 GLN A N 1
ATOM 1569 C CA . GLN A 1 208 ? -2.785 -16.652 -1.345 1.00 53.75 208 GLN A CA 1
ATOM 1570 C C . GLN A 1 208 ? -3.899 -17.155 -2.281 1.00 53.75 208 GLN A C 1
ATOM 1572 O O . GLN A 1 208 ? -3.939 -16.775 -3.451 1.00 53.75 208 GLN A O 1
ATOM 1577 N N . SER A 1 209 ? -4.802 -18.004 -1.791 1.00 45.00 209 SER A N 1
ATOM 1578 C CA . SER A 1 209 ? -5.977 -18.465 -2.550 1.00 45.00 209 SER A CA 1
ATOM 1579 C C . SER A 1 209 ? -6.942 -17.327 -2.935 1.00 45.00 209 SER A C 1
ATOM 1581 O O . SER A 1 209 ? -7.821 -17.526 -3.768 1.00 45.00 209 SER A O 1
ATOM 1583 N N . GLU A 1 210 ? -6.771 -16.137 -2.347 1.00 53.72 210 GLU A N 1
ATOM 1584 C CA . GLU A 1 210 ? -7.614 -14.956 -2.534 1.00 53.72 210 GLU A CA 1
ATOM 1585 C C . GLU A 1 210 ? -6.824 -13.753 -3.076 1.00 53.72 210 GLU A C 1
ATOM 1587 O O . GLU A 1 210 ? -5.604 -13.640 -2.909 1.00 53.72 210 GLU A O 1
ATOM 1592 N N . LEU A 1 211 ? -7.540 -12.840 -3.742 1.00 58.94 211 LEU A N 1
ATOM 1593 C CA . LEU A 1 211 ? -6.994 -11.573 -4.236 1.00 58.94 211 LEU A CA 1
ATOM 1594 C C . LEU A 1 211 ? -6.539 -10.675 -3.069 1.00 58.94 211 LEU A C 1
ATOM 1596 O O . LEU A 1 211 ? -7.138 -10.721 -1.995 1.00 58.94 211 LEU A O 1
ATOM 1600 N N . PRO A 1 212 ? -5.514 -9.820 -3.265 1.00 68.19 212 PRO A N 1
ATOM 1601 C CA . PRO A 1 212 ? -5.127 -8.854 -2.245 1.00 68.19 212 PRO A CA 1
ATOM 1602 C C . PRO A 1 212 ? -6.284 -7.902 -1.930 1.00 68.19 212 PRO A C 1
ATOM 1604 O O . PRO A 1 212 ? -6.997 -7.458 -2.832 1.00 68.19 212 PRO A O 1
ATOM 1607 N N . THR A 1 213 ? -6.430 -7.544 -0.655 1.00 79.00 213 THR A N 1
ATOM 1608 C CA . THR A 1 213 ? -7.344 -6.471 -0.245 1.00 79.00 213 THR A CA 1
ATOM 1609 C C . THR A 1 213 ? -6.894 -5.134 -0.835 1.00 79.00 213 THR A C 1
ATOM 1611 O O . THR A 1 213 ? -5.720 -4.958 -1.166 1.00 79.00 213 THR A O 1
ATOM 1614 N N . ASP A 1 214 ? -7.793 -4.149 -0.917 1.00 78.50 214 ASP A N 1
ATOM 1615 C CA . ASP A 1 214 ? -7.445 -2.820 -1.445 1.00 78.50 214 ASP A CA 1
ATOM 1616 C C . ASP A 1 214 ? -6.271 -2.176 -0.686 1.00 78.50 214 ASP A C 1
ATOM 1618 O O . ASP A 1 214 ? -5.392 -1.581 -1.302 1.00 78.50 214 ASP A O 1
ATOM 1622 N N . SER A 1 215 ? -6.202 -2.361 0.638 1.00 76.56 215 SER A N 1
ATOM 1623 C CA . SER A 1 215 ? -5.090 -1.873 1.469 1.00 76.56 215 SER A CA 1
ATOM 1624 C C . SER A 1 215 ? -3.768 -2.584 1.150 1.00 76.56 215 SER A C 1
ATOM 1626 O O . SER A 1 215 ? -2.714 -1.951 1.071 1.00 76.56 215 SER A O 1
ATOM 1628 N N . GLN A 1 216 ? -3.812 -3.900 0.921 1.00 80.50 216 GLN A N 1
ATOM 1629 C CA . GLN A 1 216 ? -2.633 -4.661 0.507 1.00 80.50 216 GLN A CA 1
ATOM 1630 C C . GLN A 1 216 ? -2.161 -4.215 -0.877 1.00 80.50 216 GLN A C 1
ATOM 1632 O O . GLN A 1 216 ? -0.969 -3.982 -1.070 1.00 80.50 216 GLN A O 1
ATOM 1637 N N . LEU A 1 217 ? -3.087 -4.054 -1.821 1.00 81.94 217 LEU A N 1
ATOM 1638 C CA . LEU A 1 217 ? -2.793 -3.607 -3.175 1.00 81.94 217 LEU A CA 1
ATOM 1639 C C . LEU A 1 217 ? -2.200 -2.190 -3.193 1.00 81.94 217 LEU A C 1
ATOM 1641 O O . LEU A 1 217 ? -1.212 -1.959 -3.889 1.00 81.94 217 LEU A O 1
ATOM 1645 N N . GLU A 1 218 ? -2.747 -1.267 -2.399 1.00 84.94 218 GLU A N 1
ATOM 1646 C CA . GLU A 1 218 ? -2.222 0.093 -2.257 1.00 84.94 218 GLU A CA 1
ATOM 1647 C C . GLU A 1 218 ? -0.746 0.084 -1.835 1.00 84.94 218 GLU A C 1
ATOM 1649 O O . GLU A 1 218 ? 0.088 0.759 -2.442 1.00 84.94 218 GLU A O 1
ATOM 1654 N N . GLU A 1 219 ? -0.394 -0.725 -0.835 1.00 84.69 219 GLU A N 1
ATOM 1655 C CA . GLU A 1 219 ? 0.986 -0.847 -0.359 1.00 84.69 219 GLU A CA 1
ATOM 1656 C C . GLU A 1 219 ? 1.909 -1.471 -1.416 1.00 84.69 219 GLU A C 1
ATOM 1658 O O . GLU A 1 219 ? 3.038 -1.012 -1.603 1.00 84.69 219 GLU A O 1
ATOM 1663 N N . MET A 1 220 ? 1.448 -2.486 -2.152 1.00 87.94 220 MET A N 1
ATOM 1664 C CA . MET A 1 220 ? 2.235 -3.082 -3.241 1.00 87.94 220 MET A CA 1
ATOM 1665 C C . MET A 1 220 ? 2.526 -2.067 -4.348 1.00 87.94 220 MET A C 1
ATOM 1667 O O . MET A 1 220 ? 3.663 -1.974 -4.816 1.00 87.94 220 MET A O 1
ATOM 1671 N N . ILE A 1 221 ? 1.522 -1.273 -4.732 1.00 85.88 221 ILE A N 1
ATOM 1672 C CA . ILE A 1 221 ? 1.674 -0.204 -5.721 1.00 85.88 221 ILE A CA 1
ATOM 1673 C C . ILE A 1 221 ? 2.628 0.870 -5.195 1.00 85.88 221 ILE A C 1
ATOM 1675 O O . ILE A 1 221 ? 3.528 1.294 -5.917 1.00 85.88 221 ILE A O 1
ATOM 1679 N N . ARG A 1 222 ? 2.497 1.272 -3.927 1.00 90.94 222 ARG A N 1
ATOM 1680 C CA . ARG A 1 222 ? 3.383 2.258 -3.295 1.00 90.94 222 ARG A CA 1
ATOM 1681 C C . ARG A 1 222 ? 4.844 1.815 -3.330 1.00 90.94 222 ARG A C 1
ATOM 1683 O O . ARG A 1 222 ? 5.713 2.599 -3.708 1.00 90.94 222 ARG A O 1
ATOM 1690 N N . ARG A 1 223 ? 5.127 0.555 -2.989 1.00 92.12 223 ARG A N 1
ATOM 1691 C CA . ARG A 1 223 ? 6.484 -0.013 -3.068 1.00 92.12 223 ARG A CA 1
ATOM 1692 C C . ARG A 1 223 ? 7.003 -0.050 -4.500 1.00 92.12 223 ARG A C 1
ATOM 1694 O O . ARG A 1 223 ? 8.153 0.315 -4.729 1.00 92.12 223 ARG A O 1
ATOM 1701 N N . ALA A 1 224 ? 6.162 -0.439 -5.457 1.00 92.31 224 ALA A N 1
ATOM 1702 C CA . ALA A 1 224 ? 6.516 -0.428 -6.872 1.00 92.31 224 ALA A CA 1
ATOM 1703 C C . ALA A 1 224 ? 6.839 0.992 -7.377 1.00 92.31 224 ALA A C 1
ATOM 1705 O O . ALA A 1 224 ? 7.826 1.163 -8.090 1.00 92.31 224 ALA A O 1
ATOM 1706 N N . CYS A 1 225 ? 6.086 2.017 -6.954 1.00 90.38 225 CYS A N 1
ATOM 1707 C CA . CYS A 1 225 ? 6.397 3.421 -7.245 1.00 90.38 225 CYS A CA 1
ATOM 1708 C C . CYS A 1 225 ? 7.761 3.830 -6.676 1.00 90.38 225 CYS A C 1
ATOM 1710 O O . CYS A 1 225 ? 8.551 4.462 -7.373 1.00 90.38 225 CYS A O 1
ATOM 1712 N N . ILE A 1 226 ? 8.062 3.450 -5.429 1.00 93.88 226 ILE A N 1
ATOM 1713 C CA . ILE A 1 226 ? 9.351 3.761 -4.797 1.00 93.88 226 ILE A CA 1
ATOM 1714 C C . ILE A 1 226 ? 10.506 3.094 -5.562 1.00 93.88 226 ILE A C 1
ATOM 1716 O O . ILE A 1 226 ? 11.499 3.750 -5.860 1.00 93.88 226 ILE A O 1
ATOM 1720 N N . ILE A 1 227 ? 10.387 1.813 -5.925 1.00 94.44 227 ILE A N 1
ATOM 1721 C CA . ILE A 1 227 ? 11.438 1.096 -6.672 1.00 94.44 227 ILE A CA 1
ATOM 1722 C C . ILE A 1 227 ? 11.626 1.686 -8.078 1.00 94.44 227 ILE A C 1
ATOM 1724 O O . ILE A 1 227 ? 12.761 1.862 -8.528 1.00 94.44 227 ILE A O 1
ATOM 1728 N N . ALA A 1 228 ? 10.540 2.070 -8.752 1.00 93.38 228 ALA A N 1
ATOM 1729 C CA . ALA A 1 228 ? 10.619 2.782 -10.024 1.00 93.38 228 ALA A CA 1
ATOM 1730 C C . ALA A 1 228 ? 11.336 4.137 -9.876 1.00 93.38 228 ALA A C 1
ATOM 1732 O O . ALA A 1 228 ? 12.178 4.478 -10.707 1.00 93.38 228 ALA A O 1
ATOM 1733 N N . ALA A 1 229 ? 11.090 4.869 -8.787 1.00 92.00 229 ALA A N 1
ATOM 1734 C CA . ALA A 1 229 ? 11.787 6.119 -8.490 1.00 92.00 229 ALA A CA 1
ATOM 1735 C C . ALA A 1 229 ? 13.300 5.924 -8.264 1.00 92.00 229 ALA A C 1
ATOM 1737 O O . ALA A 1 229 ? 14.091 6.774 -8.666 1.00 92.00 229 ALA A O 1
ATOM 1738 N N . PHE A 1 230 ? 13.730 4.790 -7.701 1.00 92.81 230 PHE A N 1
ATOM 1739 C CA . PHE A 1 230 ? 15.156 4.453 -7.639 1.00 92.81 230 PHE A CA 1
ATOM 1740 C C . PHE A 1 230 ? 15.752 4.218 -9.032 1.00 92.81 230 PHE A C 1
ATOM 1742 O O . PHE A 1 230 ? 16.855 4.697 -9.299 1.00 92.81 230 PHE A O 1
ATOM 1749 N N . SER A 1 231 ? 15.029 3.547 -9.939 1.00 93.56 231 SER A N 1
ATOM 1750 C CA . SER A 1 231 ? 15.552 3.262 -11.286 1.00 93.56 231 SER A CA 1
ATOM 1751 C C . SER A 1 231 ? 15.915 4.528 -12.066 1.00 93.56 231 SER A C 1
ATOM 1753 O O . SER A 1 231 ? 16.924 4.545 -12.757 1.00 93.56 231 SER A O 1
ATOM 1755 N N . ILE A 1 232 ? 15.214 5.647 -11.855 1.00 92.88 232 ILE A N 1
ATOM 1756 C CA . ILE A 1 232 ? 15.492 6.869 -12.627 1.00 92.88 232 ILE A CA 1
ATOM 1757 C C . ILE A 1 232 ? 16.749 7.643 -12.196 1.00 92.88 232 ILE A C 1
ATOM 1759 O O . ILE A 1 232 ? 17.091 8.679 -12.773 1.00 92.88 232 ILE A O 1
ATOM 1763 N N . THR A 1 233 ? 17.447 7.151 -11.170 1.00 92.06 233 THR A N 1
ATOM 1764 C CA . THR A 1 233 ? 18.685 7.748 -10.644 1.00 92.06 233 THR A CA 1
ATOM 1765 C C . THR A 1 233 ? 19.954 7.227 -11.329 1.00 92.06 233 THR A C 1
ATOM 1767 O O . THR A 1 233 ? 21.043 7.738 -11.064 1.00 92.06 233 THR A O 1
ATOM 1770 N N . LYS A 1 234 ? 19.841 6.227 -12.215 1.00 89.12 234 LYS A N 1
ATOM 1771 C CA . LYS A 1 234 ? 20.951 5.609 -12.962 1.00 89.12 234 LYS A CA 1
ATOM 1772 C C . LYS A 1 234 ? 20.643 5.611 -14.464 1.00 89.12 234 LYS A C 1
ATOM 1774 O O . LYS A 1 234 ? 19.484 5.591 -14.849 1.00 89.12 234 LYS A O 1
ATOM 1779 N N . LYS A 1 235 ? 21.680 5.620 -15.310 1.00 83.94 235 LYS A N 1
ATOM 1780 C CA . LYS A 1 235 ? 21.540 5.553 -16.778 1.00 83.94 235 LYS A CA 1
ATOM 1781 C C . LYS A 1 235 ? 21.218 4.122 -17.237 1.00 83.94 235 LYS A C 1
ATOM 1783 O O . LYS A 1 235 ? 21.797 3.159 -16.721 1.00 83.94 235 LYS A O 1
ATOM 1788 N N . GLY A 1 236 ? 20.378 4.007 -18.264 1.00 79.00 236 GLY A N 1
ATOM 1789 C CA . GLY A 1 236 ? 20.078 2.763 -18.968 1.00 79.00 236 GLY A CA 1
ATOM 1790 C C . GLY A 1 236 ? 18.947 1.946 -18.345 1.00 79.00 236 GLY A C 1
ATOM 1791 O O . GLY A 1 236 ? 18.723 1.969 -17.143 1.00 79.00 236 GLY A O 1
ATOM 1792 N N . THR A 1 237 ? 18.244 1.179 -19.175 1.00 85.81 237 THR A N 1
ATOM 1793 C CA . THR A 1 237 ? 17.026 0.438 -18.815 1.00 85.81 237 THR A CA 1
ATOM 1794 C C . THR A 1 237 ? 17.257 -0.628 -17.737 1.00 85.81 237 THR A C 1
ATOM 1796 O O . THR A 1 237 ? 17.115 -0.356 -16.552 1.00 85.81 237 THR A O 1
ATOM 1799 N N . GLN A 1 238 ? 17.645 -1.854 -18.103 1.00 86.00 238 GLN A N 1
ATOM 1800 C CA . GLN A 1 238 ? 17.800 -2.942 -17.127 1.00 86.00 238 GLN A CA 1
ATOM 1801 C C . GLN A 1 238 ? 18.954 -2.691 -16.147 1.00 86.00 238 GLN A C 1
ATOM 1803 O O . GLN A 1 238 ? 18.892 -3.103 -14.991 1.00 86.00 238 GLN A O 1
ATOM 1808 N N . SER A 1 239 ? 19.992 -1.976 -16.592 1.00 86.50 239 SER A N 1
ATOM 1809 C CA . SER A 1 239 ? 21.153 -1.605 -15.776 1.00 86.50 239 SER A CA 1
ATOM 1810 C C . SER A 1 239 ? 20.824 -0.627 -14.648 1.00 86.50 239 SER A C 1
ATOM 1812 O O . SER A 1 239 ? 21.597 -0.530 -13.694 1.00 86.50 239 SER A O 1
ATOM 1814 N N . SER A 1 240 ? 19.705 0.102 -14.732 1.00 90.25 240 SER A N 1
ATOM 1815 C CA . SER A 1 240 ? 19.276 1.007 -13.664 1.00 90.25 240 SER A CA 1
ATOM 1816 C C . SER A 1 240 ? 18.451 0.331 -12.572 1.00 90.25 240 SER A C 1
ATOM 1818 O O . SER A 1 240 ? 18.242 0.933 -11.516 1.00 90.25 240 SER A O 1
ATOM 1820 N N . TYR A 1 241 ? 17.991 -0.907 -12.773 1.00 93.69 241 TYR A N 1
ATOM 1821 C CA . TYR A 1 241 ? 17.153 -1.598 -11.795 1.00 93.69 241 TYR A CA 1
ATOM 1822 C C . TYR A 1 241 ? 17.946 -1.941 -10.535 1.00 93.69 241 TYR A C 1
ATOM 1824 O O . TYR A 1 241 ? 19.075 -2.426 -10.590 1.00 93.69 241 TYR A O 1
ATOM 1832 N N . PHE A 1 242 ? 17.352 -1.660 -9.375 1.00 91.38 242 PHE A N 1
ATOM 1833 C CA . PHE A 1 242 ? 18.024 -1.835 -8.092 1.00 91.38 242 PHE A CA 1
ATOM 1834 C C . PHE A 1 242 ? 17.861 -3.272 -7.587 1.00 91.38 242 PHE A C 1
ATOM 1836 O O . PHE A 1 242 ? 16.725 -3.734 -7.439 1.00 91.38 242 PHE A O 1
ATOM 1843 N N . PRO A 1 243 ? 18.963 -3.973 -7.268 1.00 90.31 243 PRO A N 1
ATOM 1844 C CA . PRO A 1 243 ? 18.876 -5.264 -6.612 1.00 90.31 243 PRO A CA 1
ATOM 1845 C C . PRO A 1 243 ? 18.340 -5.095 -5.188 1.00 90.31 243 PRO A C 1
ATOM 1847 O O . PRO A 1 243 ? 18.555 -4.076 -4.530 1.00 90.31 243 PRO A O 1
ATOM 1850 N N . ARG A 1 244 ? 17.685 -6.138 -4.673 1.00 89.25 244 ARG A N 1
ATOM 1851 C CA . ARG A 1 244 ? 17.089 -6.190 -3.329 1.00 89.25 244 ARG A CA 1
ATOM 1852 C C . ARG A 1 244 ? 18.027 -5.678 -2.239 1.00 89.25 244 ARG A C 1
ATOM 1854 O O . ARG A 1 244 ? 17.580 -5.001 -1.316 1.00 89.25 244 ARG A O 1
ATOM 1861 N N . ASN A 1 245 ? 19.312 -6.012 -2.323 1.00 87.62 245 ASN A N 1
ATOM 1862 C CA . ASN A 1 245 ? 20.303 -5.655 -1.309 1.00 87.62 245 ASN A CA 1
ATOM 1863 C C . ASN A 1 245 ? 20.540 -4.144 -1.209 1.00 87.62 245 ASN A C 1
ATOM 1865 O O . ASN A 1 245 ? 20.799 -3.662 -0.106 1.00 87.62 245 ASN A O 1
ATOM 1869 N N . ASP A 1 246 ? 20.315 -3.408 -2.292 1.00 90.00 246 ASP A N 1
ATOM 1870 C CA . ASP A 1 246 ? 20.551 -1.965 -2.372 1.00 90.00 246 ASP A CA 1
ATOM 1871 C C . 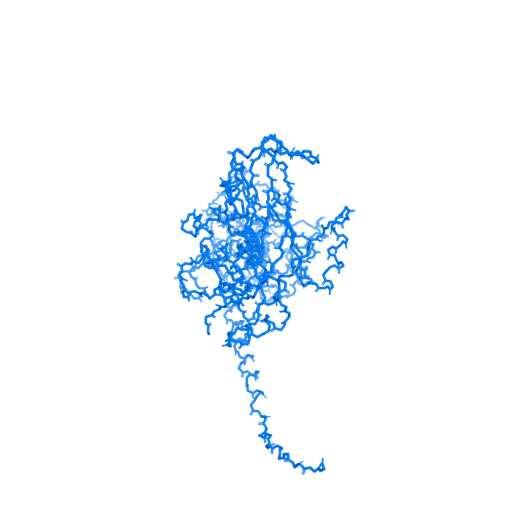ASP A 1 246 ? 19.301 -1.144 -2.022 1.00 90.00 246 ASP A C 1
ATOM 1873 O O . ASP A 1 246 ? 19.359 0.080 -1.930 1.00 90.00 246 ASP A O 1
ATOM 1877 N N . LEU A 1 247 ? 18.155 -1.801 -1.815 1.00 90.12 247 LEU A N 1
ATOM 1878 C CA . LEU A 1 247 ? 16.911 -1.130 -1.443 1.00 90.12 247 LEU A CA 1
ATOM 1879 C C . LEU A 1 247 ? 16.849 -0.800 0.061 1.00 90.12 247 LEU A C 1
ATOM 1881 O O . LEU A 1 247 ? 17.526 -1.430 0.876 1.00 90.12 247 LEU A O 1
ATOM 1885 N N . PRO A 1 248 ? 15.989 0.142 0.481 1.00 87.38 248 PRO A N 1
ATOM 1886 C CA . PRO A 1 248 ? 15.658 0.341 1.889 1.00 87.38 248 PRO A CA 1
ATOM 1887 C C . PRO A 1 248 ? 15.047 -0.917 2.547 1.00 87.38 248 PRO A C 1
ATOM 1889 O O . PRO A 1 248 ? 14.287 -1.642 1.891 1.00 87.38 248 PRO A O 1
ATOM 1892 N N . PRO A 1 249 ? 15.322 -1.198 3.839 1.00 82.25 249 PRO A N 1
ATOM 1893 C CA . PRO A 1 249 ? 14.847 -2.403 4.535 1.00 82.25 249 PRO A CA 1
ATOM 1894 C C . PRO A 1 249 ? 13.332 -2.644 4.449 1.00 82.25 249 PRO A C 1
ATOM 1896 O O . PRO A 1 249 ? 12.882 -3.784 4.337 1.00 82.25 249 PRO A O 1
ATOM 1899 N N . GLU A 1 250 ? 12.534 -1.583 4.477 1.00 80.12 250 GLU A N 1
ATOM 1900 C CA . GLU A 1 250 ? 11.074 -1.607 4.392 1.00 80.12 250 GLU A CA 1
ATOM 1901 C C . GLU A 1 250 ? 10.539 -2.190 3.076 1.00 80.12 250 GLU A C 1
ATOM 1903 O O . GLU A 1 250 ? 9.481 -2.827 3.090 1.00 80.12 250 GLU A O 1
ATOM 1908 N N . LEU A 1 251 ? 11.288 -2.046 1.975 1.00 84.44 251 LEU A N 1
ATOM 1909 C CA . LEU A 1 251 ? 10.938 -2.592 0.659 1.00 84.44 251 LEU A CA 1
ATOM 1910 C C . LEU A 1 251 ? 11.338 -4.066 0.519 1.00 84.44 251 LEU A C 1
ATOM 1912 O O . LEU A 1 251 ? 10.754 -4.786 -0.291 1.00 84.44 251 LEU A O 1
ATOM 1916 N N . LYS A 1 252 ? 12.298 -4.536 1.329 1.00 80.94 252 LYS A N 1
ATOM 1917 C CA . LYS A 1 252 ? 12.774 -5.930 1.314 1.00 80.94 252 LYS A CA 1
ATOM 1918 C C . LYS A 1 252 ? 11.805 -6.879 2.022 1.00 80.94 252 LYS A C 1
ATOM 1920 O O . LYS A 1 252 ? 11.710 -8.048 1.674 1.00 80.94 252 LYS A O 1
ATOM 1925 N N . ARG A 1 253 ? 11.077 -6.430 3.044 1.00 67.56 253 ARG A N 1
ATOM 1926 C CA . ARG A 1 253 ? 10.276 -7.339 3.888 1.00 67.56 253 ARG A CA 1
ATOM 1927 C C . ARG A 1 253 ? 9.179 -8.071 3.087 1.00 67.56 253 ARG A C 1
ATOM 1929 O O . ARG A 1 253 ? 8.354 -7.412 2.455 1.00 67.56 253 ARG A O 1
ATOM 1936 N N . ARG A 1 254 ? 9.172 -9.418 3.165 1.00 57.25 254 ARG A N 1
ATOM 1937 C CA . ARG A 1 254 ? 8.218 -10.343 2.498 1.00 57.25 254 ARG A CA 1
ATOM 1938 C C . ARG A 1 254 ? 6.774 -10.128 2.924 1.00 57.25 254 ARG A C 1
ATOM 1940 O O . ARG A 1 254 ? 5.878 -10.048 2.097 1.00 57.25 254 ARG A O 1
ATOM 1947 N N . LYS A 1 255 ? 6.569 -10.031 4.234 1.00 48.75 255 LYS A N 1
ATOM 1948 C CA . LYS A 1 255 ? 5.370 -9.431 4.793 1.00 48.75 255 LYS A CA 1
ATOM 1949 C C . LYS A 1 255 ? 5.672 -7.950 4.848 1.00 48.75 255 LYS A C 1
ATOM 1951 O O . LYS A 1 255 ? 6.589 -7.531 5.561 1.00 48.75 255 LYS A O 1
ATOM 1956 N N . SER A 1 256 ? 4.937 -7.146 4.095 1.00 38.44 256 SER A N 1
ATOM 1957 C CA . SER A 1 256 ? 4.716 -5.791 4.561 1.00 38.44 256 SER A CA 1
ATOM 1958 C C . SER A 1 256 ? 4.287 -5.929 6.022 1.00 38.44 256 SER A C 1
ATOM 1960 O O . SER A 1 256 ? 3.286 -6.573 6.326 1.00 38.44 256 SER A O 1
ATOM 1962 N N . LYS A 1 257 ? 5.063 -5.356 6.952 1.00 37.78 257 LYS A N 1
ATOM 1963 C CA . LYS A 1 257 ? 4.425 -4.771 8.128 1.00 37.78 257 LYS A CA 1
ATOM 1964 C C . LYS A 1 257 ? 3.482 -3.766 7.497 1.00 37.78 257 LYS A C 1
ATOM 1966 O O . LYS A 1 257 ? 3.931 -2.696 7.092 1.00 37.78 257 LYS A O 1
ATOM 1971 N N . VAL A 1 258 ? 2.244 -4.180 7.253 1.00 38.12 258 VAL A N 1
ATOM 1972 C CA . VAL A 1 258 ? 1.208 -3.290 6.774 1.00 38.12 258 VAL A CA 1
ATOM 1973 C C . VAL A 1 258 ? 1.095 -2.289 7.917 1.00 38.12 258 VAL A C 1
ATOM 1975 O O . VAL A 1 258 ? 0.533 -2.591 8.965 1.00 38.12 258 VAL A O 1
ATOM 1978 N N . ILE A 1 259 ? 1.730 -1.119 7.801 1.00 38.94 259 ILE A N 1
ATOM 1979 C CA . ILE A 1 259 ? 1.269 0.023 8.582 1.00 38.94 259 ILE A CA 1
ATOM 1980 C C . ILE A 1 259 ? -0.020 0.379 7.879 1.00 38.94 259 ILE A C 1
ATOM 1982 O O . ILE A 1 259 ? -0.034 1.120 6.905 1.00 38.94 259 ILE A O 1
ATOM 1986 N N . SER A 1 260 ? -1.076 -0.295 8.301 1.00 37.81 260 SER A N 1
ATOM 1987 C CA . SER A 1 260 ? -2.256 -0.491 7.496 1.00 37.81 260 SER A CA 1
ATOM 1988 C C . SER A 1 260 ? -2.995 0.765 7.089 1.00 37.81 260 SER A C 1
ATOM 1990 O O . SER A 1 260 ? -3.839 0.606 6.253 1.00 37.81 260 SER A O 1
ATOM 1992 N N . VAL A 1 261 ? -2.725 1.992 7.544 1.00 44.16 261 VAL A N 1
ATOM 1993 C CA . VAL A 1 261 ? -3.548 3.224 7.342 1.00 44.16 261 VAL A CA 1
ATOM 1994 C C . VAL A 1 261 ? -5.034 3.104 7.763 1.00 44.16 261 VAL A C 1
ATOM 1996 O O . VAL A 1 261 ? -5.520 3.962 8.497 1.00 44.16 261 VAL A O 1
ATOM 1999 N N . VAL A 1 262 ? -5.673 1.952 7.542 1.00 54.06 262 VAL A N 1
ATOM 2000 C CA . VAL A 1 262 ? -6.902 1.417 8.140 1.00 54.06 262 VAL A CA 1
ATOM 2001 C C . VAL A 1 262 ? -6.563 0.538 9.355 1.00 54.06 262 VAL A C 1
ATOM 2003 O O . VAL A 1 262 ? -5.735 -0.350 9.219 1.00 54.06 262 VAL A O 1
ATOM 2006 N N . PRO A 1 263 ? -7.054 0.817 10.567 1.00 67.69 263 PRO A N 1
ATOM 2007 C CA . PRO A 1 263 ? -6.750 0.013 11.760 1.00 67.69 263 PRO A CA 1
ATOM 2008 C C . PRO A 1 263 ? -7.288 -1.426 11.627 1.00 67.69 263 PRO A C 1
ATOM 2010 O O . PRO A 1 263 ? -8.226 -1.645 10.866 1.00 67.69 263 PRO A O 1
ATOM 2013 N N . ASP A 1 264 ? -6.731 -2.392 12.365 1.00 78.75 264 ASP A N 1
ATOM 2014 C CA . ASP A 1 264 ? -7.235 -3.780 12.369 1.00 78.75 264 ASP A CA 1
ATOM 2015 C C . ASP A 1 264 ? -8.643 -3.869 12.963 1.00 78.75 264 ASP A C 1
ATOM 2017 O O . ASP A 1 264 ? -9.426 -4.730 12.571 1.00 78.75 264 ASP A O 1
ATOM 2021 N N . PHE A 1 265 ? -8.970 -2.973 13.894 1.00 86.38 265 PHE A N 1
ATOM 2022 C CA . PHE A 1 265 ? -10.315 -2.791 14.423 1.00 86.38 265 PHE A CA 1
ATOM 2023 C C . PHE A 1 265 ? -10.536 -1.352 14.872 1.00 86.38 265 PHE A C 1
ATOM 2025 O O . PHE A 1 265 ? -9.602 -0.609 15.193 1.00 86.38 265 PHE A O 1
ATOM 2032 N N . LYS A 1 266 ? -11.803 -0.954 14.877 1.00 87.50 266 LYS A N 1
ATOM 2033 C CA . LYS A 1 266 ? -12.236 0.411 15.139 1.00 87.50 266 LYS A CA 1
ATOM 2034 C C . LYS A 1 266 ? -12.966 0.499 16.473 1.00 87.50 266 LYS A C 1
ATOM 2036 O O . LYS A 1 266 ? -13.842 -0.315 16.754 1.00 87.50 266 LYS A O 1
ATOM 2041 N N . VAL A 1 267 ? -12.606 1.510 17.255 1.00 93.44 267 VAL A N 1
ATOM 2042 C CA . VAL A 1 267 ? -13.235 1.876 18.521 1.00 93.44 267 VAL A CA 1
ATOM 2043 C C . VAL A 1 267 ? -13.682 3.328 18.435 1.00 93.44 267 VAL A C 1
ATOM 2045 O O . VAL A 1 267 ? -12.896 4.205 18.070 1.00 93.44 267 VAL A O 1
ATOM 2048 N N . VAL A 1 268 ? -14.943 3.588 18.761 1.00 91.62 268 VAL A N 1
ATOM 2049 C CA . VAL A 1 268 ? -15.511 4.942 18.782 1.00 91.62 268 VAL A CA 1
ATOM 2050 C C . VAL A 1 268 ? -15.824 5.370 20.213 1.00 91.62 268 VAL A C 1
ATOM 2052 O O . VAL A 1 268 ? -16.277 4.556 21.011 1.00 91.62 268 VAL A O 1
ATOM 2055 N N . THR A 1 269 ? -15.581 6.634 20.557 1.00 92.69 269 THR A N 1
ATOM 2056 C CA . THR A 1 269 ? -15.992 7.202 21.848 1.00 92.69 269 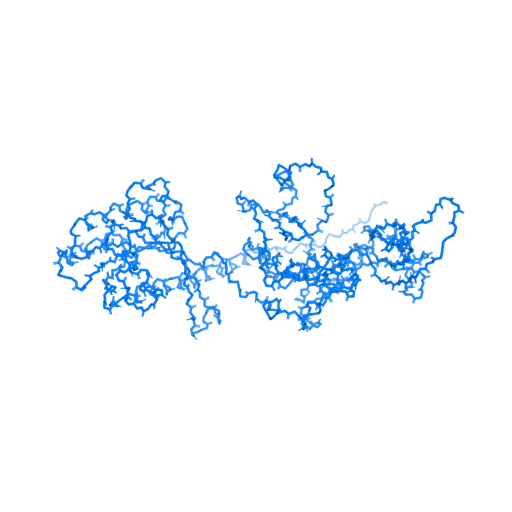THR A CA 1
ATOM 2057 C C . THR A 1 269 ? -17.252 8.037 21.683 1.00 92.69 269 THR A C 1
ATOM 2059 O O . THR A 1 269 ? -17.337 8.891 20.801 1.00 92.69 269 THR A O 1
ATOM 2062 N N . LEU A 1 270 ? -18.245 7.791 22.531 1.00 91.88 270 LEU A N 1
ATOM 2063 C CA . LEU A 1 270 ? -19.574 8.399 22.512 1.00 91.88 270 LEU A CA 1
ATOM 2064 C C . LEU A 1 270 ? -19.961 8.855 23.908 1.00 91.88 270 LEU A C 1
ATOM 2066 O O . LEU A 1 270 ? -19.376 8.418 24.891 1.00 91.88 270 LEU A O 1
ATOM 2070 N N . GLY A 1 271 ? -20.912 9.778 23.997 1.00 91.88 271 GLY A N 1
ATOM 2071 C CA . GLY A 1 271 ? -21.300 10.391 25.263 1.00 91.88 271 GLY A CA 1
ATOM 2072 C C . GLY A 1 271 ? -21.389 11.903 25.167 1.00 91.88 271 GLY A C 1
ATOM 2073 O O . GLY A 1 271 ? -20.886 12.514 24.221 1.00 91.88 271 GLY A O 1
ATOM 2074 N N . GLU A 1 272 ? -21.999 12.514 26.173 1.00 91.06 272 GLU A N 1
ATOM 2075 C CA . GLU A 1 272 ? -22.261 13.952 26.212 1.00 91.06 272 GLU A CA 1
ATOM 2076 C C . GLU A 1 272 ? -20.977 14.799 26.157 1.00 91.06 272 GLU A C 1
ATOM 2078 O O . GLU A 1 272 ? -19.886 14.359 26.543 1.00 91.06 272 GLU A O 1
ATOM 2083 N N . SER A 1 273 ? -21.070 16.021 25.633 1.00 88.25 273 SER A N 1
ATOM 2084 C CA . SER A 1 273 ? -19.930 16.941 25.601 1.00 88.25 273 SER A CA 1
ATOM 2085 C C . SER A 1 273 ? -19.385 17.187 27.014 1.00 88.25 273 SER A C 1
ATOM 2087 O O . SER A 1 273 ? -20.141 17.356 27.964 1.00 88.25 273 SER A O 1
ATOM 2089 N N . GLY A 1 274 ? -18.058 17.192 27.170 1.00 88.75 274 GLY A N 1
ATOM 2090 C CA . GLY A 1 274 ? -17.413 17.447 28.465 1.00 88.75 274 GLY A CA 1
ATOM 2091 C C . GLY A 1 274 ? -17.392 16.275 29.457 1.00 88.75 274 GLY A C 1
ATOM 2092 O O . GLY A 1 274 ? -16.782 16.414 30.520 1.00 88.75 274 GLY A O 1
ATOM 2093 N N . CYS A 1 275 ? -17.958 15.108 29.115 1.00 93.19 275 CYS A N 1
ATOM 2094 C CA . CYS A 1 275 ? -17.980 13.964 30.034 1.00 93.19 275 CYS A CA 1
ATOM 2095 C C . CYS A 1 275 ? -16.600 13.312 30.268 1.00 93.19 275 CYS A C 1
ATOM 2097 O O . CYS A 1 275 ? -16.398 12.669 31.288 1.00 93.19 275 CYS A O 1
ATOM 2099 N N . GLY A 1 276 ? -15.621 13.519 29.374 1.00 91.94 276 GLY A N 1
ATOM 2100 C CA . GLY A 1 276 ? -14.241 13.028 29.549 1.00 91.94 276 GLY A CA 1
ATOM 2101 C C . GLY A 1 276 ? -13.667 12.177 28.409 1.00 91.94 276 GLY A C 1
ATOM 2102 O O . GLY A 1 276 ? -12.525 11.744 28.518 1.00 91.94 276 GLY A O 1
ATOM 2103 N N . LYS A 1 277 ? -14.397 11.978 27.300 1.00 92.56 277 LYS A N 1
ATOM 2104 C CA . LYS A 1 277 ? -13.976 11.171 26.127 1.00 92.56 277 LYS A CA 1
ATOM 2105 C C . LYS A 1 277 ? -12.561 11.484 25.625 1.00 92.56 277 LYS A C 1
ATOM 2107 O O . LYS A 1 277 ? -11.707 10.603 25.578 1.00 92.56 277 LYS A O 1
ATOM 2112 N N . THR A 1 278 ? -12.305 12.751 25.300 1.00 89.25 278 THR A N 1
ATOM 2113 C CA . THR A 1 278 ? -11.015 13.196 24.762 1.00 89.25 278 THR A CA 1
ATOM 2114 C C . THR A 1 278 ? -9.893 13.005 25.775 1.00 89.25 278 THR A C 1
ATOM 2116 O O . THR A 1 278 ? -8.832 12.500 25.418 1.00 89.25 278 THR A O 1
ATOM 2119 N N . SER A 1 279 ? -10.133 13.325 27.050 1.00 92.00 279 SER A N 1
ATOM 2120 C CA . SER A 1 279 ? -9.156 13.116 28.125 1.00 92.00 279 SER A CA 1
ATOM 2121 C C . SER A 1 279 ? -8.818 11.637 28.310 1.00 92.00 279 SER A C 1
ATOM 2123 O O . SER A 1 279 ? -7.644 11.300 28.440 1.00 92.00 279 SER A O 1
ATOM 2125 N N . LEU A 1 280 ? -9.819 10.753 28.245 1.00 94.75 280 LEU A N 1
ATOM 2126 C CA . LEU A 1 280 ? -9.646 9.303 28.323 1.00 94.75 280 LEU A CA 1
ATOM 2127 C C . LEU A 1 280 ? -8.757 8.783 27.184 1.00 94.75 280 LEU A C 1
ATOM 2129 O O . LEU A 1 280 ? -7.749 8.121 27.435 1.00 94.75 280 LEU A O 1
ATOM 2133 N N . VAL A 1 281 ? -9.094 9.130 25.936 1.00 91.81 281 VAL A N 1
ATOM 2134 C CA . VAL A 1 281 ? -8.343 8.707 24.740 1.00 91.81 281 VAL A CA 1
ATOM 2135 C C . VAL A 1 281 ? -6.916 9.250 24.764 1.00 91.81 281 VAL A C 1
ATOM 2137 O O . VAL A 1 281 ? -5.956 8.512 24.554 1.00 91.81 281 VAL A O 1
ATOM 2140 N N . GLN A 1 282 ? -6.750 10.543 25.035 1.00 90.25 282 GLN A N 1
ATOM 2141 C CA . GLN A 1 282 ? -5.440 11.187 25.040 1.00 90.25 282 GLN A CA 1
ATOM 2142 C C . GLN A 1 282 ? -4.549 10.684 26.179 1.00 90.25 282 GLN A C 1
ATOM 2144 O O . GLN A 1 282 ? -3.349 10.505 25.960 1.00 90.25 282 GLN A O 1
ATOM 2149 N N . TRP A 1 283 ? -5.113 10.408 27.361 1.00 93.19 283 TRP A N 1
ATOM 2150 C CA . TRP A 1 283 ? -4.364 9.789 28.453 1.00 93.19 283 TRP A CA 1
ATOM 2151 C C . TRP A 1 283 ? -3.855 8.411 28.035 1.00 93.19 283 TRP A C 1
ATOM 2153 O O . TRP A 1 283 ? -2.666 8.143 28.180 1.00 93.19 283 TRP A O 1
ATOM 2163 N N . PHE A 1 284 ? -4.698 7.563 27.432 1.00 93.88 284 PHE A N 1
ATOM 2164 C CA . PHE A 1 284 ? -4.270 6.236 26.972 1.00 93.88 284 PHE A CA 1
ATOM 2165 C C . PHE A 1 284 ? -3.133 6.304 25.945 1.00 93.88 284 PHE A C 1
ATOM 2167 O O . PHE A 1 284 ? -2.193 5.509 25.994 1.00 93.88 284 PHE A O 1
ATOM 2174 N N . LEU A 1 285 ? -3.194 7.278 25.036 1.00 87.06 285 LEU A N 1
ATOM 2175 C CA . LEU A 1 285 ? -2.180 7.473 24.002 1.00 87.06 285 LEU A CA 1
ATOM 2176 C C . LEU A 1 285 ? -0.857 8.017 24.553 1.00 87.06 285 LEU A C 1
ATOM 2178 O O . LEU A 1 285 ? 0.207 7.592 24.109 1.00 87.06 285 LEU A O 1
ATOM 2182 N N . LYS A 1 286 ? -0.910 8.975 25.486 1.00 86.81 286 LYS A N 1
ATOM 2183 C CA . LYS A 1 286 ? 0.279 9.671 26.008 1.00 86.81 286 LYS A CA 1
ATOM 2184 C C . LYS A 1 286 ? 0.837 9.056 27.293 1.00 86.81 286 LYS A C 1
ATOM 2186 O O . LYS A 1 286 ? 1.958 9.390 27.664 1.00 86.81 286 LYS A O 1
ATOM 2191 N N . ARG A 1 287 ? 0.063 8.202 27.971 1.00 88.56 287 ARG A N 1
ATOM 2192 C CA . ARG A 1 287 ? 0.363 7.595 29.282 1.00 88.56 287 ARG A CA 1
ATOM 2193 C C . ARG A 1 287 ? 0.772 8.629 30.339 1.00 88.56 287 ARG A C 1
ATOM 2195 O O . ARG A 1 287 ? 1.645 8.386 31.167 1.00 88.56 287 ARG A O 1
ATOM 2202 N N . ARG A 1 288 ? 0.161 9.816 30.282 1.00 88.31 288 ARG A N 1
ATOM 2203 C CA . ARG A 1 288 ? 0.373 10.912 31.235 1.00 88.31 288 ARG A CA 1
ATOM 2204 C C . ARG A 1 288 ? -0.860 11.797 31.347 1.00 88.31 288 ARG A C 1
ATOM 2206 O O . ARG A 1 288 ? -1.660 11.882 30.413 1.00 88.31 288 ARG A O 1
ATOM 2213 N N . LYS A 1 289 ? -0.940 12.529 32.458 1.00 81.31 289 LYS A N 1
ATOM 2214 C CA . LYS A 1 289 ? -1.881 13.635 32.631 1.00 81.31 289 LYS A CA 1
ATOM 2215 C C . LYS A 1 289 ? -1.654 14.710 31.557 1.00 81.31 289 LYS A C 1
ATOM 2217 O O . LYS A 1 289 ? -0.514 14.984 31.168 1.00 81.31 289 LYS A O 1
ATOM 2222 N N . LEU A 1 290 ? -2.751 15.290 31.074 1.00 78.88 290 LEU A N 1
ATOM 2223 C CA . LEU A 1 290 ? -2.743 16.393 30.115 1.00 78.88 290 LEU A CA 1
ATOM 2224 C C . LEU A 1 290 ? -2.507 17.729 30.812 1.00 78.88 290 LEU A C 1
ATOM 2226 O O . LEU A 1 290 ? -3.063 17.979 31.883 1.00 78.88 290 LEU A O 1
ATOM 2230 N N . ASP A 1 291 ? -1.732 18.599 30.168 1.00 77.12 291 ASP A N 1
ATOM 2231 C CA . ASP A 1 291 ? -1.597 19.979 30.622 1.00 77.12 291 ASP A CA 1
ATOM 2232 C C . ASP A 1 291 ? -2.884 20.754 30.328 1.00 77.12 291 ASP A C 1
ATOM 2234 O O . ASP A 1 291 ? -3.613 20.457 29.382 1.00 77.12 291 ASP A O 1
ATOM 2238 N N . GLN A 1 292 ? -3.166 21.795 31.112 1.00 69.06 292 GLN A N 1
ATOM 2239 C CA . GLN A 1 292 ? -4.407 22.569 30.980 1.00 69.06 292 GLN A CA 1
ATOM 2240 C C . GLN A 1 292 ? -4.545 23.269 29.614 1.00 69.06 292 GLN A C 1
ATOM 2242 O O . GLN A 1 292 ? -5.654 23.552 29.175 1.00 69.06 292 GLN A O 1
ATOM 2247 N N . SER A 1 293 ? -3.428 23.490 28.915 1.00 67.25 293 SER A N 1
ATOM 2248 C CA . SER A 1 293 ? -3.382 23.981 27.532 1.00 67.25 293 SER A CA 1
ATOM 2249 C C . SER A 1 293 ? -3.762 22.927 26.482 1.00 67.25 293 SER A C 1
ATOM 2251 O O . SER A 1 293 ? -4.113 23.290 25.362 1.00 67.25 293 SER A O 1
ATOM 2253 N N . GLU A 1 294 ? -3.702 21.636 26.821 1.00 66.38 294 GLU A N 1
ATOM 2254 C CA . GLU A 1 294 ? -4.077 20.509 25.956 1.00 66.38 294 GLU A CA 1
ATOM 2255 C C . GLU A 1 294 ? -5.554 20.105 26.135 1.00 66.38 294 GLU A C 1
ATOM 2257 O O . GLU A 1 294 ? -6.083 19.321 25.345 1.00 66.38 294 GLU A O 1
ATOM 2262 N N . ILE A 1 295 ? -6.231 20.641 27.158 1.00 67.00 295 ILE A N 1
ATOM 2263 C CA . ILE A 1 295 ? -7.641 20.384 27.467 1.00 67.00 295 ILE A CA 1
ATOM 2264 C C . ILE A 1 295 ? -8.496 21.429 26.737 1.00 67.00 295 ILE A C 1
ATOM 2266 O O . ILE A 1 295 ? -8.808 22.495 27.263 1.00 67.00 295 ILE A O 1
ATOM 2270 N N . GLY A 1 296 ? -8.846 21.130 25.486 1.00 62.97 296 GLY A N 1
ATOM 2271 C CA . GLY A 1 296 ? -9.724 21.952 24.649 1.00 62.97 296 GLY A CA 1
ATOM 2272 C C . GLY A 1 296 ? -11.068 21.279 24.369 1.00 62.97 296 GLY A C 1
ATOM 2273 O O . GLY A 1 296 ? -11.198 20.060 24.465 1.00 62.97 296 GLY A O 1
ATOM 2274 N N . ALA A 1 297 ? -12.076 22.068 23.991 1.00 66.38 297 ALA A N 1
ATOM 2275 C CA . ALA A 1 297 ? -13.333 21.521 23.489 1.00 66.38 297 ALA A CA 1
ATOM 2276 C C . ALA A 1 297 ? -13.112 20.832 22.132 1.00 66.38 297 ALA A C 1
ATOM 2278 O O . ALA A 1 297 ? -12.540 21.417 21.209 1.00 66.38 297 ALA A O 1
ATOM 2279 N N . THR A 1 298 ? -13.600 19.602 21.996 1.00 61.34 298 THR A N 1
ATOM 2280 C CA . THR A 1 298 ? -13.491 18.832 20.753 1.00 61.34 298 THR A CA 1
ATOM 2281 C C . THR A 1 298 ? -14.531 19.325 19.754 1.00 61.34 298 THR A C 1
ATOM 2283 O O . THR A 1 298 ? -15.714 19.027 19.877 1.00 61.34 298 THR A O 1
ATOM 2286 N N . VAL A 1 299 ? -14.092 20.119 18.773 1.00 57.69 299 VAL A N 1
ATOM 2287 C CA . VAL A 1 299 ? -14.972 20.706 17.743 1.00 57.69 299 VAL A CA 1
ATOM 2288 C C . VAL A 1 299 ? -15.249 19.714 16.610 1.00 57.69 299 VAL A C 1
ATOM 2290 O O . VAL A 1 299 ? -16.362 19.665 16.094 1.00 57.69 299 VAL A O 1
ATOM 2293 N N . THR A 1 300 ? -14.257 18.893 16.254 1.00 47.78 300 THR A N 1
ATOM 2294 C CA . THR A 1 300 ? -14.328 17.933 15.145 1.00 47.78 300 THR A CA 1
ATOM 2295 C C . THR A 1 300 ? -13.841 16.566 15.614 1.00 47.78 300 THR A C 1
ATOM 2297 O O . THR A 1 300 ? -12.875 16.519 16.379 1.00 47.78 300 THR A O 1
ATOM 2300 N N . PRO A 1 301 ? -14.445 15.456 15.152 1.00 57.03 301 PRO A N 1
ATOM 2301 C CA . PRO A 1 301 ? -13.970 14.128 15.502 1.00 57.03 301 PRO A CA 1
ATOM 2302 C C . PRO A 1 301 ? -12.524 13.890 15.064 1.00 57.03 301 PRO A C 1
ATOM 2304 O O . PRO A 1 301 ? -12.159 14.163 13.917 1.00 57.03 301 PRO A O 1
ATOM 2307 N N . ALA A 1 302 ? -11.711 13.374 15.981 1.00 65.69 302 ALA A N 1
ATOM 2308 C CA . ALA A 1 302 ? -10.301 13.098 15.763 1.00 65.69 302 ALA A CA 1
ATOM 2309 C C . ALA A 1 302 ? -10.071 11.592 15.620 1.00 65.69 302 ALA A C 1
ATOM 2311 O O . ALA A 1 302 ? -10.552 10.794 16.422 1.00 65.69 302 ALA A O 1
ATOM 2312 N N . PHE A 1 303 ? -9.309 11.200 14.600 1.00 75.19 303 PHE A N 1
ATOM 2313 C CA . PHE A 1 303 ? -8.871 9.820 14.417 1.00 75.19 303 PHE A CA 1
ATOM 2314 C C . PHE A 1 303 ? -7.426 9.671 14.888 1.00 75.19 303 PHE A C 1
ATOM 2316 O O . PHE A 1 303 ? -6.548 10.420 14.459 1.00 75.19 303 PHE A O 1
ATOM 2323 N N . THR A 1 304 ? -7.162 8.697 15.754 1.00 72.06 304 THR A N 1
ATOM 2324 C CA . THR A 1 304 ? -5.800 8.320 16.154 1.00 72.06 304 THR A CA 1
ATOM 2325 C C . THR A 1 304 ? -5.644 6.808 16.163 1.00 72.06 304 THR A C 1
ATOM 2327 O O . THR A 1 304 ? -6.587 6.073 16.424 1.00 72.06 304 THR A O 1
ATOM 2330 N N . ARG A 1 305 ? -4.441 6.315 15.872 1.00 77.56 305 ARG A N 1
ATOM 2331 C CA . ARG A 1 305 ? -4.132 4.886 15.879 1.00 77.56 305 ARG A CA 1
ATOM 2332 C C . ARG A 1 305 ? -3.236 4.539 17.057 1.00 77.56 305 ARG A C 1
ATOM 2334 O O . ARG A 1 305 ? -2.214 5.190 17.255 1.00 77.56 305 ARG A O 1
ATOM 2341 N N . PHE A 1 306 ? -3.563 3.452 17.742 1.00 82.62 306 PHE A N 1
ATOM 2342 C CA . PHE A 1 306 ? -2.708 2.819 18.736 1.00 82.62 306 PHE A CA 1
ATOM 2343 C C . PHE A 1 306 ? -2.334 1.405 18.287 1.00 82.62 306 PHE A C 1
ATOM 2345 O O . PHE A 1 306 ? -3.130 0.724 17.644 1.00 82.62 306 PHE A O 1
ATOM 2352 N N . LYS A 1 307 ? -1.115 0.957 18.589 1.00 83.56 307 LYS A N 1
ATOM 2353 C CA . LYS A 1 307 ? -0.645 -0.381 18.227 1.00 83.56 307 LYS A CA 1
ATOM 2354 C C . LYS A 1 307 ? -0.294 -1.166 19.483 1.00 83.56 307 LYS A C 1
ATOM 2356 O O . LYS A 1 307 ? 0.611 -0.772 20.209 1.00 83.56 307 LYS A O 1
ATOM 2361 N N . PHE A 1 308 ? -0.977 -2.285 19.681 1.00 83.75 308 PHE A N 1
ATOM 2362 C CA . PHE A 1 308 ? -0.642 -3.269 20.699 1.00 83.75 308 PHE A CA 1
ATOM 2363 C C . PHE A 1 308 ? 0.497 -4.151 20.191 1.00 83.75 308 PHE A C 1
ATOM 2365 O O . PHE A 1 308 ? 0.539 -4.496 19.008 1.00 83.75 308 PHE A O 1
ATOM 2372 N N . ILE A 1 309 ? 1.429 -4.494 21.074 1.00 76.69 309 ILE A N 1
ATOM 2373 C CA . ILE A 1 309 ? 2.477 -5.485 20.819 1.00 76.69 309 ILE A CA 1
ATOM 2374 C C . ILE A 1 309 ? 2.040 -6.747 21.563 1.00 76.69 309 ILE A C 1
ATOM 2376 O O . ILE A 1 309 ? 1.715 -6.669 22.744 1.00 76.69 309 ILE A O 1
ATOM 2380 N N . ASP A 1 310 ? 1.935 -7.864 20.844 1.00 66.12 310 ASP A N 1
ATOM 2381 C CA . ASP A 1 310 ? 1.503 -9.144 21.407 1.00 66.12 310 ASP A CA 1
ATOM 2382 C C . ASP A 1 310 ? 2.739 -9.962 21.791 1.00 66.12 310 ASP A C 1
ATOM 2384 O O . ASP A 1 310 ? 3.450 -10.440 20.906 1.00 66.12 310 ASP A O 1
ATOM 2388 N N . ASP A 1 311 ? 3.007 -10.100 23.088 1.00 58.97 311 ASP A N 1
ATOM 2389 C CA . ASP A 1 311 ? 4.178 -10.839 23.581 1.00 58.97 311 ASP A CA 1
ATOM 2390 C C . ASP A 1 311 ? 4.002 -12.366 23.439 1.00 58.97 311 ASP A C 1
ATOM 2392 O O . ASP A 1 311 ? 4.978 -13.097 23.267 1.00 58.97 311 ASP A O 1
ATOM 2396 N N . ASP A 1 312 ? 2.753 -12.845 23.408 1.00 58.91 312 ASP A N 1
ATOM 2397 C CA . ASP A 1 312 ? 2.408 -14.275 23.413 1.00 58.91 312 ASP A CA 1
ATOM 2398 C C . ASP A 1 312 ? 2.465 -14.950 22.028 1.00 58.91 312 ASP A C 1
ATOM 2400 O O . ASP A 1 312 ? 2.216 -16.146 21.905 1.00 58.91 312 ASP A O 1
ATOM 2404 N N . ASN A 1 313 ? 2.802 -14.215 20.960 1.00 55.62 313 ASN A N 1
ATOM 2405 C CA . ASN A 1 313 ? 2.949 -14.720 19.583 1.00 55.62 313 ASN A CA 1
ATOM 2406 C C . ASN A 1 313 ? 1.725 -15.426 18.948 1.00 55.62 313 ASN A C 1
ATOM 2408 O O . ASN A 1 313 ? 1.810 -15.873 17.801 1.00 55.62 313 ASN A O 1
ATOM 2412 N N . ASP A 1 314 ? 0.572 -15.463 19.617 1.00 54.66 314 ASP A N 1
ATOM 2413 C CA . ASP A 1 314 ? -0.652 -16.148 19.166 1.00 54.66 314 ASP A CA 1
ATOM 2414 C C . ASP A 1 314 ? -1.228 -15.605 17.846 1.00 54.66 314 ASP A C 1
ATOM 2416 O O . ASP A 1 314 ? -1.868 -16.323 17.070 1.00 54.66 314 ASP A O 1
ATOM 2420 N N . LEU A 1 315 ? -0.999 -14.321 17.564 1.00 53.28 315 LEU A N 1
ATOM 2421 C CA . LEU A 1 315 ? -1.417 -13.657 16.325 1.00 53.28 315 LEU A CA 1
ATOM 2422 C C . LEU A 1 315 ? -0.221 -13.248 15.443 1.00 53.28 315 LEU A C 1
ATOM 2424 O O . LEU A 1 315 ? -0.406 -12.626 14.394 1.00 53.28 315 LEU A O 1
ATOM 2428 N N . GLY A 1 316 ? 0.989 -13.678 15.825 1.00 53.69 316 GLY A N 1
ATOM 2429 C CA . GLY A 1 316 ? 2.280 -13.346 15.221 1.00 53.69 316 GLY A CA 1
ATOM 2430 C C . GLY A 1 316 ? 2.978 -12.134 15.859 1.00 53.69 316 GLY A C 1
ATOM 2431 O O . GLY A 1 316 ? 2.338 -11.271 16.448 1.00 53.69 316 GLY A O 1
ATOM 2432 N N . ASN A 1 317 ? 4.298 -12.034 15.658 1.00 48.62 317 ASN A N 1
ATOM 2433 C CA . ASN A 1 317 ? 5.217 -11.002 16.192 1.00 48.62 317 ASN A CA 1
ATOM 2434 C C . ASN A 1 317 ? 4.879 -9.522 15.860 1.00 48.62 317 ASN A C 1
ATOM 2436 O O . ASN A 1 317 ? 5.652 -8.621 16.192 1.00 48.62 317 ASN A O 1
ATOM 2440 N N . ASP A 1 318 ? 3.790 -9.242 15.140 1.00 55.06 318 ASP A N 1
ATOM 2441 C CA . ASP A 1 318 ? 3.502 -7.913 14.598 1.00 55.06 318 ASP A CA 1
ATOM 2442 C C . ASP A 1 318 ? 2.452 -7.119 15.383 1.00 55.06 318 ASP A C 1
ATOM 2444 O O . ASP A 1 318 ? 2.415 -5.905 15.178 1.00 55.06 318 ASP A O 1
ATOM 2448 N N . GLY A 1 319 ? 1.685 -7.737 16.293 1.00 69.88 319 GLY A N 1
ATOM 2449 C CA . GLY A 1 319 ? 0.663 -7.074 17.121 1.00 69.88 319 GLY A CA 1
ATOM 2450 C C . GLY A 1 319 ? -0.533 -6.502 16.332 1.00 69.88 319 GLY A C 1
ATOM 2451 O O . GLY A 1 319 ? -0.482 -6.422 15.105 1.00 69.88 319 GLY A O 1
ATOM 2452 N N . LEU A 1 320 ? -1.616 -6.094 17.010 1.00 81.69 320 LEU A N 1
ATOM 2453 C CA . LEU A 1 320 ? -2.811 -5.516 16.359 1.00 81.69 320 LEU A CA 1
ATOM 2454 C C . LEU A 1 320 ? -2.885 -3.998 16.548 1.00 81.69 320 LEU A C 1
ATOM 2456 O O . LEU A 1 320 ? -2.485 -3.450 17.575 1.00 81.69 320 LEU A O 1
ATOM 2460 N N . SER A 1 321 ? -3.438 -3.306 15.559 1.00 83.06 321 SER A N 1
ATOM 2461 C CA . SER A 1 321 ? -3.688 -1.870 15.583 1.00 83.06 321 SER A CA 1
ATOM 2462 C C . SER A 1 321 ? -5.157 -1.538 15.836 1.00 83.06 321 SER A C 1
ATOM 2464 O O . SER A 1 321 ? -6.056 -1.977 15.125 1.00 83.06 321 SER A O 1
ATOM 2466 N N . MET A 1 322 ? -5.386 -0.695 16.834 1.00 89.75 322 MET A N 1
ATOM 2467 C CA . MET A 1 322 ? -6.679 -0.130 17.187 1.00 89.75 322 MET A CA 1
ATOM 2468 C C . MET A 1 322 ? -6.784 1.276 16.602 1.00 89.75 322 MET A C 1
ATOM 2470 O O . MET A 1 322 ? -5.867 2.091 16.733 1.00 89.75 322 MET A O 1
ATOM 2474 N N . GLY A 1 323 ? -7.902 1.579 15.955 1.00 85.69 323 GLY A N 1
ATOM 2475 C CA . GLY A 1 323 ? -8.236 2.932 15.534 1.00 85.69 323 GLY A CA 1
ATOM 2476 C C . GLY A 1 323 ? -9.244 3.552 16.476 1.00 85.69 323 GLY A C 1
ATOM 2477 O O . GLY A 1 323 ? -10.321 3.000 16.656 1.00 85.69 323 GLY A O 1
ATOM 2478 N N . LEU A 1 324 ? -8.897 4.699 17.039 1.00 86.88 324 LEU A N 1
ATOM 2479 C CA . LEU A 1 324 ? -9.679 5.445 18.010 1.00 86.88 324 LEU A CA 1
ATOM 2480 C C . LEU A 1 324 ? -10.321 6.647 17.322 1.00 86.88 324 LEU A C 1
ATOM 2482 O O . LEU A 1 324 ? -9.615 7.515 16.803 1.00 86.88 324 LEU A O 1
ATOM 2486 N N . TRP A 1 325 ? -11.650 6.685 17.317 1.00 85.38 325 TRP A N 1
ATOM 2487 C CA . TRP A 1 325 ? -12.442 7.834 16.888 1.00 85.38 325 TRP A CA 1
ATOM 2488 C C . TRP A 1 325 ? -12.935 8.586 18.115 1.00 85.38 325 TRP A C 1
ATOM 2490 O O . TRP A 1 325 ? -13.891 8.160 18.761 1.00 85.38 325 TRP A O 1
ATOM 2500 N N . ASP A 1 326 ? -12.281 9.704 18.414 1.00 82.56 326 ASP A N 1
ATOM 2501 C CA . ASP A 1 326 ? -12.701 10.620 19.464 1.00 82.56 326 ASP A CA 1
ATOM 2502 C C . ASP A 1 326 ? -13.765 11.579 18.927 1.00 82.56 326 ASP A C 1
ATOM 2504 O O . ASP A 1 326 ? -13.497 12.315 17.976 1.00 82.56 326 ASP A O 1
ATOM 2508 N N . THR A 1 327 ? -14.978 11.560 19.485 1.00 78.81 327 THR A N 1
ATOM 2509 C CA . THR A 1 327 ? -16.091 12.393 18.998 1.00 78.81 327 THR A CA 1
ATOM 2510 C C . THR A 1 327 ? -16.378 13.582 19.917 1.00 78.81 327 THR A C 1
ATOM 2512 O O . THR A 1 327 ? -16.162 13.538 21.126 1.00 78.81 327 THR A O 1
ATOM 2515 N N . ALA A 1 328 ? -16.925 14.661 19.349 1.00 67.50 328 ALA A N 1
ATOM 2516 C CA . ALA A 1 328 ? -17.304 15.857 20.105 1.00 67.50 328 ALA A CA 1
ATOM 2517 C C . ALA A 1 328 ? -18.400 15.583 21.157 1.00 67.50 328 ALA A C 1
ATOM 2519 O O . ALA A 1 328 ? -18.442 16.229 22.204 1.00 67.50 328 ALA A O 1
ATOM 2520 N N . GLY A 1 329 ? -19.290 14.615 20.903 1.00 61.69 329 GLY A N 1
ATOM 2521 C CA . GLY A 1 329 ? -20.422 14.331 21.790 1.00 61.69 329 GLY A CA 1
ATOM 2522 C C . GLY A 1 329 ? -21.510 15.406 21.793 1.00 61.69 329 GLY A C 1
ATOM 2523 O O . GLY A 1 329 ? -22.241 15.523 22.769 1.00 61.69 329 GLY A O 1
ATOM 2524 N N . SER A 1 330 ? -21.602 16.218 20.732 1.00 62.56 330 SER A N 1
ATOM 2525 C CA . SER A 1 330 ? -22.683 17.189 20.543 1.00 62.56 330 SER A CA 1
ATOM 2526 C C . SER A 1 330 ? -23.690 16.689 19.512 1.00 62.56 330 SER A C 1
ATOM 2528 O O . SER A 1 330 ? -23.332 16.314 18.395 1.00 62.56 330 SER A O 1
ATOM 2530 N N . GLU A 1 331 ? -24.967 16.799 19.860 1.00 55.94 331 GLU A N 1
ATOM 2531 C CA . GLU A 1 331 ? -26.119 16.527 18.993 1.00 55.94 331 GLU A CA 1
ATOM 2532 C C . GLU A 1 331 ? -26.199 17.418 17.735 1.00 55.94 331 GLU A C 1
ATOM 2534 O O . GLU A 1 331 ? -26.889 17.095 16.772 1.00 55.94 331 GLU A O 1
ATOM 2539 N N . ARG A 1 332 ? -25.454 18.531 17.677 1.00 49.56 332 ARG A N 1
ATOM 2540 C CA . ARG A 1 332 ? -25.456 19.430 16.507 1.00 49.56 332 ARG A CA 1
ATOM 2541 C C . ARG A 1 332 ? -24.777 18.829 15.268 1.00 49.56 332 ARG A C 1
ATOM 2543 O O . ARG A 1 332 ? -24.917 19.386 14.183 1.00 49.56 332 ARG A O 1
ATOM 2550 N N . PHE A 1 333 ? -24.077 17.699 15.413 1.00 50.47 333 PHE A N 1
ATOM 2551 C CA . PHE A 1 333 ? -23.345 17.016 14.336 1.00 50.47 333 PHE A CA 1
ATOM 2552 C C . PHE A 1 333 ? -23.893 15.612 14.004 1.00 50.47 333 PHE A C 1
ATOM 2554 O O . PHE A 1 333 ? -23.207 14.822 13.357 1.00 50.47 333 PHE A O 1
ATOM 2561 N N . LEU A 1 334 ? -25.139 15.303 14.393 1.00 50.97 334 LEU A N 1
ATOM 2562 C CA . LEU A 1 334 ? -25.788 13.994 14.181 1.00 50.97 334 LEU A CA 1
ATOM 2563 C C . LEU A 1 334 ? -25.905 13.556 12.711 1.00 50.97 334 LEU A C 1
ATOM 2565 O O . LEU A 1 334 ? -26.003 12.375 12.418 1.00 50.97 334 LEU A O 1
ATOM 2569 N N . SER A 1 335 ? -25.867 14.471 11.742 1.00 49.34 335 SER A N 1
ATOM 2570 C CA . SER A 1 335 ? -25.844 14.079 10.323 1.00 49.34 335 SER A CA 1
ATOM 2571 C C . SER A 1 335 ? -24.497 13.484 9.885 1.00 49.34 335 SER A C 1
ATOM 2573 O O . SER A 1 335 ? -24.449 12.732 8.912 1.00 49.34 335 SER A O 1
ATOM 2575 N N . LEU A 1 336 ? -23.410 13.794 10.603 1.00 50.34 336 LEU A N 1
ATOM 2576 C CA . LEU A 1 336 ? -22.063 13.261 10.372 1.00 50.34 336 LEU A CA 1
ATOM 2577 C C . LEU A 1 336 ? -21.757 12.037 11.250 1.00 50.34 336 LEU A C 1
ATOM 2579 O O . LEU A 1 336 ? -20.821 11.299 10.948 1.00 50.34 336 LEU A O 1
ATOM 2583 N N . SER A 1 337 ? -22.557 11.805 12.297 1.00 55.34 337 SER A N 1
ATOM 2584 C CA . SER A 1 337 ? -22.368 10.769 13.320 1.00 55.34 337 SER A CA 1
ATOM 2585 C C . SER A 1 337 ? -22.246 9.359 12.723 1.00 55.34 337 SER A C 1
ATOM 2587 O O . SER A 1 337 ? -21.286 8.640 13.000 1.00 55.34 337 SER A O 1
ATOM 2589 N N . ARG A 1 338 ? -23.133 9.025 11.775 1.00 63.12 338 ARG A N 1
ATOM 2590 C CA . ARG A 1 338 ? -23.207 7.717 11.095 1.00 63.12 338 ARG A CA 1
ATOM 2591 C C . ARG A 1 338 ? -21.911 7.288 10.407 1.00 63.12 338 ARG A C 1
ATOM 2593 O O . ARG A 1 338 ? -21.615 6.099 10.319 1.00 63.12 338 ARG A O 1
ATOM 2600 N N . LEU A 1 339 ? -21.114 8.243 9.921 1.00 60.28 339 LEU A N 1
ATOM 2601 C CA . LEU A 1 339 ? -19.820 7.952 9.292 1.00 60.28 339 LEU A CA 1
ATOM 2602 C C . LEU A 1 339 ? -18.793 7.427 10.309 1.00 60.28 339 LEU A C 1
ATOM 2604 O O . LEU A 1 339 ? -17.854 6.720 9.937 1.00 60.28 339 LEU A O 1
ATOM 2608 N N . TYR A 1 340 ? -18.959 7.761 11.591 1.00 69.44 340 TYR A N 1
ATOM 2609 C CA . TYR A 1 340 ? -18.032 7.387 12.654 1.00 69.44 340 TYR A CA 1
ATOM 2610 C C . TYR A 1 340 ? -18.362 6.043 13.298 1.00 69.44 340 TYR A C 1
ATOM 2612 O O . TYR A 1 340 ? -17.433 5.408 13.780 1.00 69.44 340 TYR A O 1
ATOM 2620 N N . TYR A 1 341 ? -19.603 5.557 13.252 1.00 75.56 341 TYR A N 1
ATOM 2621 C CA . TYR A 1 341 ? -19.980 4.277 13.889 1.00 75.56 341 TYR A CA 1
ATOM 2622 C C . TYR A 1 341 ? -19.813 3.082 12.973 1.00 75.56 341 TYR A C 1
ATOM 2624 O O . TYR A 1 341 ? -19.510 1.996 13.447 1.00 75.56 341 TYR A O 1
ATOM 2632 N N . ARG A 1 342 ? -19.928 3.305 11.661 1.00 75.31 342 ARG A N 1
ATOM 2633 C CA . ARG A 1 342 ? -19.817 2.247 10.662 1.00 75.31 342 ARG A CA 1
ATOM 2634 C C . ARG A 1 342 ? -18.541 1.422 10.847 1.00 75.31 342 ARG A C 1
ATOM 2636 O O . ARG A 1 342 ? -17.446 1.998 10.932 1.00 75.31 342 ARG A O 1
ATOM 2643 N N . ASP A 1 343 ? -18.710 0.106 10.868 1.00 80.88 343 ASP A N 1
ATOM 2644 C CA . ASP A 1 343 ? -17.659 -0.902 11.028 1.00 80.88 343 ASP A CA 1
ATOM 2645 C C . ASP A 1 343 ? -16.904 -0.794 12.375 1.00 80.88 343 ASP A C 1
ATOM 2647 O O . ASP A 1 343 ? -15.768 -1.263 12.502 1.00 80.88 343 ASP A O 1
ATOM 2651 N N . ALA A 1 344 ? -17.484 -0.140 13.392 1.00 86.94 344 ALA A N 1
ATOM 2652 C CA . ALA A 1 344 ? -16.905 -0.101 14.732 1.00 86.94 344 ALA A CA 1
ATOM 2653 C C . ALA A 1 344 ? -17.059 -1.462 15.424 1.00 86.94 344 ALA A C 1
ATOM 2655 O O . ALA A 1 344 ? -18.165 -1.958 15.616 1.00 86.94 344 ALA A O 1
ATOM 2656 N N . PHE A 1 345 ? -15.937 -2.038 15.857 1.00 93.38 345 PHE A N 1
ATOM 2657 C CA . PHE A 1 345 ? -15.926 -3.276 16.635 1.00 93.38 345 PHE A CA 1
ATOM 2658 C C . PHE A 1 345 ? -16.449 -3.045 18.056 1.00 93.38 345 PHE A C 1
ATOM 2660 O O . PHE A 1 345 ? -17.218 -3.850 18.578 1.00 93.38 345 PHE A O 1
ATOM 2667 N N . ALA A 1 346 ? -16.042 -1.931 18.667 1.00 96.00 346 ALA A N 1
ATOM 2668 C CA . ALA A 1 346 ? -16.454 -1.559 20.012 1.00 96.00 346 ALA A CA 1
ATOM 2669 C C . ALA A 1 346 ? -16.734 -0.058 20.136 1.00 96.00 346 ALA A C 1
ATOM 2671 O O . ALA A 1 346 ? -16.190 0.763 19.390 1.00 96.00 346 ALA A O 1
ATOM 2672 N N . ALA A 1 347 ? -17.543 0.303 21.123 1.00 95.50 347 ALA A N 1
ATOM 2673 C CA . ALA A 1 347 ? -17.836 1.680 21.476 1.00 95.50 347 ALA A CA 1
ATOM 2674 C C . ALA A 1 347 ? -17.626 1.920 22.973 1.00 95.50 347 ALA A C 1
ATOM 2676 O O . ALA A 1 347 ? -18.071 1.135 23.809 1.00 95.50 347 ALA A O 1
ATOM 2677 N N . LEU A 1 348 ? -16.963 3.031 23.295 1.00 97.00 348 LEU A N 1
ATOM 2678 C CA . LEU A 1 348 ? -16.841 3.567 24.648 1.00 97.00 348 LEU A CA 1
ATOM 2679 C C . LEU A 1 348 ? -17.965 4.580 24.875 1.00 97.00 348 LEU A C 1
ATOM 2681 O O . LEU A 1 348 ? -17.917 5.686 24.340 1.00 97.00 348 LEU A O 1
ATOM 2685 N N . LEU A 1 349 ? -18.975 4.198 25.646 1.00 95.88 349 LEU A N 1
ATOM 2686 C CA . LEU A 1 349 ? -20.124 5.016 26.020 1.00 95.88 349 LEU A CA 1
ATOM 2687 C C . LEU A 1 349 ? -19.793 5.718 27.338 1.00 95.88 349 LEU A C 1
ATOM 2689 O O . LEU A 1 349 ? -19.962 5.161 28.422 1.00 95.88 349 LEU A O 1
ATOM 2693 N N . CYS A 1 350 ? -19.267 6.933 27.233 1.00 96.69 350 CYS A N 1
ATOM 2694 C CA . CYS A 1 350 ? -18.726 7.683 28.354 1.00 96.69 350 CYS A CA 1
ATOM 2695 C C . CYS A 1 350 ? -19.771 8.598 29.008 1.00 96.69 350 CYS A C 1
ATOM 2697 O O . CYS A 1 350 ? -20.446 9.378 28.330 1.00 96.69 350 CYS A O 1
ATOM 2699 N N . TYR A 1 351 ? -19.806 8.604 30.336 1.00 97.50 351 TYR A N 1
ATOM 2700 C CA . TYR A 1 351 ? -20.499 9.607 31.152 1.00 97.50 351 TYR A CA 1
ATOM 2701 C C . TYR A 1 351 ? -19.556 10.109 32.249 1.00 97.50 351 TYR A C 1
ATOM 2703 O O . TYR A 1 351 ? -18.552 9.472 32.534 1.00 97.50 351 TYR A O 1
ATOM 2711 N N . ASP A 1 352 ? -19.837 11.257 32.847 1.00 96.88 352 ASP A N 1
ATOM 2712 C CA . ASP A 1 352 ? -19.073 11.792 33.974 1.00 96.88 352 ASP A CA 1
ATOM 2713 C C . ASP A 1 352 ? -19.743 11.355 35.281 1.00 96.88 352 ASP A C 1
ATOM 2715 O O . ASP A 1 352 ? -20.931 11.606 35.485 1.00 96.88 352 ASP A O 1
ATOM 2719 N N . VAL A 1 353 ? -18.993 10.695 36.174 1.00 97.31 353 VAL A N 1
ATOM 2720 C CA . VAL A 1 353 ? -19.533 10.168 37.443 1.00 97.31 353 VAL A CA 1
ATOM 2721 C C . VAL A 1 353 ? -20.064 11.259 38.380 1.00 97.31 353 VAL A C 1
ATOM 2723 O O . VAL A 1 353 ? -20.791 10.950 39.328 1.00 97.31 353 VAL A O 1
ATOM 2726 N N . SER A 1 354 ? -19.701 12.516 38.129 1.00 96.75 354 SER A N 1
ATOM 2727 C CA . SER A 1 354 ? -20.103 13.703 38.879 1.00 96.75 354 SER A CA 1
ATOM 2728 C C . SER A 1 354 ? -21.149 14.568 38.158 1.00 96.75 354 SER A C 1
ATOM 2730 O O . SER A 1 354 ? -21.511 15.617 38.684 1.00 96.75 354 SER A O 1
ATOM 2732 N N . ASP A 1 355 ? -21.665 14.145 36.995 1.00 96.19 355 ASP A N 1
ATOM 2733 C CA . ASP A 1 355 ? -22.654 14.902 36.212 1.00 96.19 355 ASP A CA 1
ATOM 2734 C C . ASP A 1 355 ? -23.856 14.039 35.792 1.00 96.19 355 ASP A C 1
ATOM 2736 O O . ASP A 1 355 ? -23.803 13.262 34.831 1.00 96.19 355 ASP A O 1
ATOM 2740 N N . GLU A 1 356 ? -24.981 14.227 36.488 1.00 94.75 356 GLU A N 1
ATOM 2741 C CA . GLU A 1 356 ? -26.241 13.521 36.229 1.00 94.75 356 GLU A CA 1
ATOM 2742 C C . GLU A 1 356 ? -26.808 13.791 34.820 1.00 94.75 356 GLU A C 1
ATOM 2744 O O . GLU A 1 356 ? -27.469 12.923 34.243 1.00 94.75 356 GLU A O 1
ATOM 2749 N N . TYR A 1 357 ? -26.525 14.951 34.212 1.00 93.38 357 TYR A N 1
ATOM 2750 C CA . TYR A 1 357 ? -26.972 15.238 32.846 1.00 93.38 357 TYR A CA 1
ATOM 2751 C C . TYR A 1 357 ? -26.278 14.323 31.830 1.00 93.38 357 TYR A C 1
ATOM 2753 O O . TYR A 1 357 ? -26.950 13.703 31.000 1.00 93.38 357 TYR A O 1
ATOM 2761 N N . SER A 1 358 ? -24.952 14.172 31.934 1.00 94.25 358 SER A N 1
ATOM 2762 C CA . SER A 1 358 ? -24.185 13.262 31.074 1.00 94.25 358 SER A CA 1
ATOM 2763 C C . SER A 1 358 ? -24.677 11.812 31.164 1.00 94.25 358 SER A C 1
ATOM 2765 O O . SER A 1 358 ? -24.754 11.117 30.149 1.00 94.25 358 SER A O 1
ATOM 2767 N N . TRP A 1 359 ? -25.087 11.382 32.361 1.00 94.88 359 TRP A N 1
ATOM 2768 C CA . TRP A 1 359 ? -25.664 10.064 32.614 1.00 94.88 359 TRP A CA 1
ATOM 2769 C C . TRP A 1 359 ? -27.027 9.882 31.945 1.00 94.88 359 TRP A C 1
ATOM 2771 O O . TRP A 1 359 ? -27.246 8.906 31.227 1.00 94.88 359 TRP A O 1
ATOM 2781 N N . ASN A 1 360 ? -27.933 10.849 32.101 1.00 93.19 360 ASN A N 1
ATOM 2782 C CA . ASN A 1 360 ? -29.264 10.791 31.488 1.00 93.19 360 ASN A CA 1
ATOM 2783 C C . ASN A 1 360 ? -29.204 10.745 29.952 1.00 93.19 360 ASN A C 1
ATOM 2785 O O . ASN A 1 360 ? -30.097 10.201 29.299 1.00 93.19 360 ASN A O 1
ATOM 2789 N N . ARG A 1 361 ? -28.129 11.280 29.365 1.00 93.00 361 ARG A N 1
ATOM 2790 C CA . ARG A 1 361 ? -27.870 11.256 27.921 1.00 93.00 361 ARG A CA 1
ATOM 2791 C C . ARG A 1 361 ? -27.282 9.937 27.424 1.00 93.00 361 ARG A C 1
ATOM 2793 O O . ARG A 1 361 ? -27.282 9.700 26.219 1.00 93.00 361 ARG A O 1
ATOM 2800 N N . LEU A 1 362 ? -26.819 9.054 28.304 1.00 92.56 362 LEU A N 1
ATOM 2801 C CA . LEU A 1 362 ? -26.137 7.825 27.903 1.00 92.56 362 LEU A CA 1
ATOM 2802 C C . LEU A 1 362 ? -27.048 6.872 27.113 1.00 92.56 362 LEU A C 1
ATOM 2804 O O . LEU A 1 362 ? -26.644 6.369 26.069 1.00 92.56 362 LEU A O 1
ATOM 2808 N N . ARG A 1 363 ? -28.309 6.704 27.543 1.00 93.31 363 ARG A N 1
ATOM 2809 C CA . ARG A 1 363 ? -29.318 5.889 26.832 1.00 93.31 363 ARG A CA 1
ATOM 2810 C C . ARG A 1 363 ? -29.554 6.361 25.400 1.00 93.31 363 ARG A C 1
ATOM 2812 O O . ARG A 1 363 ? -29.718 5.545 24.500 1.00 93.31 363 ARG A O 1
ATOM 2819 N N . TYR A 1 364 ? -29.543 7.675 25.185 1.00 91.31 364 TYR A N 1
ATOM 2820 C CA . TYR A 1 364 ? -29.661 8.245 23.847 1.00 91.31 364 TYR A CA 1
ATOM 2821 C C . TYR A 1 364 ? -28.495 7.800 22.952 1.00 91.31 364 TYR A C 1
ATOM 2823 O O . TYR A 1 364 ? -28.734 7.308 21.854 1.00 91.31 364 TYR A O 1
ATOM 2831 N N . TRP A 1 365 ? -27.254 7.900 23.441 1.00 90.75 365 TRP A N 1
ATOM 2832 C CA . TRP A 1 365 ? -26.064 7.487 22.688 1.00 90.75 365 TRP A CA 1
ATOM 2833 C C . TRP A 1 365 ? -26.004 5.980 22.431 1.00 90.75 365 TRP A C 1
ATOM 2835 O O . TRP A 1 365 ? -25.548 5.568 21.368 1.00 90.75 365 TRP A O 1
ATOM 2845 N N . ILE A 1 366 ? -26.480 5.161 23.373 1.00 92.50 366 ILE A N 1
ATOM 2846 C CA . ILE A 1 366 ? -26.578 3.709 23.186 1.00 92.50 366 ILE A CA 1
ATOM 2847 C C . ILE A 1 366 ? -27.553 3.381 22.050 1.00 92.50 366 ILE A C 1
ATOM 2849 O O . ILE A 1 366 ? -27.195 2.648 21.130 1.00 92.50 366 ILE A O 1
ATOM 2853 N N . ASN A 1 367 ? -28.759 3.953 22.082 1.00 90.88 367 ASN A N 1
ATOM 2854 C CA . ASN A 1 367 ? -29.763 3.703 21.049 1.00 90.88 367 ASN A CA 1
ATOM 2855 C C . ASN A 1 367 ? -29.295 4.215 19.678 1.00 90.88 367 ASN A C 1
ATOM 2857 O O . ASN A 1 367 ? -29.444 3.521 18.678 1.00 90.88 367 ASN A O 1
ATOM 2861 N N . GLU A 1 368 ? -28.672 5.394 19.633 1.00 87.94 368 GLU A N 1
ATOM 2862 C CA . GLU A 1 368 ? -28.144 5.972 18.393 1.00 87.94 368 GLU A CA 1
ATOM 2863 C C . GLU A 1 368 ? -27.040 5.097 17.777 1.00 87.94 368 GLU A C 1
ATOM 2865 O O . GLU A 1 368 ? -27.053 4.853 16.568 1.00 87.94 368 GLU A O 1
ATOM 2870 N N . LEU A 1 369 ? -26.149 4.532 18.600 1.00 89.62 369 LEU A N 1
ATOM 2871 C CA . LEU A 1 369 ? -25.163 3.554 18.147 1.00 89.62 369 LEU A CA 1
ATOM 2872 C C . LEU A 1 369 ? -25.842 2.298 17.594 1.00 89.62 369 LEU A C 1
ATOM 2874 O O . LEU A 1 369 ? -25.518 1.876 16.488 1.00 89.62 369 LEU A O 1
ATOM 2878 N N . GLN A 1 370 ? -26.781 1.706 18.334 1.00 90.12 370 GLN A N 1
ATOM 2879 C CA . GLN A 1 370 ? -27.435 0.454 17.938 1.00 90.12 370 GLN A CA 1
ATOM 2880 C C . GLN A 1 370 ? -28.272 0.591 16.659 1.00 90.12 370 GLN A C 1
ATOM 2882 O O . GLN A 1 370 ? -28.332 -0.351 15.870 1.00 90.12 370 GLN A O 1
ATOM 2887 N N . GLU A 1 371 ? -28.873 1.760 16.419 1.00 88.25 371 GLU A N 1
ATOM 2888 C CA . GLU A 1 371 ? -29.590 2.062 15.174 1.00 88.25 371 GLU A CA 1
ATOM 2889 C C . GLU A 1 371 ? -28.667 2.095 13.944 1.00 88.25 371 GLU A C 1
ATOM 2891 O O . GLU A 1 371 ? -29.123 1.829 12.830 1.00 88.25 371 GLU A O 1
ATOM 2896 N N . ASN A 1 372 ? -27.383 2.424 14.122 1.00 82.81 372 ASN A N 1
ATOM 2897 C CA . ASN A 1 372 ? -26.431 2.594 13.020 1.00 82.81 372 ASN A CA 1
ATOM 2898 C C . ASN A 1 372 ? -25.401 1.457 12.897 1.00 82.81 372 ASN A C 1
ATOM 2900 O O . ASN A 1 372 ? -24.917 1.214 11.794 1.00 82.81 372 ASN A O 1
ATOM 2904 N N . GLU A 1 373 ? -25.063 0.775 13.992 1.00 85.88 373 GLU A N 1
ATOM 2905 C CA . GLU A 1 373 ? -24.099 -0.330 14.058 1.00 85.88 373 GLU A CA 1
ATOM 2906 C C . GLU A 1 373 ? -24.501 -1.321 15.170 1.00 85.88 373 GLU A C 1
ATOM 2908 O O . GLU A 1 373 ? -23.948 -1.338 16.271 1.00 85.88 373 GLU A O 1
ATOM 2913 N N . SER A 1 374 ? -25.493 -2.170 14.884 1.00 86.25 374 SER A N 1
ATOM 2914 C CA . SER A 1 374 ? -26.109 -3.075 15.870 1.00 86.25 374 SER A CA 1
ATOM 2915 C C . SER A 1 374 ? -25.171 -4.152 16.431 1.00 86.25 374 SER A C 1
ATOM 2917 O O . SER A 1 374 ? -25.465 -4.733 17.471 1.00 86.25 374 SER A O 1
ATOM 2919 N N . ASN A 1 375 ? -24.064 -4.447 15.741 1.00 86.19 375 ASN A N 1
ATOM 2920 C CA . ASN A 1 375 ? -23.095 -5.472 16.143 1.00 86.19 375 ASN A CA 1
ATOM 2921 C C . ASN A 1 375 ? -21.937 -4.910 16.986 1.00 86.19 375 ASN A C 1
ATOM 2923 O O . ASN A 1 375 ? -21.025 -5.657 17.347 1.00 86.19 375 ASN A O 1
ATOM 2927 N N . CYS A 1 376 ? -21.946 -3.608 17.281 1.00 91.19 376 CYS A N 1
ATOM 2928 C CA . CYS A 1 376 ? -20.889 -2.958 18.041 1.00 91.19 376 CYS A CA 1
ATOM 2929 C C . CYS A 1 376 ? -20.917 -3.391 19.515 1.00 91.19 376 CYS A C 1
ATOM 2931 O O . CYS A 1 376 ? -21.958 -3.323 20.171 1.00 91.19 376 CYS A O 1
ATOM 2933 N N . ARG A 1 377 ? -19.770 -3.802 20.067 1.00 94.69 377 ARG A N 1
ATOM 2934 C CA . ARG A 1 377 ? -19.658 -4.173 21.485 1.00 94.69 377 ARG A CA 1
ATOM 2935 C C . ARG A 1 377 ? -19.604 -2.927 22.369 1.00 94.69 377 ARG A C 1
ATOM 2937 O O . ARG A 1 377 ? -18.785 -2.038 22.141 1.00 94.69 377 ARG A O 1
ATOM 2944 N N . ILE A 1 378 ? -20.454 -2.863 23.389 1.00 96.38 378 ILE A N 1
ATOM 2945 C CA . ILE A 1 378 ? -20.638 -1.655 24.201 1.00 96.38 378 ILE A CA 1
ATOM 2946 C C . ILE A 1 378 ? -19.853 -1.758 25.514 1.00 96.38 378 ILE A C 1
ATOM 2948 O O . ILE A 1 378 ? -20.009 -2.709 26.282 1.00 96.38 378 ILE A O 1
ATOM 2952 N N . TYR A 1 379 ? -19.041 -0.736 25.785 1.00 97.81 379 TYR A N 1
ATOM 2953 C CA . TYR A 1 379 ? -18.365 -0.518 27.062 1.00 97.81 379 TYR A CA 1
ATOM 2954 C C . TYR A 1 379 ? -18.884 0.786 27.649 1.00 97.81 379 TYR A C 1
ATOM 2956 O O . TYR A 1 379 ? -18.672 1.851 27.072 1.00 97.81 379 TYR A O 1
ATOM 2964 N N . ILE A 1 380 ? -19.562 0.721 28.788 1.00 97.69 380 ILE A N 1
ATOM 2965 C CA . ILE A 1 380 ? -19.998 1.911 29.515 1.00 97.69 380 ILE A CA 1
ATOM 2966 C C . ILE A 1 380 ? -18.850 2.344 30.428 1.00 97.69 380 ILE A C 1
ATOM 2968 O O . ILE A 1 380 ? -18.350 1.555 31.232 1.00 97.69 380 ILE A O 1
ATOM 2972 N N . VAL A 1 381 ? -18.429 3.602 30.293 1.00 98.00 381 VAL A N 1
ATOM 2973 C CA . VAL A 1 381 ? -17.263 4.144 30.995 1.00 98.00 381 VAL A CA 1
ATOM 2974 C C . VAL A 1 381 ? -17.649 5.372 31.816 1.00 98.00 381 VAL A C 1
ATOM 2976 O O . VAL A 1 381 ? -17.926 6.437 31.267 1.00 98.00 381 VAL A O 1
ATOM 2979 N N . GLY A 1 382 ? -17.623 5.244 33.141 1.00 97.75 382 GLY A N 1
ATOM 2980 C CA . GLY A 1 382 ? -17.729 6.374 34.060 1.00 97.75 382 GLY A CA 1
ATOM 2981 C C . GLY A 1 382 ? -16.404 7.126 34.133 1.00 97.75 382 GLY A C 1
ATOM 2982 O O . GLY A 1 382 ? -15.448 6.655 34.731 1.00 97.75 382 GLY A O 1
ATOM 2983 N N . CYS A 1 383 ? -16.306 8.287 33.508 1.00 97.31 383 CYS A N 1
ATOM 2984 C CA . CYS A 1 383 ? -15.138 9.156 33.544 1.00 97.31 383 CYS A CA 1
ATOM 2985 C C . CYS A 1 383 ? -15.116 10.037 34.803 1.00 97.31 383 CYS A C 1
ATOM 2987 O O . CYS A 1 383 ? -16.151 10.305 35.410 1.00 97.31 383 CYS A O 1
ATOM 2989 N N . LYS A 1 384 ? -13.925 10.556 35.133 1.00 96.69 384 LYS A N 1
ATOM 2990 C CA . LYS A 1 384 ? -13.659 11.454 36.275 1.00 96.69 384 LYS A CA 1
ATOM 2991 C C . LYS A 1 384 ? -13.920 10.812 37.642 1.00 96.69 384 LYS A C 1
ATOM 2993 O O . LYS A 1 384 ? -14.405 11.466 38.558 1.00 96.69 384 LYS A O 1
ATOM 2998 N N . ALA A 1 385 ? -13.558 9.537 37.793 1.00 96.75 385 ALA A N 1
ATOM 2999 C CA . ALA A 1 385 ? -13.679 8.788 39.051 1.00 96.75 385 ALA A CA 1
ATOM 3000 C C . ALA A 1 385 ? -12.913 9.405 40.246 1.00 96.75 385 ALA A C 1
ATOM 3002 O O . ALA A 1 385 ? -13.111 9.001 41.387 1.00 96.75 385 ALA A O 1
ATOM 3003 N N . ASP A 1 386 ? -12.045 10.387 39.993 1.00 95.31 386 ASP A N 1
ATOM 3004 C CA . ASP A 1 386 ? -11.391 11.224 41.003 1.00 95.31 386 ASP A CA 1
ATOM 3005 C C . ASP A 1 386 ? -12.326 12.248 41.674 1.00 95.31 386 ASP A C 1
ATOM 3007 O O . ASP A 1 386 ? -11.991 12.776 42.736 1.00 95.31 386 ASP A O 1
ATOM 3011 N N . LEU A 1 387 ? -13.495 12.524 41.088 1.00 95.88 387 LEU A N 1
ATOM 3012 C CA . LEU A 1 387 ? -14.464 13.490 41.600 1.00 95.88 387 LEU A CA 1
ATOM 3013 C C . LEU A 1 387 ? -15.554 12.830 42.465 1.00 95.88 387 LEU A C 1
ATOM 3015 O O . LEU A 1 387 ? -15.846 11.640 42.317 1.00 95.88 387 LEU A O 1
ATOM 3019 N N . PRO A 1 388 ? -16.217 13.597 43.355 1.00 95.00 388 PRO A N 1
ATOM 3020 C CA . PRO A 1 388 ? -17.355 13.100 44.121 1.00 95.00 388 PRO A CA 1
ATOM 3021 C C . PRO A 1 388 ? -18.495 12.615 43.215 1.00 95.00 388 PRO A C 1
ATOM 3023 O O . PRO A 1 388 ? -19.040 13.369 42.407 1.00 95.00 388 PRO A O 1
ATOM 3026 N N . ARG A 1 389 ? -18.874 11.348 43.389 1.00 95.12 389 ARG A N 1
ATOM 3027 C CA . ARG A 1 389 ? -19.922 10.671 42.619 1.00 95.12 389 ARG A CA 1
ATOM 3028 C C . ARG A 1 389 ? -21.307 11.274 42.871 1.00 95.12 389 ARG A C 1
ATOM 3030 O O . ARG A 1 389 ? -21.713 11.432 44.020 1.00 95.12 389 ARG A O 1
ATOM 3037 N N . GLN A 1 390 ? -22.062 11.480 41.793 1.00 95.56 390 GLN A N 1
ATOM 3038 C CA . GLN A 1 390 ? -23.491 11.819 41.814 1.00 95.56 390 GLN A CA 1
ATOM 3039 C C . GLN A 1 390 ? -24.387 10.694 41.263 1.00 95.56 390 GLN A C 1
ATOM 3041 O O . GLN A 1 390 ? -25.582 10.665 41.544 1.00 95.56 390 GLN A O 1
ATOM 3046 N N . ILE A 1 391 ? -23.823 9.733 40.520 1.00 95.12 391 ILE A N 1
ATOM 3047 C CA . ILE A 1 391 ? -24.574 8.629 39.908 1.00 95.12 391 ILE A CA 1
ATOM 3048 C C . ILE A 1 391 ? -24.458 7.349 40.742 1.00 95.12 391 ILE A C 1
ATOM 3050 O O . ILE A 1 391 ? -23.361 6.840 40.965 1.00 95.12 391 ILE A O 1
ATOM 3054 N N . CYS A 1 392 ? -25.606 6.805 41.150 1.00 93.00 392 CYS A N 1
ATOM 3055 C CA . CYS A 1 392 ? -25.742 5.555 41.905 1.00 93.00 392 CYS A CA 1
ATOM 3056 C C . CYS A 1 392 ? -25.129 4.359 41.136 1.00 93.00 392 CYS A C 1
ATOM 3058 O O . CYS A 1 392 ? -25.581 4.105 40.017 1.00 93.00 392 CYS A O 1
ATOM 3060 N N . PRO A 1 393 ? -24.156 3.611 41.696 1.00 91.50 393 PRO A N 1
ATOM 3061 C CA . PRO A 1 393 ? -23.526 2.470 41.018 1.00 91.50 393 PRO A CA 1
ATOM 3062 C C . PRO A 1 393 ? -24.519 1.392 40.565 1.00 91.50 393 PRO A C 1
ATOM 3064 O O . PRO A 1 393 ? -24.367 0.814 39.494 1.00 91.50 393 PRO A O 1
ATOM 3067 N N . GLU A 1 394 ? -25.575 1.165 41.342 1.00 94.25 394 GLU A N 1
ATOM 3068 C CA . GLU A 1 394 ? -26.624 0.188 41.050 1.00 94.25 394 GLU A CA 1
ATOM 3069 C C . GLU A 1 394 ? -27.361 0.535 39.749 1.00 94.25 394 GLU A C 1
ATOM 3071 O O . GLU A 1 394 ? -27.563 -0.339 38.912 1.00 94.25 394 GLU A O 1
ATOM 3076 N N . LYS A 1 395 ? -27.654 1.822 39.504 1.00 93.56 395 LYS A N 1
ATOM 3077 C CA . LYS A 1 395 ? -28.267 2.280 38.240 1.00 93.56 395 LYS A CA 1
ATOM 3078 C C . LYS A 1 395 ? -27.358 2.032 37.034 1.00 93.56 395 LYS A C 1
ATOM 3080 O O . LYS A 1 395 ? -27.844 1.799 35.928 1.00 93.56 395 LYS A O 1
ATOM 3085 N N . VAL A 1 396 ? -26.044 2.125 37.240 1.00 93.62 396 VAL A N 1
ATOM 3086 C CA . VAL A 1 396 ? -25.037 1.864 36.204 1.00 93.62 396 VAL A CA 1
ATOM 3087 C C . VAL A 1 396 ? -24.989 0.373 35.881 1.00 93.62 396 VAL A C 1
ATOM 3089 O O . VAL A 1 396 ? -24.988 0.014 34.706 1.00 93.62 396 VAL A O 1
ATOM 3092 N N . SER A 1 397 ? -25.042 -0.477 36.912 1.00 93.25 397 SER A N 1
ATOM 3093 C CA . SER A 1 397 ? -25.158 -1.933 36.772 1.00 93.25 397 SER A CA 1
ATOM 3094 C C . SER A 1 397 ? -26.415 -2.338 36.010 1.00 93.25 397 SER A C 1
ATOM 3096 O O . SER A 1 397 ? -26.315 -3.056 35.022 1.00 93.25 397 SER A O 1
ATOM 3098 N N . GLU A 1 398 ? -27.578 -1.815 36.401 1.00 95.50 398 GLU A N 1
ATOM 3099 C CA . GLU A 1 398 ? -28.856 -2.116 35.746 1.00 95.50 398 GLU A CA 1
ATOM 3100 C C . GLU A 1 398 ? -28.840 -1.762 34.250 1.00 95.50 398 GLU A C 1
ATOM 3102 O O . GLU A 1 398 ? -29.301 -2.544 33.420 1.00 95.50 398 GLU A O 1
ATOM 3107 N N . LEU A 1 399 ? -28.276 -0.602 33.887 1.00 92.62 399 LEU A N 1
ATOM 3108 C CA . LEU A 1 399 ? -28.149 -0.196 32.485 1.00 92.62 399 LEU A CA 1
ATOM 3109 C C . LEU A 1 399 ? -27.195 -1.115 31.708 1.00 92.62 399 LEU A C 1
ATOM 3111 O O . LEU A 1 399 ? -27.444 -1.429 30.546 1.00 92.62 399 LEU A O 1
ATOM 3115 N N . ALA A 1 400 ? -26.093 -1.534 32.325 1.00 93.38 400 ALA A N 1
ATOM 3116 C CA . ALA A 1 400 ? -25.148 -2.435 31.681 1.00 93.38 400 ALA A CA 1
ATOM 3117 C C . ALA A 1 400 ? -25.754 -3.810 31.422 1.00 93.38 400 ALA A C 1
ATOM 3119 O O . ALA A 1 400 ? -25.566 -4.354 30.336 1.00 93.38 400 ALA A O 1
ATOM 3120 N N . ASP A 1 401 ? -26.519 -4.328 32.381 1.00 94.25 401 ASP A N 1
ATOM 3121 C CA . ASP A 1 401 ? -27.240 -5.589 32.241 1.00 94.25 401 ASP A CA 1
ATOM 3122 C C . ASP A 1 401 ? -28.283 -5.500 31.115 1.00 94.25 401 ASP A C 1
ATOM 3124 O O . ASP A 1 401 ? -28.351 -6.389 30.265 1.00 94.25 401 ASP A O 1
ATOM 3128 N N . GLU A 1 402 ? -29.032 -4.392 31.042 1.00 93.56 402 GLU A N 1
ATOM 3129 C CA . GLU A 1 402 ? -30.033 -4.137 29.993 1.00 93.56 402 GLU A CA 1
ATOM 3130 C C . GLU A 1 402 ? -29.436 -4.209 28.578 1.00 93.56 402 GLU A C 1
ATOM 3132 O O . GLU A 1 402 ? -30.038 -4.796 27.678 1.00 93.56 402 GLU A O 1
ATOM 3137 N N . TYR A 1 403 ? -28.236 -3.657 28.383 1.00 90.62 403 TYR A N 1
ATOM 3138 C CA . TYR A 1 403 ? -27.571 -3.594 27.077 1.00 90.62 403 TYR A CA 1
ATOM 3139 C C . TYR A 1 403 ? -26.431 -4.611 26.911 1.00 90.62 403 TYR A C 1
ATOM 3141 O O . TYR A 1 403 ? -25.660 -4.507 25.956 1.00 90.62 403 TYR A O 1
ATOM 3149 N N . THR A 1 404 ? -26.295 -5.585 27.823 1.00 91.69 404 THR A N 1
ATOM 3150 C CA . THR A 1 404 ? -25.199 -6.581 27.831 1.00 91.69 404 THR A CA 1
ATOM 3151 C C . THR A 1 404 ? -23.817 -5.927 27.642 1.00 91.69 404 THR A C 1
ATOM 3153 O O . THR A 1 404 ? -23.002 -6.334 26.813 1.00 91.69 404 THR A O 1
ATOM 3156 N N . SER A 1 405 ? -23.587 -4.835 28.369 1.00 91.12 405 SER A N 1
ATOM 3157 C CA . SER A 1 405 ? -22.413 -3.969 28.249 1.00 91.12 405 SER A CA 1
ATOM 3158 C C . SER A 1 405 ? -21.392 -4.240 29.352 1.00 91.12 405 SER A C 1
ATOM 3160 O O . SER A 1 405 ? -21.733 -4.700 30.438 1.00 91.12 405 SER A O 1
ATOM 3162 N N . ILE A 1 406 ? -20.125 -3.916 29.094 1.00 94.12 406 ILE A N 1
ATOM 3163 C CA . ILE A 1 406 ? -19.046 -4.043 30.086 1.00 94.12 406 ILE A CA 1
ATOM 3164 C C . ILE A 1 406 ? -18.864 -2.704 30.812 1.00 94.12 406 ILE A C 1
ATOM 3166 O O . ILE A 1 406 ? -18.844 -1.656 30.167 1.00 94.12 406 ILE A O 1
ATOM 3170 N N . LEU A 1 407 ? -18.714 -2.736 32.140 1.00 96.19 407 LEU A N 1
ATOM 3171 C CA . LEU A 1 407 ? -18.581 -1.543 32.981 1.00 96.19 407 LEU A CA 1
ATOM 3172 C C . LEU A 1 407 ? -17.137 -1.240 33.366 1.00 96.19 407 LEU A C 1
ATOM 3174 O O . LEU A 1 407 ? -16.417 -2.117 33.841 1.00 96.19 407 LEU A O 1
ATOM 3178 N N . TYR A 1 408 ? -16.767 0.033 33.251 1.00 97.31 408 TYR A N 1
ATOM 3179 C CA . TYR A 1 408 ? -15.528 0.582 33.791 1.00 97.31 408 TYR A CA 1
ATOM 3180 C C . TYR A 1 408 ? -15.755 1.959 34.401 1.00 97.31 408 TYR A C 1
ATOM 3182 O O . TYR A 1 408 ? -16.597 2.726 33.938 1.00 97.31 408 TYR A O 1
ATOM 3190 N N . GLU A 1 409 ? -14.934 2.315 35.383 1.00 96.94 409 GLU A N 1
ATOM 3191 C CA . GLU A 1 409 ? -14.786 3.696 35.825 1.00 96.94 409 GLU A CA 1
ATOM 3192 C C . GLU A 1 409 ? -13.338 4.123 35.674 1.00 96.94 409 GLU A C 1
ATOM 3194 O O . GLU A 1 409 ? -12.429 3.360 35.955 1.00 96.94 409 GLU A O 1
ATOM 3199 N N . THR A 1 410 ? -13.105 5.339 35.197 1.00 97.69 410 THR A N 1
ATOM 3200 C CA . THR A 1 410 ? -11.781 5.816 34.815 1.00 97.69 410 THR A CA 1
ATOM 3201 C C . THR A 1 410 ? -11.527 7.221 35.330 1.00 97.69 410 THR A C 1
ATOM 3203 O O . THR A 1 410 ? -12.437 8.045 35.447 1.00 97.69 410 THR A O 1
ATOM 3206 N N . SER A 1 411 ? -10.261 7.532 35.596 1.00 96.88 411 SER A N 1
ATOM 3207 C CA . SER A 1 411 ? -9.831 8.897 35.898 1.00 96.88 411 SER A CA 1
ATOM 3208 C C . SER A 1 411 ? -8.617 9.259 35.056 1.00 96.88 411 SER A C 1
ATOM 3210 O O . SER A 1 411 ? -7.546 8.684 35.214 1.00 96.88 411 SER A O 1
ATOM 3212 N N . SER A 1 412 ? -8.765 10.247 34.171 1.00 94.62 412 SER A N 1
ATOM 3213 C CA . SER A 1 412 ? -7.635 10.809 33.413 1.00 94.62 412 SER A CA 1
ATOM 3214 C C . SER A 1 412 ? -6.733 11.701 34.270 1.00 94.62 412 SER A C 1
ATOM 3216 O O . SER A 1 412 ? -5.648 12.068 33.824 1.00 94.62 412 SER A O 1
ATOM 3218 N N . GLU A 1 413 ? -7.174 12.043 35.482 1.00 92.69 413 GLU A N 1
ATOM 3219 C CA . GLU A 1 413 ? -6.380 12.771 36.470 1.00 92.69 413 GLU A CA 1
ATOM 3220 C C . GLU A 1 413 ? -5.349 11.843 37.124 1.00 92.69 413 GLU A C 1
ATOM 3222 O O . GLU A 1 413 ? -4.170 12.184 37.199 1.00 92.69 413 GLU A O 1
ATOM 3227 N N . THR A 1 414 ? -5.773 10.645 37.542 1.00 93.00 414 THR A N 1
ATOM 3228 C CA . THR A 1 414 ? -4.913 9.681 38.252 1.00 93.00 414 THR A CA 1
ATOM 3229 C C . THR A 1 414 ? -4.370 8.563 37.362 1.00 93.00 414 THR A C 1
ATOM 3231 O O . THR A 1 414 ? -3.403 7.903 37.730 1.00 93.00 414 THR A O 1
ATOM 3234 N N . GLY A 1 415 ? -4.974 8.344 36.193 1.00 92.69 415 GLY A N 1
ATOM 3235 C CA . GLY A 1 415 ? -4.723 7.186 35.335 1.00 92.69 415 GLY A CA 1
ATOM 3236 C C . GLY A 1 415 ? -5.519 5.934 35.698 1.00 92.69 415 GLY A C 1
ATOM 3237 O O . GLY A 1 415 ? -5.313 4.889 35.085 1.00 92.69 415 GLY A O 1
ATOM 3238 N N . PHE A 1 416 ? -6.417 6.021 36.683 1.00 97.00 416 PHE A N 1
ATOM 3239 C CA . PHE A 1 416 ? -7.172 4.878 37.190 1.00 97.00 416 PHE A CA 1
ATOM 3240 C C . PHE A 1 416 ? -7.945 4.157 36.078 1.00 97.00 416 PHE A C 1
ATOM 3242 O O . PHE A 1 416 ? -8.747 4.785 35.384 1.00 97.00 416 PHE A O 1
ATOM 3249 N N . GLN A 1 417 ? -7.692 2.849 35.943 1.00 95.75 417 GLN A N 1
ATOM 3250 C CA . GLN A 1 417 ? -8.374 1.888 35.065 1.00 95.75 417 GLN A CA 1
ATOM 3251 C C . GLN A 1 417 ? -8.393 2.206 33.561 1.00 95.75 417 GLN A C 1
ATOM 3253 O O . GLN A 1 417 ? -9.083 1.527 32.799 1.00 95.75 417 GLN A O 1
ATOM 3258 N N . ILE A 1 418 ? -7.658 3.223 33.097 1.00 96.69 418 ILE A N 1
ATOM 3259 C CA . ILE A 1 418 ? -7.716 3.624 31.688 1.00 96.69 418 ILE A CA 1
ATOM 3260 C C . ILE A 1 418 ? -7.121 2.542 30.789 1.00 96.69 418 ILE A C 1
ATOM 3262 O O . ILE A 1 418 ? -7.719 2.205 29.770 1.00 96.69 418 ILE A O 1
ATOM 3266 N N . GLU A 1 419 ? -5.960 1.991 31.140 1.00 94.88 419 GLU A N 1
ATOM 3267 C CA . GLU A 1 419 ? -5.311 0.973 30.310 1.00 94.88 419 GLU A CA 1
ATOM 3268 C C . GLU A 1 419 ? -6.166 -0.288 30.217 1.00 94.88 419 GLU A C 1
ATOM 3270 O O . GLU A 1 419 ? -6.355 -0.834 29.131 1.00 94.88 419 GLU A O 1
ATOM 3275 N N . GLU A 1 420 ? -6.732 -0.702 31.343 1.00 95.75 420 GLU A N 1
ATOM 3276 C CA . GLU A 1 420 ? -7.542 -1.898 31.507 1.00 95.75 420 GLU A CA 1
ATOM 3277 C C . GLU A 1 420 ? -8.734 -1.909 30.549 1.00 95.75 420 GLU A C 1
ATOM 3279 O O . GLU A 1 420 ? -8.995 -2.944 29.935 1.00 95.75 420 GLU A O 1
ATOM 3284 N N . VAL A 1 421 ? -9.399 -0.764 30.341 1.00 97.06 421 VAL A N 1
ATOM 3285 C CA . VAL A 1 421 ? -10.495 -0.651 29.363 1.00 97.06 421 VAL A CA 1
ATOM 3286 C C . VAL A 1 421 ? -10.002 -0.987 27.953 1.00 97.06 421 VAL A C 1
ATOM 3288 O O . VAL A 1 421 ? -10.567 -1.844 27.273 1.00 97.06 421 VAL A O 1
ATOM 3291 N N . PHE A 1 422 ? -8.926 -0.337 27.500 1.00 96.50 422 PHE A N 1
ATOM 3292 C CA . PHE A 1 422 ? -8.421 -0.506 26.134 1.00 96.50 422 PHE A CA 1
ATOM 3293 C C . PHE A 1 422 ? -7.789 -1.886 25.904 1.00 96.50 422 PHE A C 1
ATOM 3295 O O . PHE A 1 422 ? -7.955 -2.457 24.824 1.00 96.50 422 PHE A O 1
ATOM 3302 N N . TYR A 1 423 ? -7.100 -2.447 26.901 1.00 94.19 423 TYR A N 1
ATOM 3303 C CA . TYR A 1 423 ? -6.560 -3.806 26.825 1.00 94.19 423 TYR A CA 1
ATOM 3304 C C . TYR A 1 423 ? -7.664 -4.868 26.843 1.00 94.19 423 TYR A C 1
ATOM 3306 O O . TYR A 1 423 ? -7.527 -5.871 26.143 1.00 94.19 423 TYR A O 1
ATOM 3314 N N . ASN A 1 424 ? -8.772 -4.654 27.561 1.00 95.38 424 ASN A N 1
ATOM 3315 C CA . ASN A 1 424 ? -9.911 -5.571 27.496 1.00 95.38 424 ASN A CA 1
ATOM 3316 C C . ASN A 1 424 ? -10.551 -5.566 26.099 1.00 95.38 424 ASN A C 1
ATOM 3318 O O . ASN A 1 424 ? -10.722 -6.625 25.506 1.00 95.38 424 ASN A O 1
ATOM 3322 N N . ILE A 1 425 ? -10.772 -4.389 25.499 1.00 96.12 425 ILE A N 1
ATOM 3323 C CA . ILE A 1 425 ? -11.260 -4.298 24.109 1.00 96.12 425 ILE A CA 1
ATOM 3324 C C . ILE A 1 425 ? -10.324 -5.026 23.138 1.00 96.12 425 ILE A C 1
ATOM 3326 O O . ILE A 1 425 ? -10.774 -5.742 22.242 1.00 96.12 425 ILE A O 1
ATOM 3330 N N . TYR A 1 426 ? -9.013 -4.846 23.307 1.00 93.56 426 TYR A N 1
ATOM 3331 C CA . TYR A 1 426 ? -8.016 -5.551 22.510 1.00 93.56 426 TYR A CA 1
ATOM 3332 C C . TYR A 1 426 ? -8.133 -7.075 22.662 1.00 93.56 426 TYR A C 1
ATOM 3334 O O . TYR A 1 426 ? -8.145 -7.779 21.653 1.00 93.56 426 TYR A O 1
ATOM 3342 N N . ASN A 1 427 ? -8.274 -7.584 23.887 1.00 92.31 427 ASN A N 1
ATOM 3343 C CA . ASN A 1 427 ? -8.432 -9.015 24.148 1.00 92.31 427 ASN A CA 1
ATOM 3344 C C . ASN A 1 427 ? -9.746 -9.574 23.585 1.00 92.31 427 ASN A C 1
ATOM 3346 O O . ASN A 1 427 ? -9.718 -10.610 22.925 1.00 92.31 427 ASN A O 1
ATOM 3350 N N . ASP A 1 428 ? -10.859 -8.855 23.735 1.00 93.19 428 ASP A N 1
ATOM 3351 C CA . ASP A 1 428 ? -12.140 -9.226 23.126 1.00 93.19 428 ASP A CA 1
ATOM 3352 C C . ASP A 1 428 ? -12.022 -9.309 21.593 1.00 93.19 428 ASP A C 1
ATOM 3354 O O . ASP A 1 428 ? -12.565 -10.224 20.965 1.00 93.19 428 ASP A O 1
ATOM 3358 N N . TYR A 1 429 ? -11.251 -8.411 20.967 1.00 92.25 429 TYR A N 1
ATOM 3359 C CA . TYR A 1 429 ? -10.964 -8.502 19.534 1.00 92.25 429 TYR A CA 1
ATOM 3360 C C . TYR A 1 429 ? -10.065 -9.698 19.182 1.00 92.25 429 TYR A C 1
ATOM 3362 O O . TYR A 1 429 ? -10.318 -10.384 18.188 1.00 92.25 429 TYR A O 1
ATOM 3370 N N . LYS A 1 430 ? -9.045 -10.009 19.998 1.00 89.75 430 LYS A N 1
ATOM 3371 C CA . LYS A 1 430 ? -8.227 -11.226 19.818 1.00 89.75 430 LYS A CA 1
ATOM 3372 C C . LYS A 1 430 ? -9.098 -12.481 19.853 1.00 89.75 430 LYS A C 1
ATOM 3374 O O . LYS A 1 430 ? -8.942 -13.357 19.000 1.00 89.75 430 LYS A O 1
ATOM 3379 N N . ASP A 1 431 ? -10.019 -12.565 20.804 1.00 89.38 431 ASP A N 1
ATOM 3380 C CA . ASP A 1 431 ? -10.917 -13.709 20.942 1.00 89.38 431 ASP A CA 1
ATOM 3381 C C . ASP A 1 431 ? -11.915 -13.794 19.787 1.00 89.38 431 ASP A C 1
ATOM 3383 O O . ASP A 1 431 ? -12.118 -14.878 19.232 1.00 89.38 431 ASP A O 1
ATOM 3387 N N . HIS A 1 432 ? -12.438 -12.656 19.323 1.00 87.62 432 HIS A N 1
ATOM 3388 C CA . HIS A 1 432 ? -13.238 -12.594 18.101 1.00 87.62 432 HIS A CA 1
ATOM 3389 C C . HIS A 1 432 ? -12.484 -13.170 16.889 1.00 87.62 432 HIS A C 1
ATOM 3391 O O . HIS A 1 432 ? -13.023 -14.008 16.161 1.00 87.62 432 HIS A O 1
ATOM 3397 N N . LEU A 1 433 ? -11.211 -12.801 16.699 1.00 83.12 433 LEU A N 1
ATOM 3398 C CA . LEU A 1 433 ? -10.371 -13.350 15.627 1.00 83.12 433 LEU A CA 1
ATOM 3399 C C . LEU A 1 433 ? -10.132 -14.860 15.775 1.00 83.12 433 LEU A C 1
ATOM 3401 O O . LEU A 1 433 ? -10.145 -15.581 14.775 1.00 83.12 433 LEU A O 1
ATOM 3405 N N . ARG A 1 434 ? -9.922 -15.356 17.002 1.00 82.69 434 ARG A N 1
ATOM 3406 C CA . ARG A 1 434 ? -9.749 -16.794 17.277 1.00 82.69 434 ARG A CA 1
ATOM 3407 C C . ARG A 1 434 ? -11.005 -17.591 16.922 1.00 82.69 434 ARG A C 1
ATOM 3409 O O . ARG A 1 434 ? -10.889 -18.664 16.334 1.00 82.69 434 ARG A O 1
ATOM 3416 N N . ILE A 1 435 ? -12.187 -17.076 17.261 1.00 81.88 435 ILE A N 1
ATOM 3417 C 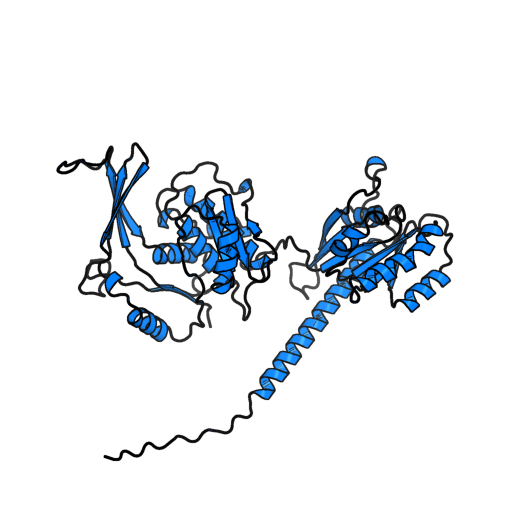CA . ILE A 1 435 ? -13.472 -17.717 16.942 1.00 81.88 435 ILE A CA 1
ATOM 3418 C C . ILE A 1 435 ? -13.702 -17.721 15.431 1.00 81.88 435 ILE A C 1
ATOM 3420 O O . ILE A 1 435 ? -14.017 -18.769 14.870 1.00 81.88 435 ILE A O 1
ATOM 3424 N N . LYS A 1 436 ? -13.482 -16.582 14.764 1.00 75.69 436 LYS A N 1
ATOM 3425 C CA . LYS A 1 436 ? -13.651 -16.458 13.312 1.00 75.69 436 LYS A CA 1
ATOM 3426 C C . LYS A 1 436 ? -12.788 -17.466 12.545 1.00 75.69 436 LYS A C 1
ATOM 3428 O O . LYS A 1 436 ? -13.311 -18.193 11.714 1.00 75.69 436 LYS A O 1
ATOM 3433 N N . ARG A 1 437 ? -11.506 -17.604 12.913 1.00 73.75 437 ARG A N 1
ATOM 3434 C CA . ARG A 1 437 ? -10.601 -18.604 12.311 1.00 73.75 437 ARG A CA 1
ATOM 3435 C C . ARG A 1 437 ? -11.112 -20.040 12.459 1.00 73.75 437 ARG A C 1
ATOM 3437 O O . ARG A 1 437 ? -11.051 -20.801 11.504 1.00 73.75 437 ARG A O 1
ATOM 3444 N N . LYS A 1 438 ? -11.638 -20.408 13.635 1.00 74.00 438 LYS A N 1
ATOM 3445 C CA . LYS A 1 438 ? -12.198 -21.753 13.863 1.00 74.00 438 LYS A CA 1
ATOM 3446 C C . LYS A 1 438 ? -13.425 -22.027 12.991 1.00 74.00 438 LYS A C 1
ATOM 3448 O O . LYS A 1 438 ? -13.564 -23.135 12.487 1.00 74.00 438 LYS A O 1
ATOM 3453 N N . LEU A 1 439 ? -14.301 -21.035 12.820 1.00 67.75 439 LEU A N 1
ATOM 3454 C CA . LEU A 1 439 ? -15.483 -21.153 11.961 1.00 67.75 439 LEU A CA 1
ATOM 3455 C C . LEU A 1 439 ? -15.089 -21.326 10.489 1.00 67.75 439 LEU A C 1
ATOM 3457 O O . LEU A 1 439 ? -15.613 -22.221 9.827 1.00 67.75 439 LEU A O 1
ATOM 3461 N N . ASP A 1 440 ? -14.121 -20.538 10.016 1.00 63.88 440 ASP A N 1
ATOM 3462 C CA . ASP A 1 440 ? -13.593 -20.638 8.651 1.00 63.88 440 ASP A CA 1
ATOM 3463 C C . ASP A 1 440 ? -12.975 -22.036 8.399 1.00 63.88 440 ASP A C 1
ATOM 3465 O O . ASP A 1 440 ? -13.253 -22.679 7.382 1.00 63.88 440 ASP A O 1
ATOM 3469 N N . ASP A 1 441 ? -12.209 -22.570 9.361 1.00 63.72 441 ASP A N 1
ATOM 3470 C CA . ASP A 1 441 ? -11.615 -23.915 9.288 1.00 63.72 441 ASP A CA 1
ATOM 3471 C C . ASP A 1 441 ? -12.682 -25.037 9.268 1.00 63.72 441 ASP A C 1
ATOM 3473 O O . ASP A 1 441 ? -12.550 -26.041 8.551 1.00 63.72 441 ASP A O 1
ATOM 3477 N N . GLU A 1 442 ? -13.773 -24.885 10.026 1.00 63.06 442 GLU A N 1
ATOM 3478 C CA . GLU A 1 442 ? -14.891 -25.836 10.046 1.00 63.06 442 GLU A CA 1
ATOM 3479 C C . GLU A 1 442 ? -15.714 -25.817 8.747 1.00 63.06 442 GLU A C 1
ATOM 3481 O O . GLU A 1 442 ? -16.128 -26.882 8.269 1.00 63.06 442 GLU A O 1
ATOM 3486 N N . GLU A 1 443 ? -15.930 -24.647 8.137 1.00 53.16 443 GLU A N 1
ATOM 3487 C CA . GLU A 1 443 ? -16.601 -24.528 6.835 1.00 53.16 443 GLU A CA 1
ATOM 3488 C C . GLU A 1 443 ? -15.780 -25.171 5.711 1.00 53.16 443 GLU A C 1
ATOM 3490 O O . GLU A 1 443 ? -16.321 -25.963 4.931 1.00 53.16 443 GLU A O 1
ATOM 3495 N N . ILE A 1 444 ? -14.460 -24.953 5.684 1.00 47.12 444 ILE A N 1
ATOM 3496 C CA . ILE A 1 444 ? -13.542 -25.621 4.744 1.00 47.12 444 ILE A CA 1
ATOM 3497 C C . ILE A 1 444 ? -13.609 -27.152 4.911 1.00 47.12 444 ILE A C 1
ATOM 3499 O O . ILE A 1 444 ? -13.623 -27.913 3.932 1.00 47.12 444 ILE A O 1
ATOM 3503 N N . THR A 1 445 ? -13.726 -27.631 6.151 1.00 50.31 445 THR A N 1
ATOM 3504 C CA . THR A 1 445 ? -13.846 -29.065 6.465 1.00 50.31 445 THR A CA 1
ATOM 3505 C C . THR A 1 445 ? -15.203 -29.656 6.039 1.00 50.31 445 THR A C 1
ATOM 3507 O O . THR A 1 445 ? -15.292 -30.837 5.695 1.00 50.31 445 THR A O 1
ATOM 3510 N N . LYS A 1 446 ? -16.278 -28.858 6.010 1.00 46.47 446 LYS A N 1
ATOM 3511 C CA . LYS A 1 446 ? -17.595 -29.282 5.495 1.00 46.47 446 LYS A CA 1
ATOM 3512 C C . LYS A 1 446 ? -17.637 -29.307 3.966 1.00 46.47 446 LYS A C 1
ATOM 3514 O O . LYS A 1 446 ? -18.112 -30.291 3.401 1.00 46.47 446 LYS A O 1
ATOM 3519 N N . VAL A 1 447 ? -17.090 -28.292 3.294 1.00 43.66 447 VAL A N 1
ATOM 3520 C CA . VAL A 1 447 ? -17.023 -28.230 1.819 1.00 43.66 447 VAL A CA 1
ATOM 3521 C C . VAL A 1 447 ? -16.180 -29.378 1.249 1.00 43.66 447 VAL A C 1
ATOM 3523 O O . VAL A 1 447 ? -16.558 -29.999 0.255 1.00 43.66 447 VAL A O 1
ATOM 3526 N N . SER A 1 448 ? -15.081 -29.740 1.917 1.00 44.28 448 SER A N 1
ATOM 3527 C CA . SER A 1 448 ? -14.241 -30.878 1.513 1.00 44.28 448 SER A CA 1
ATOM 3528 C C . SER A 1 448 ? -14.919 -32.247 1.681 1.00 44.28 448 SER A C 1
ATOM 3530 O O . SER A 1 448 ? -14.624 -33.162 0.912 1.00 44.28 448 SER A O 1
ATOM 3532 N N . LYS A 1 449 ? -15.875 -32.399 2.610 1.00 44.03 449 LYS A N 1
ATOM 3533 C CA . LYS A 1 449 ? -16.654 -33.642 2.784 1.00 44.03 449 LYS A CA 1
ATOM 3534 C C . LYS A 1 449 ? -17.783 -33.818 1.763 1.00 44.03 449 LYS A C 1
ATOM 3536 O O . LYS A 1 449 ? -18.157 -34.953 1.482 1.00 44.03 449 LYS A O 1
ATOM 3541 N N . ILE A 1 450 ? -18.302 -32.736 1.181 1.00 44.03 450 ILE A N 1
ATOM 3542 C CA . ILE A 1 450 ? -19.387 -32.795 0.182 1.00 44.03 450 ILE A CA 1
ATOM 3543 C C . ILE A 1 450 ? -18.864 -33.263 -1.196 1.00 44.03 450 ILE A C 1
ATOM 3545 O O . ILE A 1 450 ? -19.604 -33.877 -1.960 1.00 44.03 450 ILE A O 1
ATOM 3549 N N . ASN A 1 451 ? -17.568 -33.095 -1.487 1.00 40.62 451 ASN A N 1
ATOM 3550 C CA . ASN A 1 451 ? -16.955 -33.435 -2.783 1.00 40.62 451 ASN A CA 1
ATOM 3551 C C . ASN A 1 451 ? -16.412 -34.877 -2.923 1.00 40.62 451 ASN A C 1
ATOM 3553 O O . ASN A 1 451 ? -15.663 -35.159 -3.856 1.00 40.62 451 ASN A O 1
ATOM 3557 N N . LEU A 1 452 ? -16.792 -35.812 -2.043 1.00 38.03 452 LEU A N 1
ATOM 3558 C CA . LEU A 1 452 ? -16.310 -37.209 -2.071 1.00 38.03 452 LEU A CA 1
ATOM 3559 C C . LEU A 1 452 ? -17.374 -38.265 -2.425 1.00 38.03 452 LEU A C 1
ATOM 3561 O O . LEU A 1 452 ? -17.161 -39.450 -2.194 1.00 38.03 452 LEU A O 1
ATOM 3565 N N . SER A 1 453 ? -18.483 -37.876 -3.060 1.00 40.72 453 SER A N 1
ATOM 3566 C CA . SER A 1 453 ? -19.414 -38.832 -3.687 1.00 40.72 453 SER A CA 1
ATOM 3567 C C . SER A 1 453 ? -19.562 -38.563 -5.187 1.00 40.72 453 SER A C 1
ATOM 3569 O O . SER A 1 453 ? -20.588 -38.100 -5.666 1.00 40.72 453 SER A O 1
ATOM 3571 N N . SER A 1 454 ? -18.504 -38.838 -5.952 1.00 38.41 454 SER A N 1
ATOM 3572 C CA . SER A 1 454 ? -18.652 -39.105 -7.386 1.00 38.41 454 SER A CA 1
ATOM 3573 C C . SER A 1 454 ? -18.395 -40.589 -7.610 1.00 38.41 454 SER A C 1
ATOM 3575 O O . SER A 1 454 ? -17.297 -41.090 -7.372 1.00 38.41 454 SER A O 1
ATOM 3577 N N . GLU A 1 455 ? -19.451 -41.308 -7.985 1.00 38.19 455 GLU A N 1
ATOM 3578 C CA . GLU A 1 455 ? -19.355 -42.690 -8.446 1.00 38.19 455 GLU A CA 1
ATOM 3579 C C . GLU A 1 455 ? -18.377 -42.780 -9.633 1.00 38.19 455 GLU A C 1
ATOM 3581 O O . GLU A 1 455 ? -18.302 -41.852 -10.449 1.00 38.19 455 GLU A O 1
ATOM 3586 N N . PRO A 1 456 ? -17.601 -43.871 -9.749 1.00 33.47 456 PRO A N 1
ATOM 3587 C CA . PRO A 1 456 ? -16.617 -44.008 -10.810 1.00 33.47 456 PRO A CA 1
ATOM 3588 C C . PRO A 1 456 ? -17.315 -44.125 -12.171 1.00 33.47 456 PRO A C 1
ATOM 3590 O O . PRO A 1 456 ? -18.027 -45.087 -12.447 1.00 33.47 456 PRO A O 1
ATOM 3593 N N . ILE A 1 457 ? -17.077 -43.144 -13.042 1.00 36.28 457 ILE A N 1
ATOM 3594 C CA . ILE A 1 457 ? -17.507 -43.166 -14.443 1.00 36.28 457 ILE A CA 1
ATOM 3595 C C . ILE A 1 457 ? -16.716 -44.266 -15.171 1.00 36.28 457 ILE A C 1
ATOM 3597 O O . ILE A 1 457 ? -15.495 -44.173 -15.311 1.00 36.28 457 ILE A O 1
ATOM 3601 N N . GLU A 1 458 ? -17.406 -45.311 -15.637 1.00 34.25 458 GLU A N 1
ATOM 3602 C CA . GLU A 1 458 ? -16.807 -46.375 -16.449 1.00 34.25 458 GLU A CA 1
ATOM 3603 C C . GLU A 1 458 ? -16.263 -45.845 -17.794 1.00 34.25 458 GLU A C 1
ATOM 3605 O O . GLU A 1 458 ? -16.864 -44.969 -18.426 1.00 34.25 458 GLU A O 1
ATOM 3610 N N . PRO A 1 459 ? -15.138 -46.393 -18.294 1.00 33.41 459 PRO A N 1
ATOM 3611 C CA . PRO A 1 459 ? -14.539 -45.949 -19.543 1.00 33.41 459 PRO A CA 1
ATOM 3612 C C . PRO A 1 459 ? -15.374 -46.390 -20.754 1.00 33.41 459 PRO A C 1
ATOM 3614 O O . PRO A 1 459 ? -15.528 -47.577 -21.048 1.00 33.41 459 PRO A O 1
ATOM 3617 N N . ILE A 1 460 ? -15.856 -45.406 -21.514 1.00 33.00 460 ILE A N 1
ATOM 3618 C CA . ILE A 1 460 ? -16.573 -45.593 -22.781 1.00 33.00 460 ILE A CA 1
ATOM 3619 C C . ILE A 1 460 ? -15.659 -46.311 -23.790 1.00 33.00 460 ILE A C 1
ATOM 3621 O O . ILE A 1 460 ? -14.710 -45.733 -24.328 1.00 33.00 460 ILE A O 1
ATOM 3625 N N . LYS A 1 461 ? -15.966 -47.579 -24.088 1.00 35.78 461 LYS A N 1
ATOM 3626 C CA . LYS A 1 461 ? -15.353 -48.339 -25.189 1.00 35.78 461 LYS A CA 1
ATOM 3627 C C . LYS A 1 461 ? -15.775 -47.730 -26.529 1.00 35.78 461 LYS A C 1
ATOM 3629 O O . LYS A 1 461 ? -16.921 -47.870 -26.948 1.00 35.78 461 LYS A O 1
ATOM 3634 N N . ARG A 1 462 ? -14.834 -47.101 -27.238 1.00 35.00 462 ARG A N 1
ATOM 3635 C CA . ARG A 1 462 ? -15.015 -46.709 -28.643 1.00 35.00 462 ARG A CA 1
ATOM 3636 C C . ARG A 1 462 ? -15.102 -47.965 -29.515 1.00 35.00 462 ARG A C 1
ATOM 3638 O O . ARG A 1 462 ? -14.113 -48.676 -29.671 1.00 35.00 462 ARG A O 1
ATOM 3645 N N . ARG A 1 463 ? -16.275 -48.229 -30.095 1.00 34.03 463 ARG A N 1
ATOM 3646 C CA . ARG A 1 463 ? -16.412 -49.095 -31.273 1.00 34.03 463 ARG A CA 1
ATOM 3647 C C . ARG A 1 463 ? -16.234 -48.237 -32.520 1.00 34.03 463 ARG A C 1
ATOM 3649 O O . ARG A 1 463 ? -16.927 -47.241 -32.687 1.00 34.03 463 ARG A O 1
ATOM 3656 N N . CYS A 1 464 ? -15.284 -48.636 -33.357 1.00 35.69 464 CYS A N 1
ATOM 3657 C CA . CYS A 1 464 ? -15.157 -48.174 -34.729 1.00 35.69 464 CYS A CA 1
ATOM 3658 C C . CYS A 1 464 ? -16.260 -48.842 -35.565 1.00 35.69 464 CYS A C 1
ATOM 3660 O O . CYS A 1 464 ? -16.453 -50.055 -35.454 1.00 35.69 464 CYS A O 1
ATOM 3662 N N . SER A 1 465 ? -16.966 -48.073 -36.388 1.00 39.03 465 SER A N 1
ATOM 3663 C CA . SER A 1 465 ? -17.794 -48.592 -37.476 1.00 39.03 465 SER A CA 1
ATOM 3664 C C . SER A 1 465 ? -17.842 -47.559 -38.596 1.00 39.03 465 SER A C 1
ATOM 3666 O O . SER A 1 465 ? -18.104 -46.396 -38.293 1.00 39.03 465 SER A O 1
ATOM 3668 N N . CYS A 1 466 ? -17.625 -48.075 -39.812 1.00 37.81 466 CYS A N 1
ATOM 3669 C CA . CYS A 1 466 ? -17.526 -47.475 -41.150 1.00 37.81 466 CYS A CA 1
ATOM 3670 C C . CYS A 1 466 ? -16.327 -46.560 -41.421 1.00 37.81 466 CYS A C 1
ATOM 3672 O O . CYS A 1 466 ? -16.305 -45.414 -40.922 1.00 37.81 466 CYS A O 1
#

pLDDT: mean 74.62, std 18.86, range [27.0, 98.0]

Secondary structure (DSSP, 8-state):
--EEEEEES--EEEEEEEESSPPPTT-----SEEEEEEE-HHHHHHHHHHHT-SSTTSEEEEEE----EETTEES-SSPPEEEEEEEETTT--EEEEEE-GGGGG--HHHHHHHHHHT---------------S---HHHHHHHHHTT-SEEEEE-GGG-EEEEESS-SS-EEEPPPGGGS-SS----TTHHHHHHHHHHHHHHHH--SSPPPHHHHHHHHHHHHHHHHHHTTSSSTGGGPPPGGGS-HHHH-SS-----SS-SEEEEEESSTTSSHHHHHHHHHHSSPPPTTT-----S-EEEEEE---TT-TT-TT--EEEEEE----GGGHHHHHHHHTT-SEEEEEEETT-HHHHHTHHHHHHHHHHH-TTPEEEEEEE-TTSPP-S-HHHHHHHHHHTTPEEEEE-TTT-TTHHHHHHHHHHHHHHHHHHHHHHHHHHHHHHHHHTT--------------

Organism: Lepeophtheirus salmonis (NCBI:txid72036)

Foldseek 3Di:
DAQEDEQEAAKAWEWEFEFQDDADVPDDGDTPDIDIDIDDLSVLLLLLLVLLDPDCRNHYYHYDAFADVDPVHDGYPWHGKYWYWYANPNPRDIDIDIDRIRRVVRDPVVVVVVVVVVPPHDDPPADDDDDDPDPDDPQVVVVVCCVVHQKDWAQDVQQQIWIDGPPDPGIDGAGADPVLADPDFDALAQLVSSLSSQLSSLCRLVDDVDDDDPLSSSVSSNLSSSQSNQLRVDDDHSVSGHHNVRDDPQSSDSDNLCPRVDFPAEEEEEFAAPFQQVLLVVCLVVVAFDDPVRDDQDPAKDKDKDFDQDPPCPVHRSGGIYIYTRGNNDPVCLVVVLVRLPRHQAYEQGGEQADVVRVVCSVVRLVSSCVRPVNHAYAYEHEQPVDDGPDDVVVVVVVCVVSVHHYYYAYSHVGPCSNVVVVVSSVVVVVVVVVVVVVVVVVVVVVVVVPPDDDDDDDDDDDDDD

InterPro domains:
  IPR001806 Small GTPase [PF00071] (266-428)
  IPR001806 Small GTPase [PS51421] (254-453)
  IPR001806 Small GTPase [SM00174] (267-427)
  IPR005225 Small GTP-binding domain [TIGR00231] (264-425)
  IPR011611 Carbohydrate kinase PfkB [PF00294] (151-240)
  IPR027417 P-loop containing nucleoside triphosphate hydrolase [G3DSA:3.40.50.300] (262-456)
  IPR027417 P-loop containing nucleoside triphosphate hydrolase [SSF52540] (264-431)
  IPR029056 Ribokinase-like [G3DSA:3.40.1190.20] (1-134)
  IPR029056 Ribokinase-like [G3DSA:3.40.1190.20] (135-261)
  IPR029056 Ribokinase-like [SSF53613] (4-247)

Sequence (466 aa):
MAKTIVYCGGIFRDEVTVVERFPRDGETVFATEYFSGYGGKSANQSVAASMLRENNNEFNIYFLGQVGCDPNGIDSNKPTGIASISLESSTGENKIIVYKGANELFGKEAAINALQTLKKVESISWLKQNALSGNVDIFESLNTLLNLCPIIIITLGSEGAVFKSRSTPKPVAISISEKYKPTKIVDTTGAGDSFIGSLSYYLGIHAQSELPTDSQLEEMIRRACIIAAFSITKKGTQSSYFPRNDLPPELKRRKSKVISVVPDFKVVTLGESGCGKTSLVQWFLKRRKLDQSEIGATVTPAFTRFKFIDDDNDLGNDGLSMGLWDTAGSERFLSLSRLYYRDAFAALLCYDVSDEYSWNRLRYWINELQENESNCRIYIVGCKADLPRQICPEKVSELADEYTSILYETSSETGFQIEEVFYNIYNDYKDHLRIKRKLDDEEITKVSKINLSSEPIEPIKRRCSC

Radius of gyration: 30.57 Å; chains: 1; bounding box: 59×73×92 Å